Protein AF-0000000072549987 (afdb_homodimer)

Secondary structure (DSSP, 8-state):
-HHHHHHHHHHHHHHHHHHHHHIIIIIS----TTHHHHHHHHHHHHHHHHHTT--HHHHHHHHHHHHHHHHHHHHHHHHTS---HHHHHHHHHHHHHHHHHHHHSSSEEE--S---HHHHHHTTT--HHHHHHHHHHHHHHHHHHHHHHHHTSHHHHHHHHHHH-HHHHHHTT--HHHHHHHHHHHHHHHHHHHHHHHHHHHTEEEGGGGTTHHHHHHHHHHHHHHHS-S--HHHHHHHHHHHHHHHHHHHHHHHTSTT--GGGHHHHHHHHHHHHHHHHHHHHHTT----------/-HHHHHHHHHHHHHHHHHHHHHIIIIIS----TTHHHHHHHHHHHHHHHHHTT--HHHHHHHHHHHHHHHHHHHHHHHHTS---HHHHHHHHHHHHHHHHHHHHSSSEEE--S---HHHHHHTTT--HHHHHHHHHHHHHHHHHHHHHHHHTSHHHHHHHHHHH-HHHHHHTT--HHHHHHHHHHHHHHHHHHHHHHHHHHHTEEEGGGGTTHHHHHHHHHHHHHHHS-S--HHHHHHHHHHHHHHHHHHHHHHHTSTT--GGGHHHHHHHHHHHHHHHHHHHHHTT----------

Solvent-accessible surface area (backbone atoms only — not comparable to full-atom values): 27644 Å² total; per-residue (Å²): 108,67,64,57,47,40,33,44,21,51,7,35,39,46,14,36,27,16,52,14,46,40,46,30,45,66,38,47,62,37,64,63,46,34,49,34,24,20,19,24,36,1,12,23,44,18,49,44,28,37,74,74,66,40,53,43,68,59,15,35,52,49,5,20,51,51,8,23,49,53,13,39,51,35,20,43,40,26,54,75,53,62,35,56,52,57,59,25,10,49,32,44,22,24,25,35,50,21,50,32,40,63,61,47,70,43,66,63,43,68,48,78,88,55,75,26,63,42,47,58,36,30,70,73,70,34,52,68,54,53,25,39,33,51,53,20,48,52,51,41,52,48,49,51,51,52,48,43,56,43,46,70,34,75,66,24,44,48,33,46,39,36,31,72,34,54,69,61,26,46,74,72,71,45,60,58,54,59,35,47,23,51,44,31,16,53,20,19,15,34,22,0,32,26,22,17,54,48,21,46,68,70,32,40,29,42,68,69,66,12,70,47,45,57,49,54,15,50,38,8,38,51,47,16,48,72,72,52,65,89,57,56,70,64,54,41,53,52,33,26,34,49,14,19,27,50,48,36,48,51,52,49,59,57,53,67,41,88,88,59,54,82,57,44,48,43,29,50,48,20,50,48,32,53,52,58,61,34,45,62,54,47,38,60,71,65,57,60,69,66,75,75,76,72,71,74,117,108,70,64,58,49,42,34,45,23,50,8,36,37,46,14,37,27,14,52,14,46,41,46,30,44,68,38,47,61,37,66,64,46,35,49,34,24,20,18,23,37,1,11,24,44,18,49,45,29,37,74,72,67,40,53,46,67,59,15,35,52,50,5,21,52,50,8,23,48,53,13,39,51,36,20,43,39,26,54,74,54,63,34,55,50,59,59,25,12,48,32,45,22,25,25,36,50,20,50,33,39,62,60,47,70,43,66,64,43,66,48,78,86,54,76,26,62,40,48,58,36,30,69,74,70,36,54,66,54,53,26,40,34,50,52,18,49,51,50,40,51,48,48,50,51,51,48,44,56,44,45,70,34,73,67,24,44,48,32,45,39,37,31,72,34,54,68,61,27,46,74,71,70,44,59,57,56,58,35,49,23,50,43,30,17,53,20,20,14,34,22,0,32,25,22,16,52,48,22,48,69,69,32,39,29,42,65,68,65,13,70,47,46,57,49,55,16,51,38,10,38,52,47,15,47,70,72,52,66,89,57,58,70,64,55,41,52,53,32,25,34,50,13,20,27,50,47,36,49,51,49,50,59,58,53,65,41,88,88,60,55,81,58,43,48,44,28,52,48,19,52,48,32,55,51,58,61,34,45,63,54,47,38,59,69,64,58,57,68,68,76,73,76,70,72,74,116

InterPro domains:
  IPR001851 ABC transporter, permease [PF02653] (4-276)

Structure (mmCIF, N/CA/C/O backbone):
data_AF-0000000072549987-model_v1
#
loop_
_entity.id
_entity.type
_entity.pdbx_description
1 polymer 'Transport system permease protein'
#
loop_
_atom_site.group_PDB
_atom_site.id
_atom_site.type_symbol
_atom_site.label_atom_id
_atom_site.label_alt_id
_atom_site.label_comp_id
_atom_site.label_asym_id
_atom_site.label_entity_id
_atom_site.label_seq_id
_atom_site.pdbx_PDB_ins_code
_atom_site.Cartn_x
_atom_site.Cartn_y
_atom_site.Cartn_z
_atom_site.occupancy
_atom_site.B_iso_or_equiv
_atom_site.auth_seq_id
_atom_site.auth_comp_id
_atom_site.auth_asym_id
_atom_site.auth_atom_id
_atom_site.pdbx_PDB_model_num
ATOM 1 N N . MET A 1 1 ? -24.625 -18.359 -18.781 1 54.72 1 MET A N 1
ATOM 2 C CA . MET A 1 1 ? -25.234 -18.484 -17.469 1 54.72 1 MET A CA 1
ATOM 3 C C . MET A 1 1 ? -24.219 -18.922 -16.422 1 54.72 1 MET A C 1
ATOM 5 O O . MET A 1 1 ? -24.172 -18.375 -15.32 1 54.72 1 MET A O 1
ATOM 9 N N . ASP A 1 2 ? -23.312 -19.719 -16.953 1 69.69 2 ASP A N 1
ATOM 10 C CA . ASP A 1 2 ? -22.297 -20.297 -16.078 1 69.69 2 ASP A CA 1
ATOM 11 C C . ASP A 1 2 ? -21.25 -19.25 -15.68 1 69.69 2 ASP A C 1
ATOM 13 O O . ASP A 1 2 ? -20.828 -19.203 -14.523 1 69.69 2 ASP A O 1
ATOM 17 N N . ILE A 1 3 ? -21.172 -18.297 -16.609 1 72.12 3 ILE A N 1
ATOM 18 C CA . ILE A 1 3 ? -20.141 -17.297 -16.359 1 72.12 3 ILE A CA 1
ATOM 19 C C . ILE A 1 3 ? -20.656 -16.266 -15.352 1 72.12 3 ILE A C 1
ATOM 21 O O . ILE A 1 3 ? -19.922 -15.828 -14.469 1 72.12 3 ILE A O 1
ATOM 25 N N . ILE A 1 4 ? -21.938 -16 -15.445 1 77.12 4 ILE A N 1
ATOM 26 C CA . ILE A 1 4 ? -22.562 -15.047 -14.547 1 77.12 4 ILE A CA 1
ATOM 27 C C . ILE A 1 4 ? -22.641 -15.633 -13.141 1 77.12 4 ILE A C 1
ATOM 29 O O . ILE A 1 4 ? -22.359 -14.945 -12.156 1 77.12 4 ILE A O 1
ATOM 33 N N . LEU A 1 5 ? -22.953 -16.906 -13.102 1 79.44 5 LEU A N 1
ATOM 34 C CA . LEU A 1 5 ? -23.047 -17.547 -11.797 1 79.44 5 LEU A CA 1
ATOM 35 C C . LEU A 1 5 ? -21.672 -17.625 -11.133 1 79.44 5 LEU A C 1
ATOM 37 O O . LEU A 1 5 ? -21.562 -17.453 -9.922 1 79.44 5 LEU A O 1
ATOM 41 N N . SER A 1 6 ? -20.812 -17.859 -11.984 1 79.44 6 SER A N 1
ATOM 42 C CA . SER A 1 6 ? -19.438 -17.906 -11.469 1 79.44 6 SER A CA 1
ATOM 43 C C . SER A 1 6 ? -19 -16.547 -10.953 1 79.44 6 SER A C 1
ATOM 45 O O . SER A 1 6 ? -18.328 -16.453 -9.914 1 79.44 6 SER A O 1
ATOM 47 N N . SER A 1 7 ? -19.391 -15.57 -11.648 1 81.81 7 SER A N 1
ATOM 48 C CA . SER A 1 7 ? -19.031 -14.219 -11.242 1 81.81 7 SER A CA 1
ATOM 49 C C . SER A 1 7 ? -19.734 -13.805 -9.961 1 81.81 7 SER A C 1
ATOM 51 O O . SER A 1 7 ? -19.141 -13.156 -9.102 1 81.81 7 SER A O 1
ATOM 53 N N . ILE A 1 8 ? -20.891 -14.234 -9.844 1 85.88 8 ILE A N 1
ATOM 54 C CA . ILE A 1 8 ? -21.656 -13.93 -8.648 1 85.88 8 ILE A CA 1
ATOM 55 C C . ILE A 1 8 ? -21.062 -14.656 -7.445 1 85.88 8 ILE A C 1
ATOM 57 O O . ILE A 1 8 ? -20.969 -14.094 -6.355 1 85.88 8 ILE A O 1
ATOM 61 N N . SER A 1 9 ? -20.688 -15.852 -7.707 1 85.75 9 SER A N 1
ATOM 62 C CA . SER A 1 9 ? -20.078 -16.625 -6.633 1 85.75 9 SER A CA 1
ATOM 63 C C . SER A 1 9 ? -18.781 -15.992 -6.152 1 85.75 9 SER A C 1
ATOM 65 O O . SER A 1 9 ? -18.531 -15.891 -4.949 1 85.75 9 SER A O 1
ATOM 67 N N . GLN A 1 10 ? -18.031 -15.477 -7.078 1 84.75 10 GLN A N 1
ATOM 68 C CA . GLN A 1 10 ? -16.781 -14.812 -6.723 1 84.75 10 GLN A CA 1
ATOM 69 C C . GLN A 1 10 ? -17.047 -13.477 -6.039 1 84.75 10 GLN A C 1
ATOM 71 O O . GLN A 1 10 ? -16.328 -13.086 -5.121 1 84.75 10 GLN A O 1
ATOM 76 N N . GLY A 1 11 ? -18.062 -12.82 -6.539 1 87.44 11 GLY A N 1
ATOM 77 C CA . GLY A 1 11 ? -18.438 -11.562 -5.918 1 87.44 11 GLY A CA 1
ATOM 78 C C . GLY A 1 11 ? -18.844 -11.719 -4.465 1 87.44 11 GLY A C 1
ATOM 79 O O . GLY A 1 11 ? -18.516 -10.867 -3.631 1 87.44 11 GLY A O 1
ATOM 80 N N . LEU A 1 12 ? -19.438 -12.836 -4.184 1 89.31 12 LEU A N 1
ATOM 81 C CA . LEU A 1 12 ? -19.859 -13.102 -2.814 1 89.31 12 LEU A CA 1
ATOM 82 C C . LEU A 1 12 ? -18.656 -13.336 -1.91 1 89.31 12 LEU A C 1
ATOM 84 O O . LEU A 1 12 ? -18.641 -12.898 -0.758 1 89.31 12 LEU A O 1
ATOM 88 N N . LEU A 1 13 ? -17.719 -13.992 -2.459 1 89.44 13 LEU A N 1
ATOM 89 C CA . LEU A 1 13 ? -16.516 -14.25 -1.669 1 89.44 13 LEU A CA 1
ATOM 90 C C . LEU A 1 13 ? -15.75 -12.961 -1.404 1 89.44 13 LEU A C 1
ATOM 92 O O . LEU A 1 13 ? -15.281 -12.727 -0.288 1 89.44 13 LEU A O 1
ATOM 96 N N . TRP A 1 14 ? -15.734 -12.133 -2.367 1 91.06 14 TRP A N 1
ATOM 97 C CA . TRP A 1 14 ? -15.031 -10.867 -2.236 1 91.06 14 TRP A CA 1
ATOM 98 C C . TRP A 1 14 ? -15.789 -9.914 -1.314 1 91.06 14 TRP A C 1
ATOM 100 O O . TRP A 1 14 ? -15.219 -8.938 -0.815 1 91.06 14 TRP A O 1
ATOM 110 N N . SER A 1 15 ? -17.031 -10.203 -1.167 1 93.12 15 SER A N 1
ATOM 111 C CA . SER A 1 15 ? -17.844 -9.336 -0.315 1 93.12 15 SER A CA 1
ATOM 112 C C . SER A 1 15 ? -17.344 -9.359 1.127 1 93.12 15 SER A C 1
ATOM 114 O O . SER A 1 15 ? -17.438 -8.359 1.836 1 93.12 15 SER A O 1
ATOM 116 N N . VAL A 1 16 ? -16.781 -10.477 1.52 1 92.81 16 VAL A N 1
ATOM 117 C CA . VAL A 1 16 ? -16.25 -10.586 2.871 1 92.81 16 VAL A CA 1
ATOM 118 C C . VAL A 1 16 ? -15.094 -9.602 3.049 1 92.81 16 VAL A C 1
ATOM 120 O O . VAL A 1 16 ? -14.977 -8.961 4.094 1 92.81 16 VAL A O 1
ATOM 123 N N . MET A 1 17 ? -14.352 -9.484 2.021 1 93.19 17 MET A N 1
ATOM 124 C CA . MET A 1 17 ? -13.258 -8.516 2.041 1 93.19 17 MET A CA 1
ATOM 125 C C . MET A 1 17 ? -13.789 -7.09 2.082 1 93.19 17 MET A C 1
ATOM 127 O O . MET A 1 17 ? -13.281 -6.25 2.83 1 93.19 17 MET A O 1
ATOM 131 N N . ALA A 1 18 ? -14.781 -6.906 1.262 1 93.69 18 ALA A N 1
ATOM 132 C CA . ALA A 1 18 ? -15.367 -5.57 1.191 1 93.69 18 ALA A CA 1
ATOM 133 C C . ALA A 1 18 ? -15.93 -5.145 2.545 1 93.69 18 ALA A C 1
ATOM 135 O O . ALA A 1 18 ? -15.789 -3.988 2.947 1 93.69 18 ALA A O 1
ATOM 136 N N . ILE A 1 19 ? -16.5 -6.074 3.23 1 93.75 19 ILE A N 1
ATOM 137 C CA . ILE A 1 19 ? -17.047 -5.789 4.551 1 93.75 19 ILE A CA 1
ATOM 138 C C . ILE A 1 19 ? -15.922 -5.457 5.527 1 93.75 19 ILE A C 1
ATOM 140 O O . ILE A 1 19 ? -16.062 -4.566 6.363 1 93.75 19 ILE A O 1
ATOM 144 N N . GLY A 1 20 ? -14.844 -6.219 5.422 1 93.25 20 GLY A N 1
ATOM 145 C CA . GLY A 1 20 ? -13.688 -5.914 6.25 1 93.25 20 GLY A CA 1
ATOM 146 C C . GLY A 1 20 ? -13.141 -4.52 6.027 1 93.25 20 GLY A C 1
ATOM 147 O O . GLY A 1 20 ? -12.883 -3.787 6.984 1 93.25 20 GLY A O 1
ATOM 148 N N . VAL A 1 21 ? -13.023 -4.16 4.809 1 92 21 VAL A N 1
ATOM 149 C CA . VAL A 1 21 ? -12.508 -2.844 4.457 1 92 21 VAL A CA 1
ATOM 150 C C . VAL A 1 21 ? -13.5 -1.765 4.879 1 92 21 VAL A C 1
ATOM 152 O O . VAL A 1 21 ? -13.102 -0.663 5.266 1 92 21 VAL A O 1
ATOM 155 N N . TYR A 1 22 ? -14.773 -2.084 4.855 1 92.25 22 TYR A N 1
ATOM 156 C CA . TYR A 1 22 ? -15.812 -1.152 5.277 1 92.25 22 TYR A CA 1
ATOM 157 C C . TYR A 1 22 ? -15.641 -0.772 6.742 1 92.25 22 TYR A C 1
ATOM 159 O O . TYR A 1 22 ? -15.812 0.39 7.113 1 92.25 22 TYR A O 1
ATOM 167 N N . LEU A 1 23 ? -15.25 -1.664 7.512 1 92.12 23 LEU A N 1
ATOM 168 C CA . LEU A 1 23 ? -15.109 -1.434 8.945 1 92.12 23 LEU A CA 1
ATOM 169 C C . LEU A 1 23 ? -14 -0.43 9.227 1 92.12 23 LEU A C 1
ATOM 171 O O . LEU A 1 23 ? -14.188 0.508 10.008 1 92.12 23 LEU A O 1
ATOM 175 N N . THR A 1 24 ? -12.914 -0.596 8.609 1 90.25 24 THR A N 1
ATOM 176 C CA . THR A 1 24 ? -11.781 0.269 8.914 1 90.25 24 THR A CA 1
ATOM 177 C C . THR A 1 24 ? -11.898 1.594 8.164 1 90.25 24 THR A C 1
ATOM 179 O O . THR A 1 24 ? -11.703 2.662 8.742 1 90.25 24 THR A O 1
ATOM 182 N N . PHE A 1 25 ? -12.328 1.533 6.98 1 86.94 25 PHE A N 1
ATOM 183 C CA . PHE A 1 25 ? -12.32 2.74 6.16 1 86.94 25 PHE A CA 1
ATOM 184 C C . PHE A 1 25 ? -13.539 3.609 6.465 1 86.94 25 PHE A C 1
ATOM 186 O O . PHE A 1 25 ? -13.43 4.836 6.535 1 86.94 25 PHE A O 1
ATOM 193 N N . ARG A 1 26 ? -14.633 3.018 6.652 1 87.75 26 ARG A N 1
ATOM 194 C CA . ARG A 1 26 ? -15.859 3.801 6.785 1 87.75 26 ARG A CA 1
ATOM 195 C C . ARG A 1 26 ? -16.219 4 8.25 1 87.75 26 ARG A C 1
ATOM 197 O O . ARG A 1 26 ? -16.625 5.094 8.656 1 87.75 26 ARG A O 1
ATOM 204 N N . ILE A 1 27 ? -16.078 3.016 8.992 1 89.06 27 ILE A N 1
ATOM 205 C CA . ILE A 1 27 ? -16.484 3.113 10.391 1 89.06 27 ILE A CA 1
ATOM 206 C C . ILE A 1 27 ? -15.383 3.783 11.211 1 89.06 27 ILE A C 1
ATOM 208 O O . ILE A 1 27 ? -15.648 4.715 11.969 1 89.06 27 ILE A O 1
ATOM 212 N N . LEU A 1 28 ? -14.172 3.391 11.078 1 90.62 28 LEU A N 1
ATOM 213 C CA . LEU A 1 28 ? -13.078 3.93 11.875 1 90.62 28 LEU A CA 1
ATOM 214 C C . LEU A 1 28 ? -12.375 5.066 11.141 1 90.62 28 LEU A C 1
ATOM 216 O O . LEU A 1 28 ? -11.625 5.836 11.75 1 90.62 28 LEU A O 1
ATOM 220 N N . ASP A 1 29 ? -12.617 5.191 9.844 1 87.19 29 ASP A N 1
ATOM 221 C CA . ASP A 1 29 ? -12.023 6.246 9.031 1 87.19 29 ASP A CA 1
ATOM 222 C C . ASP A 1 29 ? -10.5 6.145 9.023 1 87.19 29 ASP A C 1
ATOM 224 O O . ASP A 1 29 ? -9.805 7.137 9.25 1 87.19 29 ASP A O 1
ATOM 228 N N . ILE A 1 30 ? -10 4.945 8.961 1 85.81 30 ILE A N 1
ATOM 229 C CA . ILE A 1 30 ? -8.57 4.684 8.914 1 85.81 30 ILE A CA 1
ATOM 230 C C . ILE A 1 30 ? -8.227 3.912 7.645 1 85.81 30 ILE A C 1
ATOM 232 O O . ILE A 1 30 ? -8.922 2.959 7.281 1 85.81 30 ILE A O 1
ATOM 236 N N . ALA A 1 31 ? -7.27 4.477 6.992 1 81.06 31 ALA A N 1
ATOM 237 C CA . ALA A 1 31 ? -6.785 3.75 5.824 1 81.06 31 ALA A CA 1
ATOM 238 C C . ALA A 1 31 ? -5.809 2.65 6.223 1 81.06 31 ALA A C 1
ATOM 240 O O . ALA A 1 31 ? -4.613 2.904 6.398 1 81.06 31 ALA A O 1
ATOM 241 N N . ASP A 1 32 ? -6.348 1.501 6.375 1 85.81 32 ASP A N 1
ATOM 242 C CA . ASP A 1 32 ? -5.527 0.37 6.805 1 85.81 32 ASP A CA 1
ATOM 243 C C . ASP A 1 32 ? -4.973 -0.394 5.602 1 85.81 32 ASP A C 1
ATOM 245 O O . ASP A 1 32 ? -5.719 -1.084 4.902 1 85.81 32 ASP A O 1
ATOM 249 N N . MET A 1 33 ? -3.697 -0.262 5.438 1 85.88 33 MET A N 1
ATOM 250 C CA . MET A 1 33 ? -3.062 -0.951 4.32 1 85.88 33 MET A CA 1
ATOM 251 C C . MET A 1 33 ? -2.723 -2.391 4.688 1 85.88 33 MET A C 1
ATOM 253 O O . MET A 1 33 ? -2.311 -3.176 3.832 1 85.88 33 MET A O 1
ATOM 257 N N . THR A 1 34 ? -2.936 -2.756 5.945 1 90.38 34 THR A N 1
ATOM 258 C CA . THR A 1 34 ? -2.662 -4.113 6.395 1 90.38 34 THR A CA 1
ATOM 259 C C . THR A 1 34 ? -3.533 -5.117 5.648 1 90.38 34 THR A C 1
ATOM 261 O O . THR A 1 34 ? -3.201 -6.305 5.574 1 90.38 34 THR A O 1
ATOM 264 N N . ALA A 1 35 ? -4.531 -4.547 5.094 1 87.44 35 ALA A N 1
ATOM 265 C CA . ALA A 1 35 ? -5.492 -5.395 4.391 1 87.44 35 ALA A CA 1
ATOM 266 C C . ALA A 1 35 ? -4.824 -6.145 3.242 1 87.44 35 ALA A C 1
ATOM 268 O O . ALA A 1 35 ? -5.141 -7.309 2.988 1 87.44 35 ALA A O 1
ATOM 269 N N . GLU A 1 36 ? -3.881 -5.559 2.617 1 87.81 36 GLU A N 1
ATOM 270 C CA . GLU A 1 36 ? -3.219 -6.18 1.473 1 87.81 36 GLU A CA 1
ATOM 271 C C . GLU A 1 36 ? -2.293 -7.309 1.914 1 87.81 36 GLU A C 1
ATOM 273 O O . GLU A 1 36 ? -1.983 -8.211 1.13 1 87.81 36 GLU A O 1
ATOM 278 N N . GLY A 1 37 ? -1.853 -7.25 3.135 1 89.06 37 GLY A N 1
ATOM 279 C CA . GLY A 1 37 ? -0.998 -8.297 3.67 1 89.06 37 GLY A CA 1
ATOM 280 C C . GLY A 1 37 ? -1.771 -9.406 4.359 1 89.06 37 GLY A C 1
ATOM 281 O O . GLY A 1 37 ? -1.335 -10.562 4.371 1 89.06 37 GLY A O 1
ATOM 282 N N . SER A 1 38 ? -2.875 -9.023 4.93 1 92.94 38 SER A N 1
ATOM 283 C CA . SER A 1 38 ? -3.664 -9.992 5.676 1 92.94 38 SER A CA 1
ATOM 284 C C . SER A 1 38 ? -4.391 -10.953 4.734 1 92.94 38 SER A C 1
ATOM 286 O O . SER A 1 38 ? -4.648 -12.109 5.094 1 92.94 38 SER A O 1
ATOM 288 N N . TYR A 1 39 ? -4.699 -10.461 3.559 1 93 39 TYR A N 1
ATOM 289 C CA . TYR A 1 39 ? -5.355 -11.32 2.578 1 93 39 TYR A CA 1
ATOM 290 C C . TYR A 1 39 ? -4.465 -12.5 2.205 1 93 39 TYR A C 1
ATOM 292 O O . TYR A 1 39 ? -4.863 -13.656 2.35 1 93 39 TYR A O 1
ATOM 300 N N . PRO A 1 40 ? -3.238 -12.234 1.763 1 90.81 40 PRO A N 1
ATOM 301 C CA . PRO A 1 40 ? -2.359 -13.367 1.465 1 90.81 40 PRO A CA 1
ATOM 302 C C . PRO A 1 40 ? -2.027 -14.203 2.703 1 90.81 40 PRO A C 1
ATOM 304 O O . PRO A 1 40 ? -1.76 -15.398 2.592 1 90.81 40 PRO A O 1
ATOM 307 N N . LEU A 1 41 ? -2.043 -13.562 3.873 1 92.56 41 LEU A N 1
ATOM 308 C CA . LEU A 1 41 ? -1.824 -14.32 5.102 1 92.56 41 LEU A CA 1
ATOM 309 C C . LEU A 1 41 ? -2.904 -15.383 5.285 1 92.56 41 LEU A C 1
ATOM 311 O O . LEU A 1 41 ? -2.602 -16.547 5.582 1 92.56 41 LEU A O 1
ATOM 315 N N . GLY A 1 42 ? -4.125 -14.945 5.137 1 93.12 42 GLY A N 1
ATOM 316 C CA . GLY A 1 42 ? -5.219 -15.898 5.211 1 93.12 42 GLY A CA 1
ATOM 317 C C . GLY A 1 42 ? -5.117 -17 4.172 1 93.12 42 GLY A C 1
ATOM 318 O O . GLY A 1 42 ? -5.375 -18.172 4.473 1 93.12 42 GLY A O 1
ATOM 319 N N . ALA A 1 43 ? -4.742 -16.641 2.994 1 90.38 43 ALA A N 1
ATOM 320 C CA . ALA A 1 43 ? -4.578 -17.625 1.923 1 90.38 43 ALA A CA 1
ATOM 321 C C . ALA A 1 43 ? -3.436 -18.578 2.23 1 90.38 43 ALA A C 1
ATOM 323 O O . ALA A 1 43 ? -3.564 -19.797 2.025 1 90.38 43 ALA A O 1
ATOM 324 N N . ALA A 1 44 ? -2.373 -18.094 2.725 1 90 44 ALA A N 1
ATOM 325 C CA . ALA A 1 44 ? -1.195 -18.906 3.018 1 90 44 ALA A CA 1
ATOM 326 C C . ALA A 1 44 ? -1.467 -19.875 4.168 1 90 44 ALA A C 1
ATOM 328 O O . ALA A 1 44 ? -1.127 -21.047 4.09 1 90 44 ALA A O 1
ATOM 329 N N . VAL A 1 45 ? -2.086 -19.344 5.199 1 91.81 45 VAL A N 1
ATOM 330 C CA . VAL A 1 45 ? -2.379 -20.188 6.359 1 91.81 45 VAL A CA 1
ATOM 331 C C . VAL A 1 45 ? -3.373 -21.281 5.973 1 91.81 45 VAL A C 1
ATOM 333 O O . VAL A 1 45 ? -3.219 -22.438 6.367 1 91.81 45 VAL A O 1
ATOM 336 N N . CYS A 1 46 ? -4.312 -20.875 5.195 1 90.25 46 CYS A N 1
ATOM 337 C CA . CYS A 1 46 ? -5.312 -21.844 4.758 1 90.25 46 CYS A CA 1
ATOM 338 C C . CYS A 1 46 ? -4.699 -22.875 3.82 1 90.25 46 CYS A C 1
ATOM 340 O O . CYS A 1 46 ? -4.938 -24.078 3.975 1 90.25 46 CYS A O 1
ATOM 342 N N . ALA A 1 47 ? -3.945 -22.484 2.881 1 87.38 47 ALA A N 1
ATOM 343 C CA . ALA A 1 47 ? -3.322 -23.391 1.921 1 87.38 47 ALA A CA 1
ATOM 344 C C . ALA A 1 47 ? -2.367 -24.359 2.617 1 87.38 47 ALA A C 1
ATOM 346 O O . ALA A 1 47 ? -2.387 -25.562 2.352 1 87.38 47 ALA A O 1
ATOM 347 N N . THR A 1 48 ? -1.567 -23.797 3.49 1 87.19 48 THR A N 1
ATOM 348 C CA . THR A 1 48 ? -0.616 -24.641 4.199 1 87.19 48 THR A CA 1
ATOM 349 C C . THR A 1 48 ? -1.343 -25.609 5.141 1 87.19 48 THR A C 1
ATOM 351 O O . THR A 1 48 ? -0.92 -26.75 5.32 1 87.19 48 THR A O 1
ATOM 354 N N . GLY A 1 49 ? -2.412 -25.141 5.75 1 86.44 49 GLY A N 1
ATOM 355 C CA . GLY A 1 49 ? -3.205 -26.016 6.598 1 86.44 49 GLY A CA 1
ATOM 356 C C . GLY A 1 49 ? -3.836 -27.172 5.844 1 86.44 49 GLY A C 1
ATOM 357 O O . GLY A 1 49 ? -3.797 -28.312 6.305 1 86.44 49 GLY A O 1
ATOM 358 N N . ILE A 1 50 ? -4.285 -26.922 4.684 1 84.94 50 ILE A N 1
ATOM 359 C CA . ILE A 1 50 ? -4.949 -27.953 3.879 1 84.94 50 ILE A CA 1
ATOM 360 C C . ILE A 1 50 ? -3.92 -28.938 3.354 1 84.94 50 ILE A C 1
ATOM 362 O O . ILE A 1 50 ? -4.16 -30.156 3.357 1 84.94 50 ILE A O 1
ATOM 366 N N . VAL A 1 51 ? -2.82 -28.406 2.961 1 84 51 VAL A N 1
ATOM 367 C CA . VAL A 1 51 ? -1.767 -29.266 2.432 1 84 51 VAL A CA 1
ATOM 368 C C . VAL A 1 51 ? -1.247 -30.188 3.535 1 84 51 VAL A C 1
ATOM 370 O O . VAL A 1 51 ? -0.862 -31.328 3.27 1 84 51 VAL A O 1
ATOM 373 N N . ASN A 1 52 ? -1.23 -29.688 4.762 1 85.31 52 ASN A N 1
ATOM 374 C CA . ASN A 1 52 ? -0.763 -30.5 5.887 1 85.31 52 ASN A CA 1
ATOM 375 C C . ASN A 1 52 ? -1.856 -31.422 6.41 1 85.31 52 ASN A C 1
ATOM 377 O O . ASN A 1 52 ? -1.686 -32.062 7.441 1 85.31 52 ASN A O 1
ATOM 381 N N . GLY A 1 53 ? -3.043 -31.422 5.793 1 81.19 53 GLY A N 1
ATOM 382 C CA . GLY A 1 53 ? -4.09 -32.375 6.105 1 81.19 53 GLY A CA 1
ATOM 383 C C . GLY A 1 53 ? -5.141 -31.828 7.047 1 81.19 53 GLY A C 1
ATOM 384 O O . GLY A 1 53 ? -5.965 -32.594 7.57 1 81.19 53 GLY A O 1
ATOM 385 N N . VAL A 1 54 ? -5.047 -30.625 7.309 1 84.5 54 VAL A N 1
ATOM 386 C CA . VAL A 1 54 ? -6.023 -30.031 8.211 1 84.5 54 VAL A CA 1
ATOM 387 C C . VAL A 1 54 ? -7.355 -29.844 7.484 1 84.5 54 VAL A C 1
ATOM 389 O O . VAL A 1 54 ? -7.379 -29.609 6.273 1 84.5 54 VAL A O 1
ATOM 392 N N . ASN A 1 55 ? -8.406 -30.094 8.172 1 86.5 55 ASN A N 1
ATOM 393 C CA . ASN A 1 55 ? -9.734 -29.906 7.605 1 86.5 55 ASN A CA 1
ATOM 394 C C . ASN A 1 55 ? -9.898 -28.484 7.059 1 86.5 55 ASN A C 1
ATOM 396 O O . ASN A 1 55 ? -9.461 -27.516 7.68 1 86.5 55 ASN A O 1
ATOM 400 N N . PRO A 1 56 ? -10.453 -28.391 5.867 1 85.38 56 PRO A N 1
ATOM 401 C CA . PRO A 1 56 ? -10.625 -27.094 5.219 1 85.38 56 PRO A CA 1
ATOM 402 C C . PRO A 1 56 ? -11.352 -26.078 6.102 1 85.38 56 PRO A C 1
ATOM 404 O O . PRO A 1 56 ? -11.023 -24.891 6.086 1 85.38 56 PRO A O 1
ATOM 407 N N . LEU A 1 57 ? -12.242 -26.531 6.898 1 86.25 57 LEU A N 1
ATOM 408 C CA . LEU A 1 57 ? -12.977 -25.641 7.77 1 86.25 57 LEU A CA 1
ATOM 409 C C . LEU A 1 57 ? -12.086 -25.109 8.891 1 86.25 57 LEU A C 1
ATOM 411 O O . LEU A 1 57 ? -12.125 -23.922 9.211 1 86.25 57 LEU A O 1
ATOM 415 N N . LEU A 1 58 ? -11.328 -25.953 9.43 1 89.25 58 LEU A N 1
ATOM 416 C CA . LEU A 1 58 ? -10.406 -25.531 10.492 1 89.25 58 LEU A CA 1
ATOM 417 C C . LEU A 1 58 ? -9.328 -24.609 9.945 1 89.25 58 LEU A C 1
ATOM 419 O O . LEU A 1 58 ? -8.914 -23.672 10.617 1 89.25 58 LEU A O 1
ATOM 423 N N . ALA A 1 59 ? -8.945 -24.938 8.703 1 90.12 59 ALA A N 1
ATOM 424 C CA . ALA A 1 59 ? -7.934 -24.094 8.07 1 90.12 59 ALA A CA 1
ATOM 425 C C . ALA A 1 59 ? -8.461 -22.688 7.836 1 90.12 59 ALA A C 1
ATOM 427 O O . ALA A 1 59 ? -7.719 -21.703 7.969 1 90.12 59 ALA A O 1
ATOM 428 N N . THR A 1 60 ? -9.719 -22.656 7.527 1 90.94 60 THR A N 1
ATOM 429 C CA . THR A 1 60 ? -10.352 -21.359 7.301 1 90.94 60 THR A CA 1
ATOM 430 C C . THR A 1 60 ? -10.43 -20.562 8.602 1 90.94 60 THR A C 1
ATOM 432 O O . THR A 1 60 ? -10.156 -19.359 8.609 1 90.94 60 THR A O 1
ATOM 435 N N . PHE A 1 61 ? -10.68 -21.219 9.68 1 92.69 61 PHE A N 1
ATOM 436 C CA . PHE A 1 61 ? -10.758 -20.547 10.969 1 92.69 61 PHE A CA 1
ATOM 437 C C . PHE A 1 61 ? -9.367 -20.141 11.453 1 92.69 61 PHE A C 1
ATOM 439 O O . PHE A 1 61 ? -9.211 -19.094 12.086 1 92.69 61 PHE A O 1
ATOM 446 N N . MET A 1 62 ? -8.445 -20.938 11.148 1 93.69 62 MET A N 1
ATOM 447 C CA . MET A 1 62 ? -7.074 -20.594 11.508 1 93.69 62 MET A CA 1
ATOM 448 C C . MET A 1 62 ? -6.605 -19.359 10.742 1 93.69 62 MET A C 1
ATOM 450 O O . MET A 1 62 ? -5.875 -18.531 11.289 1 93.69 62 MET A O 1
ATOM 454 N N . ALA A 1 63 ? -7.035 -19.297 9.469 1 94.06 63 ALA A N 1
ATOM 455 C CA . ALA A 1 63 ? -6.695 -18.125 8.656 1 94.06 63 ALA A CA 1
ATOM 456 C C . ALA A 1 63 ? -7.312 -16.859 9.242 1 94.06 63 ALA A C 1
ATOM 458 O O . ALA A 1 63 ? -6.66 -15.812 9.289 1 94.06 63 ALA A O 1
ATOM 459 N N . MET A 1 64 ? -8.477 -17.016 9.719 1 95.12 64 MET A N 1
ATOM 460 C CA . MET A 1 64 ? -9.164 -15.875 10.328 1 95.12 64 MET A CA 1
ATOM 461 C C . MET A 1 64 ? -8.438 -15.414 11.578 1 95.12 64 MET A C 1
ATOM 463 O O . MET A 1 64 ? -8.234 -14.211 11.781 1 95.12 64 MET A O 1
ATOM 467 N N . VAL A 1 65 ? -8.016 -16.312 12.398 1 95.88 65 VAL A N 1
ATOM 468 C CA . VAL A 1 65 ? -7.32 -16 13.641 1 95.88 65 VAL A CA 1
ATOM 469 C C . VAL A 1 65 ? -5.965 -15.375 13.328 1 95.88 65 VAL A C 1
ATOM 471 O O . VAL A 1 65 ? -5.539 -14.438 14.008 1 95.88 65 VAL A O 1
ATOM 474 N N . ALA A 1 66 ? -5.352 -15.922 12.312 1 95.44 66 ALA A N 1
ATOM 475 C CA . ALA A 1 66 ? -4.07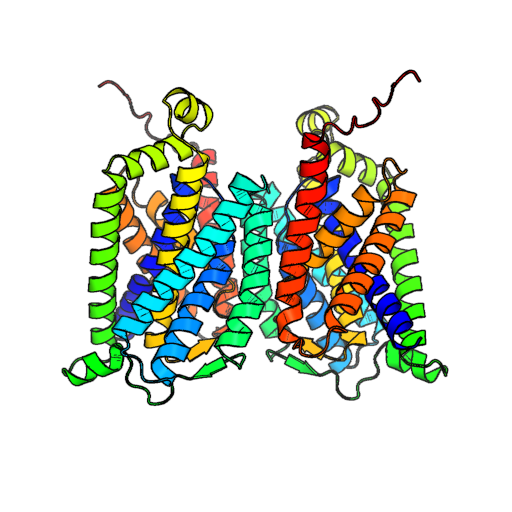4 -15.344 11.898 1 95.44 66 ALA A CA 1
ATOM 476 C C . ALA A 1 66 ? -4.25 -13.898 11.43 1 95.44 66 ALA A C 1
ATOM 478 O O . ALA A 1 66 ? -3.422 -13.039 11.734 1 95.44 66 ALA A O 1
ATOM 479 N N . GLY A 1 67 ? -5.309 -13.711 10.664 1 95.44 67 GLY A N 1
ATOM 480 C CA . GLY A 1 67 ? -5.602 -12.352 10.242 1 95.44 67 GLY A CA 1
ATOM 481 C C . GLY A 1 67 ? -5.902 -11.422 11.398 1 95.44 67 GLY A C 1
ATOM 482 O O . GLY A 1 67 ? -5.484 -10.258 11.398 1 95.44 67 GLY A O 1
ATOM 483 N N . MET A 1 68 ? -6.586 -11.953 12.383 1 96.44 68 MET A N 1
ATOM 484 C CA . MET A 1 68 ? -6.859 -11.172 13.578 1 96.44 68 MET A CA 1
ATOM 485 C C . MET A 1 68 ? -5.562 -10.836 14.32 1 96.44 68 MET A C 1
ATOM 487 O O . MET A 1 68 ? -5.434 -9.75 14.891 1 96.44 68 MET A O 1
ATOM 491 N N . GLY A 1 69 ? -4.707 -11.75 14.297 1 96.19 69 GLY A N 1
ATOM 492 C CA . GLY A 1 69 ? -3.4 -11.492 14.883 1 96.19 69 GLY A CA 1
ATOM 493 C C . GLY A 1 69 ? -2.646 -10.375 14.18 1 96.19 69 GLY A C 1
ATOM 494 O O . GLY A 1 69 ? -2.055 -9.516 14.836 1 96.19 69 GLY A O 1
ATOM 495 N N . ALA A 1 70 ? -2.689 -10.43 12.883 1 95.19 70 ALA A N 1
ATOM 496 C CA . ALA A 1 70 ? -2.061 -9.359 12.109 1 95.19 70 ALA A CA 1
ATOM 497 C C . ALA A 1 70 ? -2.717 -8.008 12.406 1 95.19 70 ALA A C 1
ATOM 499 O O . ALA A 1 70 ? -2.033 -6.988 12.508 1 95.19 70 ALA A O 1
ATOM 500 N N . GLY A 1 71 ? -4.031 -8.062 12.516 1 95.25 71 GLY A N 1
ATOM 501 C CA . GLY A 1 71 ? -4.734 -6.844 12.875 1 95.25 71 GLY A CA 1
ATOM 502 C C . GLY A 1 71 ? -4.375 -6.336 14.266 1 95.25 71 GLY A C 1
ATOM 503 O O . GLY A 1 71 ? -4.301 -5.125 14.484 1 95.25 71 GLY A O 1
ATOM 504 N N . LEU A 1 72 ? -4.133 -7.238 15.125 1 96.19 72 LEU A N 1
ATOM 505 C CA . LEU A 1 72 ? -3.734 -6.871 16.484 1 96.19 72 LEU A CA 1
ATOM 506 C C . LEU A 1 72 ? -2.387 -6.16 16.484 1 96.19 72 LEU A C 1
ATOM 508 O O . LEU A 1 72 ? -2.209 -5.152 17.172 1 96.19 72 LEU A O 1
ATOM 512 N N . ILE A 1 73 ? -1.533 -6.668 15.734 1 94.75 73 ILE A N 1
ATOM 513 C CA . ILE A 1 73 ? -0.209 -6.062 15.648 1 94.75 73 ILE A CA 1
ATOM 514 C C . ILE A 1 73 ? -0.321 -4.656 15.062 1 94.75 73 ILE A C 1
ATOM 516 O O . ILE A 1 73 ? 0.263 -3.709 15.594 1 94.75 73 ILE A O 1
ATOM 520 N N . SER A 1 74 ? -1.054 -4.566 14.008 1 94.75 74 SER A N 1
ATOM 521 C CA . SER A 1 74 ? -1.241 -3.26 13.391 1 94.75 74 SER A CA 1
ATOM 522 C C . SER A 1 74 ? -1.931 -2.291 14.344 1 94.75 74 SER A C 1
ATOM 524 O O . SER A 1 74 ? -1.542 -1.124 14.438 1 94.75 74 SER A O 1
ATOM 526 N N . GLY A 1 75 ? -2.949 -2.82 15.008 1 94.19 75 GLY A N 1
ATOM 527 C CA . GLY A 1 75 ? -3.627 -1.977 15.977 1 94.19 75 GLY A CA 1
ATOM 528 C C . GLY A 1 75 ? -2.719 -1.517 17.109 1 94.19 75 GLY A C 1
ATOM 529 O O . GLY A 1 75 ? -2.791 -0.363 17.531 1 94.19 75 GLY A O 1
ATOM 530 N N . LEU A 1 76 ? -1.86 -2.344 17.547 1 94.25 76 LEU A N 1
ATOM 531 C CA . LEU A 1 76 ? -0.938 -2.01 18.625 1 94.25 76 LEU A CA 1
ATOM 532 C C . LEU A 1 76 ? 0.104 -1 18.156 1 94.25 76 LEU A C 1
ATOM 534 O O . LEU A 1 76 ? 0.466 -0.084 18.906 1 94.25 76 LEU A O 1
ATOM 538 N N . LEU A 1 77 ? 0.536 -1.208 17 1 92.81 77 LEU A N 1
ATOM 539 C CA . LEU A 1 77 ? 1.51 -0.272 16.453 1 92.81 77 LEU A CA 1
ATOM 540 C C . LEU A 1 77 ? 0.9 1.117 16.297 1 92.81 77 LEU A C 1
ATOM 542 O O . LEU A 1 77 ? 1.55 2.123 16.594 1 92.81 77 LEU A O 1
ATOM 546 N N . HIS A 1 78 ? -0.274 1.103 15.844 1 91.25 78 HIS A N 1
ATOM 547 C CA . HIS A 1 78 ? -0.966 2.363 15.594 1 91.25 78 HIS A CA 1
ATOM 548 C C . HIS A 1 78 ? -1.304 3.068 16.906 1 91.25 78 HIS A C 1
ATOM 550 O O . HIS A 1 78 ? -1.107 4.281 17.031 1 91.25 78 HIS A O 1
ATOM 556 N N . THR A 1 79 ? -1.775 2.377 17.906 1 90.81 79 THR A N 1
ATOM 557 C CA . THR A 1 79 ? -2.312 3 19.109 1 90.81 79 THR A CA 1
ATOM 558 C C . THR A 1 79 ? -1.23 3.145 20.188 1 90.81 79 THR A C 1
ATOM 560 O O . THR A 1 79 ? -1.107 4.199 20.812 1 90.81 79 THR A O 1
ATOM 563 N N . LYS A 1 80 ? -0.457 2.127 20.359 1 87.94 80 LYS A N 1
ATOM 564 C CA . LYS A 1 80 ? 0.53 2.166 21.438 1 87.94 80 LYS A CA 1
ATOM 565 C C . LYS A 1 80 ? 1.789 2.908 21 1 87.94 80 LYS A C 1
ATOM 567 O O . LYS A 1 80 ? 2.375 3.662 21.781 1 87.94 80 LYS A O 1
ATOM 572 N N . LEU A 1 81 ? 2.178 2.717 19.797 1 86.62 81 LEU A N 1
ATOM 573 C CA . LEU A 1 81 ? 3.391 3.371 19.312 1 86.62 81 LEU A CA 1
ATOM 574 C C . LEU A 1 81 ? 3.066 4.703 18.656 1 86.62 81 LEU A C 1
ATOM 576 O O . LEU A 1 81 ? 3.971 5.461 18.297 1 86.62 81 LEU A O 1
ATOM 580 N N . LYS A 1 82 ? 1.768 4.969 18.438 1 86.19 82 LYS A N 1
ATOM 581 C CA . LYS A 1 82 ? 1.282 6.238 17.906 1 86.19 82 LYS A CA 1
ATOM 582 C C . LYS A 1 82 ? 1.852 6.496 16.5 1 86.19 82 LYS A C 1
ATOM 584 O O . LYS A 1 82 ? 2.307 7.602 16.219 1 86.19 82 LYS A O 1
ATOM 589 N N . ILE A 1 83 ?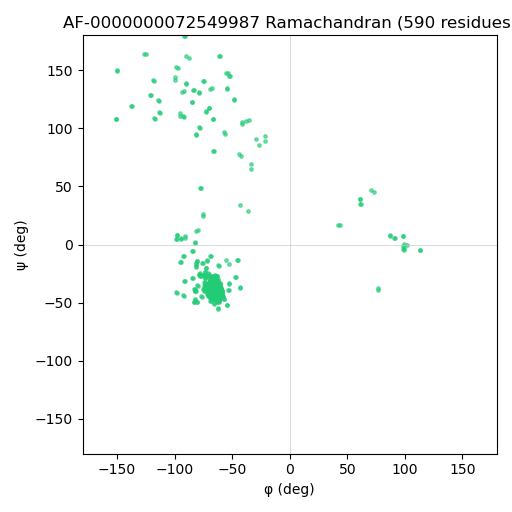 1.992 5.422 15.805 1 85.12 83 ILE A N 1
ATOM 590 C CA . ILE A 1 83 ? 2.412 5.52 14.406 1 85.12 83 ILE A CA 1
ATOM 591 C C . ILE A 1 83 ? 1.2 5.793 13.523 1 85.12 83 ILE A C 1
ATOM 593 O O . ILE A 1 83 ? 0.144 5.18 13.695 1 85.12 83 ILE A O 1
ATOM 597 N N . PRO A 1 84 ? 1.392 6.75 12.656 1 83.56 84 PRO A N 1
ATOM 598 C CA . PRO A 1 84 ? 0.269 7.008 11.758 1 83.56 84 PRO A CA 1
ATOM 599 C C . PRO A 1 84 ? -0.219 5.75 11.047 1 83.56 84 PRO A C 1
ATOM 601 O O . PRO A 1 84 ? 0.577 4.852 10.75 1 83.56 84 PRO A O 1
ATOM 604 N N . ALA A 1 85 ? -1.516 5.691 10.836 1 83.94 85 ALA A N 1
ATOM 605 C CA . ALA A 1 85 ? -2.213 4.516 10.312 1 83.94 85 ALA A CA 1
ATOM 606 C C . ALA A 1 85 ? -1.58 4.031 9.016 1 83.94 85 ALA A C 1
ATOM 608 O O . ALA A 1 85 ? -1.398 2.828 8.812 1 83.94 85 ALA A O 1
ATOM 609 N N . LEU A 1 86 ? -1.2 4.98 8.219 1 78.75 86 LEU A N 1
ATOM 610 C CA . LEU A 1 86 ? -0.651 4.633 6.918 1 78.75 86 LEU A CA 1
ATOM 611 C C . LEU A 1 86 ? 0.674 3.893 7.062 1 78.75 86 LEU A C 1
ATOM 613 O O . LEU A 1 86 ? 0.884 2.855 6.434 1 78.75 86 LEU A O 1
ATOM 617 N N . LEU A 1 87 ? 1.505 4.418 7.914 1 82.12 87 LEU A N 1
ATOM 618 C CA . LEU A 1 87 ? 2.82 3.818 8.117 1 82.12 87 LEU A CA 1
ATOM 619 C C . LEU A 1 87 ? 2.701 2.471 8.82 1 82.12 87 LEU A C 1
ATOM 621 O O . LEU A 1 87 ? 3.461 1.544 8.531 1 82.12 87 LEU A O 1
ATOM 625 N N . THR A 1 88 ? 1.737 2.449 9.719 1 88.56 88 THR A N 1
ATOM 626 C CA . THR A 1 88 ? 1.483 1.191 10.414 1 88.56 88 THR A CA 1
ATOM 627 C C . THR A 1 88 ? 1.097 0.097 9.422 1 88.56 88 THR A C 1
ATOM 629 O O . THR A 1 88 ? 1.605 -1.023 9.492 1 88.56 88 THR A O 1
ATOM 632 N N . GLY A 1 89 ? 0.232 0.409 8.492 1 88.88 89 GLY A N 1
ATOM 633 C CA . GLY A 1 89 ? -0.193 -0.551 7.484 1 88.88 89 GLY A CA 1
ATOM 634 C C . GLY A 1 89 ? 0.942 -1.031 6.602 1 88.88 89 GLY A C 1
ATOM 635 O O . GLY A 1 89 ? 1.011 -2.213 6.258 1 88.88 89 GLY A O 1
ATOM 636 N N . ILE A 1 90 ? 1.818 -0.105 6.305 1 84.81 90 ILE A N 1
ATOM 637 C CA . ILE A 1 90 ? 2.947 -0.427 5.438 1 84.81 90 ILE A CA 1
ATOM 638 C C . ILE A 1 90 ? 3.914 -1.352 6.172 1 84.81 90 ILE A C 1
ATOM 640 O O . ILE A 1 90 ? 4.402 -2.33 5.602 1 84.81 90 ILE A O 1
ATOM 644 N N . VAL A 1 91 ? 4.156 -1.041 7.398 1 88.25 91 VAL A N 1
ATOM 645 C CA . VAL A 1 91 ? 5.07 -1.84 8.211 1 88.25 91 VAL A CA 1
ATOM 646 C C . VAL A 1 91 ? 4.535 -3.266 8.336 1 88.25 91 VAL A C 1
ATOM 648 O O . VAL A 1 91 ? 5.273 -4.23 8.125 1 88.25 91 VAL A O 1
ATOM 651 N N . THR A 1 92 ? 3.277 -3.34 8.656 1 91.12 92 THR A N 1
ATOM 652 C CA . THR A 1 92 ? 2.682 -4.656 8.852 1 91.12 92 THR A CA 1
ATOM 653 C C . THR A 1 92 ? 2.607 -5.418 7.531 1 91.12 92 THR A C 1
ATOM 655 O O . THR A 1 92 ? 2.863 -6.621 7.488 1 91.12 92 THR A O 1
ATOM 658 N N . LEU A 1 93 ? 2.234 -4.652 6.5 1 88.5 93 LEU A N 1
ATOM 659 C CA . LEU A 1 93 ? 2.162 -5.281 5.184 1 88.5 93 LEU A CA 1
ATOM 660 C C . LEU A 1 93 ? 3.516 -5.859 4.785 1 88.5 93 LEU A C 1
ATOM 662 O O . LEU A 1 93 ? 3.59 -6.98 4.273 1 88.5 93 LEU A O 1
ATOM 666 N N . THR A 1 94 ? 4.523 -5.148 5.004 1 86.31 94 THR A N 1
ATOM 667 C CA . THR A 1 94 ? 5.863 -5.586 4.637 1 86.31 94 THR A CA 1
ATOM 668 C C . THR A 1 94 ? 6.301 -6.777 5.484 1 86.31 94 THR A C 1
ATOM 670 O O . THR A 1 94 ? 6.879 -7.734 4.969 1 86.31 94 THR A O 1
ATOM 673 N N . GLY A 1 95 ? 6.051 -6.672 6.738 1 88.19 95 GLY A N 1
ATOM 674 C CA . GLY A 1 95 ? 6.371 -7.785 7.613 1 88.19 95 GLY A CA 1
ATOM 675 C C . GLY A 1 95 ? 5.617 -9.055 7.262 1 88.19 95 GLY A C 1
ATOM 676 O O . GLY A 1 95 ? 6.176 -10.148 7.312 1 88.19 95 GLY A O 1
ATOM 677 N N . LEU A 1 96 ? 4.398 -8.898 6.93 1 89.31 96 LEU A N 1
ATOM 678 C CA . LEU A 1 96 ? 3.566 -10.047 6.605 1 89.31 96 LEU A CA 1
ATOM 679 C C . LEU A 1 96 ? 4.023 -10.703 5.309 1 89.31 96 LEU A C 1
ATOM 681 O O . LEU A 1 96 ? 3.812 -11.898 5.105 1 89.31 96 LEU A O 1
ATOM 685 N N . TYR A 1 97 ? 4.609 -9.891 4.457 1 86 97 TYR A N 1
ATOM 686 C CA . TYR A 1 97 ? 5.125 -10.477 3.225 1 86 97 TYR A CA 1
ATOM 687 C C . TYR A 1 97 ? 6.141 -11.578 3.527 1 86 97 TYR A C 1
ATOM 689 O O . TYR A 1 97 ? 6.078 -12.664 2.953 1 86 97 TYR A O 1
ATOM 697 N N . SER A 1 98 ? 7.047 -11.336 4.43 1 86.06 98 SER A N 1
ATOM 698 C CA . SER A 1 98 ? 8.062 -12.305 4.809 1 86.06 98 SER A CA 1
ATOM 699 C C . SER A 1 98 ? 7.449 -13.492 5.535 1 86.06 98 SER A C 1
ATOM 701 O O . SER A 1 98 ? 7.84 -14.641 5.305 1 86.06 98 SER A O 1
ATOM 703 N N . ILE A 1 99 ? 6.477 -13.18 6.344 1 87.81 99 ILE A N 1
ATOM 704 C CA . ILE A 1 99 ? 5.82 -14.242 7.102 1 87.81 99 ILE A CA 1
ATOM 705 C C . ILE A 1 99 ? 5.055 -15.156 6.148 1 87.81 99 ILE A C 1
ATOM 707 O O . ILE A 1 99 ? 5.105 -16.375 6.281 1 87.81 99 ILE A O 1
ATOM 711 N N . ASN A 1 100 ? 4.363 -14.594 5.215 1 87.88 100 ASN A N 1
ATOM 712 C CA . ASN A 1 100 ? 3.619 -15.383 4.234 1 87.88 100 ASN A CA 1
ATOM 713 C C . ASN A 1 100 ? 4.547 -16.25 3.389 1 87.88 100 ASN A C 1
ATOM 715 O O . ASN A 1 100 ? 4.203 -17.375 3.029 1 87.88 100 ASN A O 1
ATOM 719 N N . LEU A 1 101 ? 5.676 -15.68 3.08 1 83.31 101 LEU A N 1
ATOM 720 C CA . LEU A 1 101 ? 6.652 -16.438 2.301 1 83.31 101 LEU A CA 1
ATOM 721 C C . LEU A 1 101 ? 7.176 -17.625 3.094 1 83.31 101 LEU A C 1
ATOM 723 O O . LEU A 1 101 ? 7.379 -18.703 2.535 1 83.31 101 LEU A O 1
ATOM 727 N N . LYS A 1 102 ? 7.355 -17.422 4.324 1 84 102 LYS A N 1
ATOM 728 C CA . LYS A 1 102 ? 7.848 -18.5 5.172 1 84 102 LYS A CA 1
ATOM 729 C C . LYS A 1 102 ? 6.789 -19.578 5.352 1 84 102 LYS A C 1
ATOM 731 O O . LYS A 1 102 ? 7.109 -20.781 5.371 1 84 102 LYS A O 1
ATOM 736 N N . ILE A 1 103 ? 5.57 -19.141 5.488 1 84.56 103 ILE A N 1
ATOM 737 C CA . ILE A 1 103 ? 4.477 -20.078 5.672 1 84.56 103 ILE A CA 1
ATOM 738 C C . ILE A 1 103 ? 4.27 -20.891 4.395 1 84.56 103 ILE A C 1
ATOM 740 O O . ILE A 1 103 ? 4.094 -22.109 4.441 1 84.56 103 ILE A O 1
ATOM 744 N N . LEU A 1 104 ? 4.289 -20.25 3.246 1 83.12 104 LEU A N 1
ATOM 745 C CA . LEU A 1 104 ? 4.043 -20.922 1.975 1 83.12 104 LEU A CA 1
ATOM 746 C C . LEU A 1 104 ? 5.281 -21.672 1.511 1 83.12 104 LEU A C 1
ATOM 748 O O . LEU A 1 104 ? 5.172 -22.719 0.871 1 83.12 104 LEU A O 1
ATOM 752 N N . GLY A 1 105 ? 6.414 -21.25 1.903 1 74.06 105 GLY A N 1
ATOM 753 C CA . GLY A 1 105 ? 7.66 -21.844 1.455 1 74.06 105 GLY A CA 1
ATOM 754 C C . GLY A 1 105 ? 8.047 -21.438 0.046 1 74.06 105 GLY A C 1
ATOM 755 O O . GLY A 1 105 ? 9.234 -21.422 -0.296 1 74.06 105 GLY A O 1
ATOM 756 N N . LYS A 1 106 ? 6.938 -21.328 -0.83 1 74 106 LYS A N 1
ATOM 757 C CA . LYS A 1 106 ? 7.125 -20.875 -2.207 1 74 106 LYS A CA 1
ATOM 758 C C . LYS A 1 106 ? 6.219 -19.703 -2.531 1 74 106 LYS A C 1
ATOM 760 O O . LYS A 1 106 ? 5.332 -19.359 -1.747 1 74 106 LYS A O 1
ATOM 765 N N . ALA A 1 107 ? 6.574 -19.031 -3.641 1 68.25 107 ALA A N 1
ATOM 766 C CA . ALA A 1 107 ? 5.789 -17.875 -4.047 1 68.25 107 ALA A CA 1
ATOM 767 C C . ALA A 1 107 ? 4.375 -18.281 -4.445 1 68.25 107 ALA A C 1
ATOM 769 O O . ALA A 1 107 ? 3.424 -17.516 -4.258 1 68.25 107 ALA A O 1
ATOM 770 N N . ASN A 1 108 ? 4.285 -19.531 -4.973 1 71.19 108 ASN A N 1
ATOM 771 C CA . ASN A 1 108 ? 2.986 -20.047 -5.395 1 71.19 108 ASN A CA 1
ATOM 772 C C . ASN A 1 108 ? 2.799 -21.5 -4.973 1 71.19 108 ASN A C 1
ATOM 774 O O . ASN A 1 108 ? 3.686 -22.344 -5.184 1 71.19 108 ASN A O 1
ATOM 778 N N . VAL A 1 109 ? 1.708 -21.688 -4.117 1 72.81 109 VAL A N 1
ATOM 779 C CA . VAL A 1 109 ? 1.401 -23.062 -3.713 1 72.81 109 VAL A CA 1
ATOM 780 C C . VAL A 1 109 ? 0.058 -23.484 -4.301 1 72.81 109 VAL A C 1
ATOM 782 O O . VAL A 1 109 ? -0.961 -22.828 -4.078 1 72.81 109 VAL A O 1
ATOM 785 N N . ALA A 1 110 ? 0.195 -24.453 -5.195 1 69.81 110 ALA A N 1
ATOM 786 C CA . ALA A 1 110 ? -1.022 -24.953 -5.824 1 69.81 110 ALA A CA 1
ATOM 787 C C . ALA A 1 110 ? -1.678 -26.031 -4.957 1 69.81 110 ALA A C 1
ATOM 789 O O . ALA A 1 110 ? -0.989 -26.828 -4.312 1 69.81 110 ALA A O 1
ATOM 790 N N . LEU A 1 111 ? -2.836 -25.766 -4.645 1 66.75 111 LEU A N 1
ATOM 791 C CA . LEU A 1 111 ? -3.607 -26.781 -3.934 1 66.75 111 LEU A CA 1
ATOM 792 C C . LEU A 1 111 ? -4.105 -27.859 -4.895 1 66.75 111 LEU A C 1
ATOM 794 O O . LEU A 1 111 ? -5.293 -27.906 -5.219 1 66.75 111 LEU A O 1
ATOM 798 N N . LEU A 1 112 ? -3.092 -28.375 -5.773 1 57.84 112 LEU A N 1
ATOM 799 C CA . LEU A 1 112 ? -3.447 -29.422 -6.719 1 57.84 112 LEU A CA 1
ATOM 800 C C . LEU A 1 112 ? -3.803 -30.719 -5.984 1 57.84 112 LEU A C 1
ATOM 802 O O . LEU A 1 112 ? -3.113 -31.109 -5.039 1 57.84 112 LEU A O 1
ATOM 806 N N . LYS A 1 113 ? -5.102 -31.141 -5.93 1 59.09 113 LYS A N 1
ATOM 807 C CA . LYS A 1 113 ? -5.613 -32.469 -5.57 1 59.09 113 LYS A CA 1
ATOM 808 C C . LYS A 1 113 ? -6.078 -32.5 -4.117 1 59.09 113 LYS A C 1
ATOM 810 O O . LYS A 1 113 ? -6.324 -33.562 -3.561 1 59.09 113 LYS A O 1
ATOM 815 N N . GLN A 1 114 ? -5.895 -31.359 -3.51 1 62.91 114 GLN A N 1
ATOM 816 C CA . GLN A 1 114 ? -6.258 -31.5 -2.102 1 62.91 114 GLN A CA 1
ATOM 817 C C . GLN A 1 114 ? -7.734 -31.172 -1.883 1 62.91 114 GLN A C 1
ATOM 819 O O . GLN A 1 114 ? -8.359 -30.5 -2.703 1 62.91 114 GLN A O 1
ATOM 824 N N . GLU A 1 115 ? -8.383 -31.922 -1.073 1 58.44 115 GLU A N 1
ATOM 825 C CA . GLU A 1 115 ? -9.797 -31.766 -0.72 1 58.44 115 GLU A CA 1
ATOM 826 C C . GLU A 1 115 ? -10.07 -30.375 -0.155 1 58.44 115 GLU A C 1
ATOM 828 O O . GLU A 1 115 ? -9.484 -29.984 0.856 1 58.44 115 GLU A O 1
ATOM 833 N N . THR A 1 116 ? -10.531 -29.5 -1.032 1 64.88 116 THR A N 1
ATOM 834 C CA . THR A 1 116 ? -10.922 -28.172 -0.568 1 64.88 116 THR A CA 1
ATOM 835 C C . THR A 1 116 ? -12.398 -28.156 -0.163 1 64.88 116 THR A C 1
ATOM 837 O O . THR A 1 116 ? -13.086 -29.172 -0.285 1 64.88 116 THR A O 1
ATOM 840 N N . LEU A 1 117 ? -12.836 -27.156 0.614 1 62.59 117 LEU A N 1
ATOM 841 C CA . LEU A 1 117 ? -14.25 -27.016 0.952 1 62.59 117 LEU A CA 1
ATOM 842 C C . LEU A 1 117 ? -15.125 -27.156 -0.29 1 62.59 117 LEU A C 1
ATOM 844 O O . LEU A 1 117 ? -16.219 -27.719 -0.226 1 62.59 117 LEU A O 1
ATOM 848 N N . VAL A 1 118 ? -14.516 -26.797 -1.381 1 59.75 118 VAL A N 1
ATOM 849 C CA . VAL A 1 118 ? -15.242 -26.844 -2.645 1 59.75 118 VAL A CA 1
ATOM 850 C C . VAL A 1 118 ? -15.398 -28.281 -3.107 1 59.75 118 VAL A C 1
ATOM 852 O O . VAL A 1 118 ? -16.469 -28.688 -3.553 1 59.75 118 VAL A O 1
ATOM 855 N N . THR A 1 119 ? -14.312 -28.969 -2.852 1 61.94 119 THR A N 1
ATOM 856 C CA . THR A 1 119 ? -14.359 -30.375 -3.275 1 61.94 119 THR A CA 1
ATOM 857 C C . THR A 1 119 ? -15.266 -31.188 -2.355 1 61.94 119 THR A C 1
ATOM 859 O O . THR A 1 119 ? -15.945 -32.094 -2.807 1 61.94 119 THR A O 1
ATOM 862 N N . GLN A 1 120 ? -15.211 -30.766 -1.151 1 62.03 120 GLN A N 1
ATOM 863 C CA . GLN A 1 120 ? -16.078 -31.469 -0.216 1 62.03 120 GLN A CA 1
ATOM 864 C C . GLN A 1 120 ? -17.547 -31.297 -0.587 1 62.03 120 GLN A C 1
ATOM 866 O O . GLN A 1 120 ? -18.344 -32.25 -0.461 1 62.03 120 GLN A O 1
ATOM 871 N N . LEU A 1 121 ? -17.797 -30.141 -1.088 1 59.72 121 LEU A N 1
ATOM 872 C CA . LEU A 1 121 ? -19.188 -29.891 -1.463 1 59.72 121 LEU A CA 1
ATOM 873 C C . LEU A 1 121 ? -19.469 -30.438 -2.857 1 59.72 121 LEU A C 1
ATOM 875 O O . LEU A 1 121 ? -20.609 -30.812 -3.162 1 59.72 121 LEU A O 1
ATOM 879 N N . GLN A 1 122 ? -18.438 -30.453 -3.623 1 61.59 122 GLN A N 1
ATOM 880 C CA . GLN A 1 122 ? -18.625 -31.078 -4.922 1 61.59 122 GLN A CA 1
ATOM 881 C C . GLN A 1 122 ? -18.969 -32.562 -4.766 1 61.59 122 GLN A C 1
ATOM 883 O O . GLN A 1 122 ? -19.688 -33.125 -5.598 1 61.59 122 GLN A O 1
ATOM 888 N N . ASP A 1 123 ? -18.422 -33.062 -3.734 1 59.47 123 ASP A N 1
ATOM 889 C CA . ASP A 1 123 ? -18.734 -34.469 -3.486 1 59.47 123 ASP A CA 1
ATOM 890 C C . ASP A 1 123 ? -20.219 -34.656 -3.168 1 59.47 123 ASP A C 1
ATOM 892 O O . ASP A 1 123 ? -20.766 -35.719 -3.373 1 59.47 123 ASP A O 1
ATOM 896 N N . PHE A 1 124 ? -20.812 -33.594 -2.645 1 58.62 124 PHE A N 1
ATOM 897 C CA . PHE A 1 124 ? -22.234 -33.75 -2.369 1 58.62 124 PHE A CA 1
ATOM 898 C C . PHE A 1 124 ? -23.062 -33.531 -3.641 1 58.62 124 PHE A C 1
ATOM 900 O O . PHE A 1 124 ? -24.281 -33.406 -3.582 1 58.62 124 PHE A O 1
ATOM 907 N N . GLY A 1 125 ? -22.422 -33.469 -4.844 1 58.88 125 GLY A N 1
ATOM 908 C CA . GLY A 1 125 ? -23.125 -33.5 -6.121 1 58.88 125 GLY A CA 1
ATOM 909 C C . GLY A 1 125 ? -23.25 -32.094 -6.738 1 58.88 125 GLY A C 1
ATOM 910 O O . GLY A 1 125 ? -23.938 -31.938 -7.75 1 58.88 125 GLY A O 1
ATOM 911 N N . LEU A 1 126 ? -22.766 -31.141 -6.094 1 63.28 126 LEU A N 1
ATOM 912 C CA . LEU A 1 126 ? -22.953 -29.797 -6.613 1 63.28 126 LEU A CA 1
ATOM 913 C C . LEU A 1 126 ? -21.797 -29.391 -7.516 1 63.28 126 LEU A C 1
ATOM 915 O O . LEU A 1 126 ? -20.672 -29.875 -7.348 1 63.28 126 LEU A O 1
ATOM 919 N N . THR A 1 127 ? -22.156 -28.891 -8.617 1 68.81 127 THR A N 1
ATOM 920 C CA . THR A 1 127 ? -21.141 -28.375 -9.523 1 68.81 127 THR A CA 1
ATOM 921 C C . THR A 1 127 ? -20.266 -27.328 -8.828 1 68.81 127 THR A C 1
ATOM 923 O O . THR A 1 127 ? -20.672 -26.75 -7.812 1 68.81 127 THR A O 1
ATOM 926 N N . LYS A 1 128 ? -19.047 -27.219 -9.148 1 70.75 128 LYS A N 1
ATOM 927 C CA . LYS A 1 128 ? -18.062 -26.328 -8.57 1 70.75 128 LYS A CA 1
ATOM 928 C C . LYS A 1 128 ? -18.641 -24.922 -8.367 1 70.75 128 LYS A C 1
ATOM 930 O O . LYS A 1 128 ? -18.469 -24.328 -7.301 1 70.75 128 LYS A O 1
ATOM 935 N N . THR A 1 129 ? -19.406 -24.578 -9.273 1 74.81 129 THR A N 1
ATOM 936 C CA . THR A 1 129 ? -19.953 -23.219 -9.227 1 74.81 129 THR A CA 1
ATOM 937 C C . THR A 1 129 ? -21.016 -23.109 -8.125 1 74.81 129 THR A C 1
ATOM 939 O O . THR A 1 129 ? -21.047 -22.109 -7.395 1 74.81 129 THR A O 1
ATOM 942 N N . ASN A 1 130 ? -21.75 -24.141 -8.023 1 76.81 130 ASN A N 1
ATOM 943 C CA . ASN A 1 130 ? -22.797 -24.109 -7.012 1 76.81 130 ASN A CA 1
ATOM 944 C C . ASN A 1 130 ? -22.234 -24.234 -5.602 1 76.81 130 ASN A C 1
ATOM 946 O O . ASN A 1 130 ? -22.75 -23.656 -4.656 1 76.81 130 ASN A O 1
ATOM 950 N N . ALA A 1 131 ? -21.203 -24.984 -5.57 1 77.69 131 ALA A N 1
ATOM 951 C CA . ALA A 1 131 ? -20.562 -25.156 -4.27 1 77.69 131 ALA A CA 1
ATOM 952 C C . ALA A 1 131 ? -20 -23.828 -3.762 1 77.69 131 ALA A C 1
ATOM 954 O O . ALA A 1 131 ? -20.156 -23.5 -2.588 1 77.69 131 ALA A O 1
ATOM 955 N N . VAL A 1 132 ? -19.5 -23.125 -4.68 1 80.38 132 VAL A N 1
ATOM 956 C CA . VAL A 1 132 ? -18.875 -21.859 -4.312 1 80.38 132 VAL A CA 1
ATOM 957 C C . VAL A 1 132 ? -19.969 -20.844 -3.932 1 80.38 132 VAL A C 1
ATOM 959 O O . VAL A 1 132 ? -19.797 -20.062 -3.002 1 80.38 132 VAL A O 1
ATOM 962 N N . LEU A 1 133 ? -21.047 -20.969 -4.59 1 83 133 LEU A N 1
ATOM 963 C CA . LEU A 1 133 ? -22.156 -20.062 -4.312 1 83 133 LEU A CA 1
ATOM 964 C C . LEU A 1 133 ? -22.719 -20.312 -2.918 1 83 133 LEU A C 1
ATOM 966 O O . LEU A 1 133 ? -22.984 -19.359 -2.178 1 83 133 LEU A O 1
ATOM 970 N N . VAL A 1 134 ? -22.797 -21.531 -2.604 1 83.94 134 VAL A N 1
ATOM 971 C CA . VAL A 1 134 ? -23.375 -21.891 -1.308 1 83.94 134 VAL A CA 1
ATOM 972 C C . VAL A 1 134 ? -22.406 -21.5 -0.192 1 83.94 134 VAL A C 1
ATOM 974 O O . VAL A 1 134 ? -22.812 -20.922 0.823 1 83.94 134 VAL A O 1
ATOM 977 N N . ILE A 1 135 ? -21.172 -21.797 -0.412 1 84.06 135 ILE A N 1
ATOM 978 C CA . ILE A 1 135 ? -20.156 -21.469 0.579 1 84.06 135 ILE A CA 1
ATOM 979 C C . ILE A 1 135 ? -20.094 -19.953 0.759 1 84.06 135 ILE A C 1
ATOM 981 O O . ILE A 1 135 ? -20.062 -19.453 1.888 1 84.06 135 ILE A O 1
ATOM 985 N N . GLY A 1 136 ? -20.125 -19.281 -0.383 1 85.62 136 GLY A N 1
ATOM 986 C CA . GLY A 1 136 ? -20.094 -17.828 -0.332 1 85.62 136 GLY A CA 1
ATOM 987 C C . GLY A 1 136 ? -21.281 -17.234 0.386 1 85.62 136 GLY A C 1
ATOM 988 O O . GLY A 1 136 ? -21.125 -16.344 1.229 1 85.62 136 GLY A O 1
ATOM 989 N N . LEU A 1 137 ? -22.406 -17.797 0.138 1 88.25 137 LEU A N 1
ATOM 990 C CA . LEU A 1 137 ? -23.625 -17.281 0.731 1 88.25 137 LEU A CA 1
ATOM 991 C C . LEU A 1 137 ? -23.656 -17.547 2.232 1 88.25 137 LEU A C 1
ATOM 993 O O . LEU A 1 137 ? -24.047 -16.672 3.014 1 88.25 137 LEU A O 1
ATOM 997 N N . VAL A 1 138 ? -23.266 -18.703 2.578 1 88.81 138 VAL A N 1
ATOM 998 C CA . VAL A 1 138 ? -23.297 -19.078 3.988 1 88.81 138 VAL A CA 1
ATOM 999 C C . VAL A 1 138 ? -22.312 -18.219 4.781 1 88.81 138 VAL A C 1
ATOM 1001 O O . VAL A 1 138 ? -22.656 -17.688 5.84 1 88.81 138 VAL A O 1
ATOM 1004 N N . PHE A 1 139 ? -21.172 -18.062 4.254 1 89.56 139 PHE A N 1
ATOM 1005 C CA . PHE A 1 139 ? -20.156 -17.297 4.965 1 89.56 139 PHE A CA 1
ATOM 1006 C C . PHE A 1 139 ? -20.516 -15.812 5 1 89.56 139 PHE A C 1
ATOM 1008 O O . PHE A 1 139 ? -20.328 -15.148 6.023 1 89.56 139 PHE A O 1
ATOM 1015 N N . VAL A 1 140 ? -21 -15.281 3.914 1 91.38 140 VAL A N 1
ATOM 1016 C CA . VAL A 1 140 ? -21.375 -13.875 3.857 1 91.38 140 VAL A CA 1
ATOM 1017 C C . VAL A 1 140 ? -22.516 -13.602 4.84 1 91.38 140 VAL A C 1
ATOM 1019 O O . VAL A 1 140 ? -22.469 -12.609 5.582 1 91.38 140 VAL A O 1
ATOM 1022 N N . LEU A 1 141 ? -23.516 -14.492 4.859 1 92.12 141 LEU A N 1
ATOM 1023 C CA . LEU A 1 141 ? -24.641 -14.32 5.77 1 92.12 141 LEU A CA 1
ATOM 1024 C C . LEU A 1 141 ? -24.188 -14.438 7.223 1 92.12 141 LEU A C 1
ATOM 1026 O O . LEU A 1 141 ? -24.688 -13.719 8.086 1 92.12 141 LEU A O 1
ATOM 1030 N N . ALA A 1 142 ? -23.297 -15.336 7.414 1 92 142 ALA A N 1
ATOM 1031 C CA . ALA A 1 142 ? -22.766 -15.5 8.766 1 92 142 ALA A CA 1
ATOM 1032 C C . ALA A 1 142 ? -21.984 -14.266 9.211 1 92 142 ALA A C 1
ATOM 1034 O O . ALA A 1 142 ? -22.141 -13.797 10.336 1 92 142 ALA A O 1
ATOM 1035 N N . VAL A 1 143 ? -21.188 -13.758 8.312 1 92.38 143 VAL A N 1
ATOM 1036 C CA . VAL A 1 143 ? -20.344 -12.609 8.633 1 92.38 143 VAL A CA 1
ATOM 1037 C C . VAL A 1 143 ? -21.219 -11.367 8.828 1 92.38 143 VAL A C 1
ATOM 1039 O O . VAL A 1 143 ? -21.047 -10.625 9.805 1 92.38 143 VAL A O 1
ATOM 1042 N N . VAL A 1 144 ? -22.156 -11.172 7.91 1 91.88 144 VAL A N 1
ATOM 1043 C CA . VAL A 1 144 ? -23.047 -10.023 8.016 1 91.88 144 VAL A CA 1
ATOM 1044 C C . VAL A 1 144 ? -23.891 -10.141 9.289 1 91.88 144 VAL A C 1
ATOM 1046 O O . VAL A 1 144 ? -24.078 -9.156 10.008 1 91.88 144 VAL A O 1
ATOM 1049 N N . GLY A 1 145 ? -24.375 -11.336 9.508 1 91.94 145 GLY A N 1
ATOM 1050 C CA . GLY A 1 145 ? -25.156 -11.555 10.711 1 91.94 145 GLY A CA 1
ATOM 1051 C C . GLY A 1 145 ? -24.375 -11.328 11.992 1 91.94 145 GLY A C 1
ATOM 1052 O O . GLY A 1 145 ? -24.812 -10.609 12.883 1 91.94 145 GLY A O 1
ATOM 1053 N N . LEU A 1 146 ? -23.188 -11.859 12.047 1 91.56 146 LEU A N 1
ATOM 1054 C CA . LEU A 1 146 ? -22.359 -11.742 13.234 1 91.56 146 LEU A CA 1
ATOM 1055 C C . LEU A 1 146 ? -21.875 -10.305 13.422 1 91.56 146 LEU A C 1
ATOM 1057 O O . LEU A 1 146 ? -21.828 -9.805 14.547 1 91.56 146 LEU A O 1
ATOM 1061 N N . LEU A 1 147 ? -21.547 -9.664 12.367 1 91.44 147 LEU A N 1
ATOM 1062 C CA . LEU A 1 147 ? -21.047 -8.297 12.453 1 91.44 147 LEU A CA 1
ATOM 1063 C C . LEU A 1 147 ? -22.172 -7.332 12.828 1 91.44 147 LEU A C 1
ATOM 1065 O O . LEU A 1 147 ? -21.953 -6.375 13.57 1 91.44 147 LEU A O 1
ATOM 1069 N N . THR A 1 148 ? -23.391 -7.586 12.266 1 90.56 148 THR A N 1
ATOM 1070 C CA . THR A 1 148 ? -24.531 -6.746 12.617 1 90.56 148 THR A CA 1
ATOM 1071 C C . THR A 1 148 ? -24.859 -6.879 14.102 1 90.56 148 THR A C 1
ATOM 1073 O O . THR A 1 148 ? -25.156 -5.883 14.766 1 90.56 148 THR A O 1
ATOM 1076 N N . LEU A 1 149 ? -24.766 -8.047 14.562 1 91.62 149 LEU A N 1
ATOM 1077 C CA . LEU A 1 149 ? -25.016 -8.273 15.984 1 91.62 149 LEU A CA 1
ATOM 1078 C C . LEU A 1 149 ? -23.922 -7.633 16.844 1 91.62 149 LEU A C 1
ATOM 1080 O O . LEU A 1 149 ? -24.219 -7.047 17.875 1 91.62 149 LEU A O 1
ATOM 1084 N N . LEU A 1 150 ? -22.703 -7.727 16.328 1 90.69 150 LEU A N 1
ATOM 1085 C CA . LEU A 1 150 ? -21.578 -7.18 17.078 1 90.69 150 LEU A CA 1
ATOM 1086 C C . LEU A 1 150 ? -21.609 -5.656 17.078 1 90.69 150 LEU A C 1
ATOM 1088 O O . LEU A 1 150 ? -21.359 -5.031 18.109 1 90.69 150 LEU A O 1
ATOM 1092 N N . LEU A 1 151 ? -21.984 -5.039 16 1 90.56 151 LEU A N 1
ATOM 1093 C CA . LEU A 1 151 ? -21.969 -3.584 15.875 1 90.56 151 LEU A CA 1
ATOM 1094 C C . LEU A 1 151 ? -23.141 -2.963 16.625 1 90.56 151 LEU A C 1
ATOM 1096 O O . LEU A 1 151 ? -23.156 -1.757 16.891 1 90.56 151 LEU A O 1
ATOM 1100 N N . ASN A 1 152 ? -24.125 -3.834 16.953 1 90.69 152 ASN A N 1
ATOM 1101 C CA . ASN A 1 152 ? -25.25 -3.35 17.75 1 90.69 152 ASN A CA 1
ATOM 1102 C C . ASN A 1 152 ? -25.047 -3.6 19.234 1 90.69 152 ASN A C 1
ATOM 1104 O O . ASN A 1 152 ? -25.906 -3.262 20.047 1 90.69 152 ASN A O 1
ATOM 1108 N N . THR A 1 153 ? -23.938 -4.07 19.578 1 92.81 153 THR A N 1
ATOM 1109 C CA . THR A 1 153 ? -23.578 -4.254 20.969 1 92.81 153 THR A CA 1
ATOM 1110 C C . THR A 1 153 ? -22.844 -3.025 21.516 1 92.81 153 THR A C 1
ATOM 1112 O O . THR A 1 153 ? -22.656 -2.045 20.797 1 92.81 153 THR A O 1
ATOM 1115 N N . GLN A 1 154 ? -22.5 -3.076 22.734 1 92.75 154 GLN A N 1
ATOM 1116 C CA . GLN A 1 154 ? -21.812 -1.961 23.391 1 92.75 154 GLN A CA 1
ATOM 1117 C C . GLN A 1 154 ? -20.453 -1.711 22.734 1 92.75 154 GLN A C 1
ATOM 1119 O O . GLN A 1 154 ? -20.078 -0.562 22.5 1 92.75 154 GLN A O 1
ATOM 1124 N N . ILE A 1 155 ? -19.812 -2.77 22.391 1 91.69 155 ILE A N 1
ATOM 1125 C CA . ILE A 1 155 ? -18.5 -2.664 21.781 1 91.69 155 ILE A CA 1
ATOM 1126 C C . ILE A 1 155 ? -18.625 -2.078 20.375 1 91.69 155 ILE A C 1
ATOM 1128 O O . ILE A 1 155 ? -17.828 -1.225 19.984 1 91.69 155 ILE A O 1
ATOM 1132 N N . GLY A 1 156 ? -19.609 -2.545 19.719 1 91.75 156 GLY A N 1
ATOM 1133 C CA . GLY A 1 156 ? -19.844 -2.043 18.375 1 91.75 156 GLY A CA 1
ATOM 1134 C C . GLY A 1 156 ? -20.188 -0.565 18.328 1 91.75 156 GLY A C 1
ATOM 1135 O O . GLY A 1 156 ? -19.688 0.171 17.484 1 91.75 156 GLY A O 1
ATOM 1136 N N . LEU A 1 157 ? -20.953 -0.16 19.297 1 91.31 157 LEU A N 1
ATOM 1137 C CA . LEU A 1 157 ? -21.312 1.249 19.375 1 91.31 157 LEU A CA 1
ATOM 1138 C C . LEU A 1 157 ? -20.109 2.102 19.75 1 91.31 157 LEU A C 1
ATOM 1140 O O . LEU A 1 157 ? -19.969 3.23 19.266 1 91.31 157 LEU A O 1
ATOM 1144 N N . ALA A 1 158 ? -19.328 1.503 20.5 1 94.25 158 ALA A N 1
ATOM 1145 C CA . ALA A 1 158 ? -18.109 2.207 20.906 1 94.25 158 ALA A CA 1
ATOM 1146 C C . ALA A 1 158 ? -17.156 2.383 19.719 1 94.25 158 ALA A C 1
ATOM 1148 O O . ALA A 1 158 ? -16.516 3.428 19.578 1 94.25 158 ALA A O 1
ATOM 1149 N N . ILE A 1 159 ? -17.125 1.395 18.938 1 93.81 159 ILE A N 1
ATOM 1150 C CA . ILE A 1 159 ? -16.281 1.453 17.75 1 93.81 159 ILE A CA 1
ATOM 1151 C C . ILE A 1 159 ? -16.797 2.51 16.781 1 93.81 159 ILE A C 1
ATOM 1153 O O . ILE A 1 159 ? -16.031 3.324 16.266 1 93.81 159 ILE A O 1
ATOM 1157 N N . ARG A 1 160 ? -18.062 2.521 16.609 1 91.81 160 ARG A N 1
ATOM 1158 C CA . ARG A 1 160 ? -18.688 3.479 15.703 1 91.81 160 ARG A CA 1
ATOM 1159 C C . ARG A 1 160 ? -18.516 4.906 16.203 1 91.81 160 ARG A C 1
ATOM 1161 O O . ARG A 1 160 ? -18.234 5.816 15.422 1 91.81 160 ARG A O 1
ATOM 1168 N N . SER A 1 161 ? -18.641 5.121 17.5 1 92 161 SER A N 1
ATOM 1169 C CA . SER A 1 161 ? -18.453 6.438 18.094 1 92 161 SER A CA 1
ATOM 1170 C C . SER A 1 161 ? -17.016 6.926 17.953 1 92 161 SER A C 1
ATOM 1172 O O . SER A 1 161 ? -16.781 8.117 17.734 1 92 161 SER A O 1
ATOM 1174 N N . THR A 1 162 ? -16.156 5.918 18.125 1 92.38 162 THR A N 1
ATOM 1175 C CA . THR A 1 162 ? -14.742 6.258 18 1 92.38 162 THR A CA 1
ATOM 1176 C C . THR A 1 162 ? -14.43 6.754 16.594 1 92.38 162 THR A C 1
ATOM 1178 O O . THR A 1 162 ? -13.656 7.699 16.422 1 92.38 162 THR A O 1
ATOM 1181 N N . GLY A 1 163 ? -15.031 6.129 15.641 1 90.06 163 GLY A N 1
ATOM 1182 C CA . GLY A 1 163 ? -14.828 6.555 14.258 1 90.06 163 GLY A CA 1
ATOM 1183 C C . GLY A 1 163 ? -15.461 7.902 13.953 1 90.06 163 GLY A C 1
ATOM 1184 O O . GLY A 1 163 ? -14.961 8.648 13.109 1 90.06 163 GLY A O 1
ATOM 1185 N N . ASP A 1 164 ? -16.469 8.227 14.664 1 89.38 164 ASP A N 1
ATOM 1186 C CA . ASP A 1 164 ? -17.203 9.461 14.406 1 89.38 164 ASP A CA 1
ATOM 1187 C C . ASP A 1 164 ? -16.516 10.656 15.078 1 89.38 164 ASP A C 1
ATOM 1189 O O . ASP A 1 164 ? -16.359 11.711 14.469 1 89.38 164 ASP A O 1
ATOM 1193 N N . ASN A 1 165 ? -16.234 10.422 16.375 1 92.69 165 ASN A N 1
ATOM 1194 C CA . ASN A 1 165 ? -15.641 11.508 17.141 1 92.69 165 ASN A CA 1
ATOM 1195 C C . ASN A 1 165 ? -14.742 10.984 18.266 1 92.69 165 ASN A C 1
ATOM 1197 O O . ASN A 1 165 ? -15.234 10.594 19.328 1 92.69 165 ASN A O 1
ATOM 1201 N N . ILE A 1 166 ? -13.438 11.172 18.016 1 91.44 166 ILE A N 1
ATOM 1202 C CA . ILE A 1 166 ? -12.469 10.609 18.953 1 91.44 166 ILE A CA 1
ATOM 1203 C C . ILE A 1 166 ? -12.547 11.344 20.297 1 91.44 166 ILE A C 1
ATOM 1205 O O . ILE A 1 166 ? -12.742 10.719 21.344 1 91.44 166 ILE A O 1
ATOM 1209 N N . PRO A 1 167 ? -12.539 12.695 20.297 1 91.44 167 PRO A N 1
ATOM 1210 C CA . PRO A 1 167 ? -12.586 13.398 21.578 1 91.44 167 PRO A CA 1
ATOM 1211 C C . PRO A 1 167 ? -13.891 13.148 22.344 1 91.44 167 PRO A C 1
ATOM 1213 O O . PRO A 1 167 ? -13.883 13.023 23.562 1 91.44 167 PRO A O 1
ATOM 1216 N N . MET A 1 168 ? -14.906 13.125 21.641 1 92.5 168 MET A N 1
ATOM 1217 C CA . MET A 1 168 ? -16.203 12.883 22.281 1 92.5 168 MET A CA 1
ATOM 1218 C C . MET A 1 168 ? -16.25 11.477 22.875 1 92.5 168 MET A C 1
ATOM 1220 O O . MET A 1 168 ? -16.812 11.281 23.953 1 92.5 168 MET A O 1
ATOM 1224 N N . SER A 1 169 ? -15.648 10.547 22.188 1 93.06 169 SER A N 1
ATOM 1225 C CA . SER A 1 169 ? -15.633 9.18 22.688 1 93.06 169 SER A CA 1
ATOM 1226 C C . SER A 1 169 ? -14.781 9.062 23.953 1 93.06 169 SER A C 1
ATOM 1228 O O . SER A 1 169 ? -15.164 8.391 24.906 1 93.06 169 SER A O 1
ATOM 1230 N N . GLU A 1 170 ? -13.719 9.75 23.922 1 92.94 170 GLU A N 1
ATOM 1231 C CA . GLU A 1 170 ? -12.867 9.75 25.094 1 92.94 170 GLU A CA 1
ATOM 1232 C C . GLU A 1 170 ? -13.562 10.406 26.281 1 92.94 170 GLU A C 1
ATOM 1234 O O . GLU A 1 170 ? -13.422 9.953 27.422 1 92.94 170 GLU A O 1
ATOM 1239 N N . ALA A 1 171 ? -14.281 11.484 26.016 1 93.75 171 ALA A N 1
ATOM 1240 C CA . ALA A 1 171 ? -15.016 12.203 27.062 1 93.75 171 ALA A CA 1
ATOM 1241 C C . ALA A 1 171 ? -16.094 11.312 27.672 1 93.75 171 ALA A C 1
ATOM 1243 O O . ALA A 1 171 ? -16.438 11.484 28.844 1 93.75 171 ALA A O 1
ATOM 1244 N N . ASN A 1 172 ? -16.594 10.352 26.922 1 93.81 172 ASN A N 1
ATOM 1245 C CA . ASN A 1 172 ? -17.625 9.445 27.406 1 93.81 172 ASN A CA 1
ATOM 1246 C C . ASN A 1 172 ? -17.016 8.195 28.047 1 93.81 172 ASN A C 1
ATOM 1248 O O . ASN A 1 172 ? -17.719 7.223 28.312 1 93.81 172 ASN A O 1
ATOM 1252 N N . GLY A 1 173 ? -15.719 8.117 28.188 1 92.44 173 GLY A N 1
ATOM 1253 C CA . GLY A 1 173 ? -15.039 7.051 28.906 1 92.44 173 GLY A CA 1
ATOM 1254 C C . GLY A 1 173 ? -14.641 5.891 28.016 1 92.44 173 GLY A C 1
ATOM 1255 O O . GLY A 1 173 ? -14.25 4.828 28.5 1 92.44 173 GLY A O 1
ATOM 1256 N N . ILE A 1 174 ? -14.82 6.008 26.797 1 92.75 174 ILE A N 1
ATOM 1257 C CA . ILE A 1 174 ? -14.461 4.938 25.859 1 92.75 174 ILE A CA 1
ATOM 1258 C C . ILE A 1 174 ? -12.953 4.961 25.609 1 92.75 174 ILE A C 1
ATOM 1260 O O . ILE A 1 174 ? -12.375 6.027 25.391 1 92.75 174 ILE A O 1
ATOM 1264 N N . ASN A 1 175 ? -12.391 3.793 25.734 1 94.62 175 ASN A N 1
ATOM 1265 C CA . ASN A 1 175 ? -10.977 3.688 25.375 1 94.62 175 ASN A CA 1
ATOM 1266 C C . ASN A 1 175 ? -10.789 3.613 23.859 1 94.62 175 ASN A C 1
ATOM 1268 O O . ASN A 1 175 ? -10.891 2.537 23.281 1 94.62 175 ASN A O 1
ATOM 1272 N N . VAL A 1 176 ? -10.453 4.648 23.328 1 93.31 176 VAL A N 1
ATOM 1273 C CA . VAL A 1 176 ? -10.352 4.785 21.875 1 93.31 176 VAL A CA 1
ATOM 1274 C C . VAL A 1 176 ? -9.273 3.846 21.344 1 93.31 176 VAL A C 1
ATOM 1276 O O . VAL A 1 176 ? -9.445 3.236 20.281 1 93.31 176 VAL A O 1
ATOM 1279 N N . ASP A 1 177 ? -8.25 3.611 22.078 1 93.94 177 ASP A N 1
ATOM 1280 C CA . ASP A 1 177 ? -7.156 2.746 21.641 1 93.94 177 ASP A CA 1
ATOM 1281 C C . ASP A 1 177 ? -7.621 1.298 21.516 1 93.94 177 ASP A C 1
ATOM 1283 O O . ASP A 1 177 ? -7.344 0.642 20.5 1 93.94 177 ASP A O 1
ATOM 1287 N N . ASN A 1 178 ? -8.352 0.903 22.422 1 95.25 178 ASN A N 1
ATOM 1288 C CA . ASN A 1 178 ? -8.844 -0.47 22.391 1 95.25 178 ASN A CA 1
ATOM 1289 C C . ASN A 1 178 ? -9.867 -0.675 21.281 1 95.25 178 ASN A C 1
ATOM 1291 O O . ASN A 1 178 ? -9.914 -1.744 20.672 1 95.25 178 ASN A O 1
ATOM 1295 N N . MET A 1 179 ? -10.609 0.302 21.125 1 94.75 179 MET A N 1
ATOM 1296 C CA . MET A 1 179 ? -11.625 0.194 20.078 1 94.75 179 MET A CA 1
ATOM 1297 C C . MET A 1 179 ? -10.984 0.153 18.703 1 94.75 179 MET A C 1
ATOM 1299 O O . MET A 1 179 ? -11.438 -0.588 17.828 1 94.75 179 MET A O 1
ATOM 1303 N N . LYS A 1 180 ? -9.953 0.926 18.531 1 94.69 180 LYS A N 1
ATOM 1304 C CA . LYS A 1 180 ? -9.234 0.884 17.266 1 94.69 180 LYS A CA 1
ATOM 1305 C C . LYS A 1 180 ? -8.586 -0.481 17.047 1 94.69 180 LYS A C 1
ATOM 1307 O O . LYS A 1 180 ? -8.609 -1.012 15.93 1 94.69 180 LYS A O 1
ATOM 1312 N N . ILE A 1 181 ? -8.102 -0.997 18.141 1 95.62 181 ILE A N 1
ATOM 1313 C CA . ILE A 1 181 ? -7.457 -2.303 18.047 1 95.62 181 ILE A CA 1
ATOM 1314 C C . ILE A 1 181 ? -8.484 -3.361 17.672 1 95.62 181 ILE A C 1
ATOM 1316 O O . ILE A 1 181 ? -8.234 -4.199 16.797 1 95.62 181 ILE A O 1
ATOM 1320 N N . TYR A 1 182 ? -9.633 -3.262 18.297 1 95.06 182 TYR A N 1
ATOM 1321 C CA . TYR A 1 182 ? -10.703 -4.195 17.969 1 95.06 182 TYR A CA 1
ATOM 1322 C C . TYR A 1 182 ? -11.133 -4.047 16.5 1 95.06 182 TYR A C 1
ATOM 1324 O O . TYR A 1 182 ? -11.406 -5.039 15.828 1 95.06 182 TYR A O 1
ATOM 1332 N N . GLY A 1 183 ? -11.164 -2.83 16.109 1 93.44 183 GLY A N 1
ATOM 1333 C CA . GLY A 1 183 ? -11.516 -2.578 14.719 1 93.44 183 GLY A CA 1
ATOM 1334 C C . GLY A 1 183 ? -10.516 -3.168 13.742 1 93.44 183 GLY A C 1
ATOM 1335 O O . GLY A 1 183 ? -10.906 -3.811 12.758 1 93.44 183 GLY A O 1
ATOM 1336 N N . TYR A 1 184 ? -9.258 -3.016 14.086 1 95.44 184 TYR A N 1
ATOM 1337 C CA . TYR A 1 184 ? -8.203 -3.58 13.25 1 95.44 184 TYR A CA 1
ATOM 1338 C C . TYR A 1 184 ? -8.289 -5.102 13.227 1 95.44 184 TYR A C 1
ATOM 1340 O O . TYR A 1 184 ? -8.133 -5.719 12.172 1 95.44 184 TYR A O 1
ATOM 1348 N N . MET A 1 185 ? -8.523 -5.637 14.328 1 96.06 185 MET A N 1
ATOM 1349 C CA . MET A 1 185 ? -8.562 -7.09 14.445 1 96.06 185 MET A CA 1
ATOM 1350 C C . MET A 1 185 ? -9.727 -7.672 13.648 1 96.06 185 MET A C 1
ATOM 1352 O O . MET A 1 185 ? -9.547 -8.633 12.891 1 96.06 185 MET A O 1
ATOM 1356 N N . LEU A 1 186 ? -10.836 -7.086 13.812 1 95.06 186 LEU A N 1
ATOM 1357 C CA . LEU A 1 186 ? -12.023 -7.574 13.133 1 95.06 186 LEU A CA 1
ATOM 1358 C C . LEU A 1 186 ? -11.891 -7.406 11.617 1 95.06 186 LEU A C 1
ATOM 1360 O O . LEU A 1 186 ? -12.227 -8.312 10.859 1 95.06 186 LEU A O 1
ATOM 1364 N N . SER A 1 187 ? -11.43 -6.297 11.203 1 95.38 187 SER A N 1
ATOM 1365 C CA . SER A 1 187 ? -11.281 -6.008 9.781 1 95.38 187 SER A CA 1
ATOM 1366 C C . SER A 1 187 ? -10.289 -6.961 9.125 1 95.38 187 SER A C 1
ATOM 1368 O O . SER A 1 187 ? -10.609 -7.617 8.133 1 95.38 187 SER A O 1
ATOM 1370 N N . ASN A 1 188 ? -9.125 -7.117 9.734 1 96.44 188 ASN A N 1
ATOM 1371 C CA . ASN A 1 188 ? -8.094 -7.969 9.148 1 96.44 188 ASN A CA 1
ATOM 1372 C C . ASN A 1 188 ? -8.445 -9.445 9.281 1 96.44 188 ASN A C 1
ATOM 1374 O O . ASN A 1 188 ? -8.016 -10.266 8.469 1 96.44 188 ASN A O 1
ATOM 1378 N N . GLY A 1 189 ? -9.227 -9.758 10.312 1 96 189 GLY A N 1
ATOM 1379 C CA . GLY A 1 189 ? -9.727 -11.117 10.414 1 96 189 GLY A CA 1
ATOM 1380 C C . GLY A 1 189 ? -10.656 -11.492 9.281 1 96 189 GLY A C 1
ATOM 1381 O O . GLY A 1 189 ? -10.547 -12.586 8.711 1 96 189 GLY A O 1
ATOM 1382 N N . LEU A 1 190 ? -11.516 -10.617 8.977 1 95.44 190 LEU A N 1
ATOM 1383 C CA . LEU A 1 190 ? -12.461 -10.859 7.895 1 95.44 190 LEU A CA 1
ATOM 1384 C C . LEU A 1 190 ? -11.75 -10.891 6.547 1 95.44 190 LEU A C 1
ATOM 1386 O O . LEU A 1 190 ? -12.078 -11.703 5.684 1 95.44 190 LEU A O 1
ATOM 1390 N N . ILE A 1 191 ? -10.797 -10.078 6.371 1 95.12 191 ILE A N 1
ATOM 1391 C CA . ILE A 1 191 ? -10.047 -10.023 5.121 1 95.12 191 ILE A CA 1
ATOM 1392 C C . ILE A 1 191 ? -9.258 -11.32 4.938 1 95.12 191 ILE A C 1
ATOM 1394 O O . ILE A 1 191 ? -9.203 -11.867 3.832 1 95.12 191 ILE A O 1
ATOM 1398 N N . ALA A 1 192 ? -8.68 -11.734 6.035 1 95.56 192 ALA A N 1
ATOM 1399 C CA . ALA A 1 192 ? -7.953 -13 5.977 1 95.56 192 ALA A CA 1
ATOM 1400 C C . ALA A 1 192 ? -8.898 -14.156 5.676 1 95.56 192 ALA A C 1
ATOM 1402 O O . ALA A 1 192 ? -8.531 -15.102 4.977 1 95.56 192 ALA A O 1
ATOM 1403 N N . LEU A 1 193 ? -10.078 -14.086 6.238 1 94.75 193 LEU A N 1
ATOM 1404 C CA . LEU A 1 193 ? -11.094 -15.086 5.949 1 94.75 193 LEU A CA 1
ATOM 1405 C C . LEU A 1 193 ? -11.43 -15.117 4.461 1 94.75 193 LEU A C 1
ATOM 1407 O O . LEU A 1 193 ? -11.562 -16.188 3.869 1 94.75 193 LEU A O 1
ATOM 1411 N N . CYS A 1 194 ? -11.539 -13.961 3.893 1 93 194 CYS A N 1
ATOM 1412 C CA . CYS A 1 194 ? -11.781 -13.859 2.457 1 93 194 CYS A CA 1
ATOM 1413 C C . CYS A 1 194 ? -10.648 -14.492 1.662 1 93 194 CYS A C 1
ATOM 1415 O O . CYS A 1 194 ? -10.898 -15.234 0.709 1 93 194 CYS A O 1
ATOM 1417 N N . GLY A 1 195 ? -9.477 -14.242 2.1 1 90.81 195 GLY A N 1
ATOM 1418 C CA . GLY A 1 195 ? -8.336 -14.844 1.427 1 90.81 195 GLY A CA 1
ATOM 1419 C C . GLY A 1 195 ? -8.344 -16.359 1.488 1 90.81 195 GLY A C 1
ATOM 1420 O O . GLY A 1 195 ? -8 -17.031 0.509 1 90.81 195 GLY A O 1
ATOM 1421 N N . ALA A 1 196 ? -8.719 -16.828 2.615 1 91.69 196 ALA A N 1
ATOM 1422 C CA . ALA A 1 196 ? -8.781 -18.281 2.799 1 91.69 196 ALA A CA 1
ATOM 1423 C C . ALA A 1 196 ? -9.844 -18.891 1.898 1 91.69 196 ALA A C 1
ATOM 1425 O O . ALA A 1 196 ? -9.617 -19.938 1.291 1 91.69 196 ALA A O 1
ATOM 1426 N N . LEU A 1 197 ? -10.953 -18.297 1.781 1 89.56 197 LEU A N 1
ATOM 1427 C CA . LEU A 1 197 ? -12.047 -18.828 0.977 1 89.56 197 LEU A CA 1
ATOM 1428 C C . LEU A 1 197 ? -11.703 -18.781 -0.508 1 89.56 197 LEU A C 1
ATOM 1430 O O . LEU A 1 197 ? -11.984 -19.734 -1.244 1 89.56 197 LEU A O 1
ATOM 1434 N N . LEU A 1 198 ? -11.07 -17.766 -0.92 1 88.5 198 LEU A N 1
ATOM 1435 C CA . LEU A 1 198 ? -10.727 -17.609 -2.33 1 88.5 198 LEU A CA 1
ATOM 1436 C C . LEU A 1 198 ? -9.602 -18.562 -2.725 1 88.5 198 LEU A C 1
ATOM 1438 O O . LEU A 1 198 ? -9.57 -19.047 -3.859 1 88.5 198 LEU A O 1
ATOM 1442 N N . THR A 1 199 ? -8.758 -18.75 -1.816 1 86.06 199 THR A N 1
ATOM 1443 C CA . THR A 1 199 ? -7.688 -19.703 -2.088 1 86.06 199 THR A CA 1
ATOM 1444 C C . THR A 1 199 ? -8.25 -21.094 -2.297 1 86.06 199 THR A C 1
ATOM 1446 O O . THR A 1 199 ? -7.781 -21.844 -3.16 1 86.06 199 THR A O 1
ATOM 1449 N N . GLN A 1 200 ? -9.18 -21.438 -1.518 1 82.88 200 GLN A N 1
ATOM 1450 C CA . GLN A 1 200 ? -9.82 -22.734 -1.65 1 82.88 200 GLN A CA 1
ATOM 1451 C C . GLN A 1 200 ? -10.602 -22.828 -2.957 1 82.88 200 GLN A C 1
ATOM 1453 O O . GLN A 1 200 ? -10.703 -23.906 -3.549 1 82.88 200 GLN A O 1
ATOM 1458 N N . ASN A 1 201 ? -11.125 -21.719 -3.354 1 82.69 201 ASN A N 1
ATOM 1459 C CA . ASN A 1 201 ? -11.875 -21.688 -4.605 1 82.69 201 ASN A CA 1
ATOM 1460 C C . ASN A 1 201 ? -10.945 -21.703 -5.816 1 82.69 201 ASN A C 1
ATOM 1462 O O . ASN A 1 201 ? -11.219 -22.406 -6.801 1 82.69 201 ASN A O 1
ATOM 1466 N N . ASN A 1 202 ? -9.922 -20.922 -5.781 1 80.31 202 ASN A N 1
ATOM 1467 C CA . ASN A 1 202 ? -9 -20.828 -6.902 1 80.31 202 ASN A CA 1
ATOM 1468 C C . ASN A 1 202 ? -8.055 -22.031 -6.957 1 80.31 202 ASN A C 1
ATOM 1470 O O . ASN A 1 202 ? -7.539 -22.359 -8.023 1 80.31 202 ASN A O 1
ATOM 1474 N N . GLY A 1 203 ? -7.762 -22.656 -5.895 1 78.19 203 GLY A N 1
ATOM 1475 C CA . GLY A 1 203 ? -6.918 -23.828 -5.848 1 78.19 203 GLY A CA 1
ATOM 1476 C C . GLY A 1 203 ? -5.441 -23.516 -5.727 1 78.19 203 GLY A C 1
ATOM 1477 O O . GLY A 1 203 ? -4.59 -24.359 -6.008 1 78.19 203 GLY A O 1
ATOM 1478 N N . TYR A 1 204 ? -5.172 -22.203 -5.52 1 77.06 204 TYR A N 1
ATOM 1479 C CA . TYR A 1 204 ? -3.771 -21.844 -5.344 1 77.06 204 TYR A CA 1
ATOM 1480 C C . TYR A 1 204 ? -3.643 -20.609 -4.441 1 77.06 204 TYR A C 1
ATOM 1482 O O . TYR A 1 204 ? -4.598 -19.859 -4.273 1 77.06 204 TYR A O 1
ATOM 1490 N N . ALA A 1 205 ? -2.527 -20.609 -3.762 1 77.88 205 ALA A N 1
ATOM 1491 C CA . ALA A 1 205 ? -2.178 -19.453 -2.949 1 77.88 205 ALA A CA 1
ATOM 1492 C C . ALA A 1 205 ? -0.933 -18.766 -3.492 1 77.88 205 ALA A C 1
ATOM 1494 O O . ALA A 1 205 ? 0.048 -19.422 -3.848 1 77.88 205 ALA A O 1
ATOM 1495 N N . ASP A 1 206 ? -1.147 -17.516 -3.744 1 77.5 206 ASP A N 1
ATOM 1496 C CA . ASP A 1 206 ? -0.039 -16.719 -4.25 1 77.5 206 ASP A CA 1
ATOM 1497 C C . ASP A 1 206 ? 0.292 -15.578 -3.295 1 77.5 206 ASP A C 1
ATOM 1499 O O . ASP A 1 206 ? -0.609 -14.938 -2.742 1 77.5 206 ASP A O 1
ATOM 1503 N N . LEU A 1 207 ? 1.606 -15.375 -3.201 1 77 207 LEU A N 1
ATOM 1504 C CA . LEU A 1 207 ? 2.088 -14.32 -2.311 1 77 207 LEU A CA 1
ATOM 1505 C C . LEU A 1 207 ? 1.67 -12.945 -2.818 1 77 207 LEU A C 1
ATOM 1507 O O . LEU A 1 207 ? 1.402 -12.039 -2.025 1 77 207 LEU A O 1
ATOM 1511 N N . ASN A 1 208 ? 1.488 -12.844 -4.137 1 73.06 208 ASN A N 1
ATOM 1512 C CA . ASN A 1 208 ? 1.221 -11.539 -4.73 1 73.06 208 ASN A CA 1
ATOM 1513 C C . ASN A 1 208 ? -0.273 -11.328 -4.961 1 73.06 208 ASN A C 1
ATOM 1515 O O . ASN A 1 208 ? -0.677 -10.32 -5.551 1 73.06 208 ASN A O 1
ATOM 1519 N N . SER A 1 209 ? -1.028 -12.242 -4.453 1 74 209 SER A N 1
ATOM 1520 C CA . SER A 1 209 ? -2.463 -12.133 -4.695 1 74 209 SER A CA 1
ATOM 1521 C C . SER A 1 209 ? -3.072 -10.992 -3.893 1 74 209 SER A C 1
ATOM 1523 O O . SER A 1 209 ? -4.18 -10.539 -4.191 1 74 209 SER A O 1
ATOM 1525 N N . GLY A 1 210 ? -2.34 -10.516 -2.969 1 75.62 210 GLY A N 1
ATOM 1526 C CA . GLY A 1 210 ? -2.863 -9.461 -2.117 1 75.62 210 GLY A CA 1
ATOM 1527 C C . GLY A 1 210 ? -2.777 -8.086 -2.75 1 75.62 210 GLY A C 1
ATOM 1528 O O . GLY A 1 210 ? -3.449 -7.148 -2.309 1 75.62 210 GLY A O 1
ATOM 1529 N N . THR A 1 211 ? -1.972 -7.984 -3.777 1 76.69 211 THR A N 1
ATOM 1530 C CA . THR A 1 211 ? -1.792 -6.668 -4.383 1 76.69 211 THR A CA 1
ATOM 1531 C C . THR A 1 211 ? -3.059 -6.23 -5.113 1 76.69 211 THR A C 1
ATOM 1533 O O . THR A 1 211 ? -3.525 -6.918 -6.023 1 76.69 211 THR A O 1
ATOM 1536 N N . GLY A 1 212 ? -3.643 -5.152 -4.672 1 77.06 212 GLY A N 1
ATOM 1537 C CA . GLY A 1 212 ? -4.816 -4.609 -5.336 1 77.06 212 GLY A CA 1
ATOM 1538 C C . GLY A 1 212 ? -6.117 -5 -4.664 1 77.06 212 GLY A C 1
ATOM 1539 O O . GLY A 1 212 ? -7.195 -4.578 -5.094 1 77.06 212 GLY A O 1
ATOM 1540 N N . THR A 1 213 ? -6.031 -5.824 -3.643 1 84.5 213 THR A N 1
ATOM 1541 C CA . THR A 1 213 ? -7.25 -6.289 -2.992 1 84.5 213 THR A CA 1
ATOM 1542 C C . THR A 1 213 ? -7.969 -5.133 -2.303 1 84.5 213 THR A C 1
ATOM 1544 O O . THR A 1 213 ? -9.203 -5.102 -2.25 1 84.5 213 THR A O 1
ATOM 1547 N N . ILE A 1 214 ? -7.199 -4.215 -1.881 1 85.75 214 ILE A N 1
ATOM 1548 C CA . ILE A 1 214 ? -7.812 -3.068 -1.222 1 85.75 214 ILE A CA 1
ATOM 1549 C C . ILE A 1 214 ? -8.641 -2.275 -2.232 1 85.75 214 ILE A C 1
ATOM 1551 O O . ILE A 1 214 ? -9.672 -1.7 -1.883 1 85.75 214 ILE A O 1
ATOM 1555 N N . VAL A 1 215 ? -8.18 -2.293 -3.479 1 85.31 215 VAL A N 1
ATOM 1556 C CA . VAL A 1 215 ? -8.883 -1.567 -4.531 1 85.31 215 VAL A CA 1
ATOM 1557 C C . VAL A 1 215 ? -10.25 -2.199 -4.77 1 85.31 215 VAL A C 1
ATOM 1559 O O . VAL A 1 215 ? -11.25 -1.491 -4.926 1 85.31 215 VAL A O 1
ATOM 1562 N N . ILE A 1 216 ? -10.266 -3.525 -4.703 1 84.5 216 ILE A N 1
ATOM 1563 C CA . ILE A 1 216 ? -11.516 -4.254 -4.898 1 84.5 216 ILE A CA 1
ATOM 1564 C C . ILE A 1 216 ? -12.461 -3.975 -3.736 1 84.5 216 ILE A C 1
ATOM 1566 O O . ILE A 1 216 ? -13.641 -3.686 -3.947 1 84.5 216 ILE A O 1
ATOM 1570 N N . GLY A 1 217 ? -11.898 -4.02 -2.598 1 88.69 217 GLY A N 1
ATOM 1571 C CA . GLY A 1 217 ? -12.719 -3.775 -1.42 1 88.69 217 GLY A CA 1
ATOM 1572 C C . GLY A 1 217 ? -13.289 -2.369 -1.369 1 88.69 217 GLY A C 1
ATOM 1573 O O . GLY A 1 217 ? -14.492 -2.188 -1.168 1 88.69 217 GLY A O 1
ATOM 1574 N N . LEU A 1 218 ? -12.484 -1.4 -1.615 1 87.44 218 LEU A N 1
ATOM 1575 C CA . LEU A 1 218 ? -12.914 -0.008 -1.544 1 87.44 218 LEU A CA 1
ATOM 1576 C C . LEU A 1 218 ? -13.906 0.312 -2.66 1 87.44 218 LEU A C 1
ATOM 1578 O O . LEU A 1 218 ? -14.891 1.014 -2.438 1 87.44 218 LEU A O 1
ATOM 1582 N N . ALA A 1 219 ? -13.555 -0.193 -3.836 1 88.75 219 ALA A N 1
ATOM 1583 C CA . ALA A 1 219 ? -14.461 0.042 -4.957 1 88.75 219 ALA A CA 1
ATOM 1584 C C . ALA A 1 219 ? -15.852 -0.518 -4.664 1 88.75 219 ALA A C 1
ATOM 1586 O O . ALA A 1 219 ? -16.859 0.136 -4.941 1 88.75 219 ALA A O 1
ATOM 1587 N N . SER A 1 220 ? -15.875 -1.701 -4.102 1 91 220 SER A N 1
ATOM 1588 C CA . SER A 1 220 ? -17.141 -2.332 -3.773 1 91 220 SER A CA 1
ATOM 1589 C C . SER A 1 220 ? -17.922 -1.515 -2.748 1 91 220 SER A C 1
ATOM 1591 O O . SER A 1 220 ? -19.141 -1.344 -2.871 1 91 220 SER A O 1
ATOM 1593 N N . VAL A 1 221 ? -17.234 -0.987 -1.795 1 89.25 221 VAL A N 1
ATOM 1594 C CA . VAL A 1 221 ? -17.859 -0.198 -0.742 1 89.25 221 VAL A CA 1
ATOM 1595 C C . VAL A 1 221 ? -18.406 1.101 -1.328 1 89.25 221 VAL A C 1
ATOM 1597 O O . VAL A 1 221 ? -19.547 1.498 -1.021 1 89.25 221 VAL A O 1
ATOM 1600 N N . ILE A 1 222 ? -17.672 1.792 -2.17 1 87.25 222 ILE A N 1
ATOM 1601 C CA . ILE A 1 222 ? -18.078 3.076 -2.73 1 87.25 222 ILE A CA 1
ATOM 1602 C C . ILE A 1 222 ? -19.266 2.873 -3.682 1 87.25 222 ILE A C 1
ATOM 1604 O O . ILE A 1 222 ? -20.203 3.672 -3.697 1 87.25 222 ILE A O 1
ATOM 1608 N N . ILE A 1 223 ? -19.156 1.797 -4.391 1 87.69 223 ILE A N 1
ATOM 1609 C CA . ILE A 1 223 ? -20.25 1.48 -5.293 1 87.69 223 ILE A CA 1
ATOM 1610 C C . ILE A 1 223 ? -21.531 1.275 -4.492 1 87.69 223 ILE A C 1
ATOM 1612 O O . ILE A 1 223 ? -22.609 1.765 -4.875 1 87.69 223 ILE A O 1
ATOM 1616 N N . ALA A 1 224 ? -21.406 0.53 -3.469 1 87.06 224 ALA A N 1
ATOM 1617 C CA . ALA A 1 224 ? -22.562 0.276 -2.609 1 87.06 224 ALA A CA 1
ATOM 1618 C C . ALA A 1 224 ? -23.109 1.576 -2.033 1 87.06 224 ALA A C 1
ATOM 1620 O O . ALA A 1 224 ? -24.328 1.745 -1.916 1 87.06 224 ALA A O 1
ATOM 1621 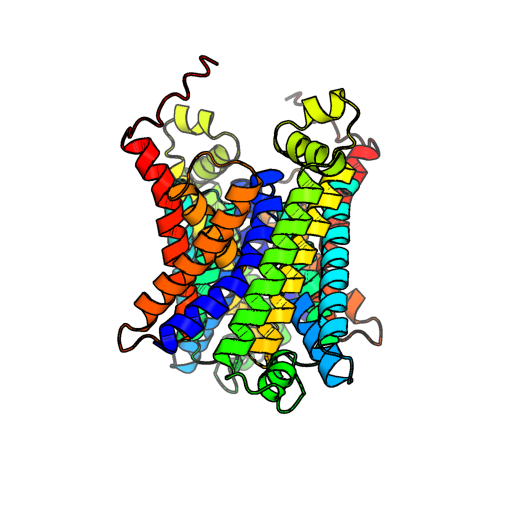N N . GLU A 1 225 ? -22.297 2.479 -1.694 1 82.94 225 GLU A N 1
ATOM 1622 C CA . GLU A 1 225 ? -22.688 3.742 -1.086 1 82.94 225 GLU A CA 1
ATOM 1623 C C . GLU A 1 225 ? -23.391 4.645 -2.1 1 82.94 225 GLU A C 1
ATOM 1625 O O . GLU A 1 225 ? -24.266 5.434 -1.74 1 82.94 225 GLU A O 1
ATOM 1630 N N . VAL A 1 226 ? -22.891 4.566 -3.279 1 80.62 226 VAL A N 1
ATOM 1631 C CA . VAL A 1 226 ? -23.453 5.418 -4.324 1 80.62 226 VAL A CA 1
ATOM 1632 C C . VAL A 1 226 ? -24.828 4.887 -4.746 1 80.62 226 VAL A C 1
ATOM 1634 O O . VAL A 1 226 ? -25.734 5.664 -5.062 1 80.62 226 VAL A O 1
ATOM 1637 N N . ILE A 1 227 ? -24.953 3.57 -4.672 1 79.56 227 ILE A N 1
ATOM 1638 C CA . ILE A 1 227 ? -26.203 2.965 -5.117 1 79.56 227 ILE A CA 1
ATOM 1639 C C . ILE A 1 227 ? -27.25 3.094 -4.023 1 79.56 227 ILE A C 1
ATOM 1641 O O . ILE A 1 227 ? -28.422 3.414 -4.305 1 79.56 227 ILE A O 1
ATOM 1645 N N . LEU A 1 228 ? -26.844 2.721 -2.854 1 79.31 228 LEU A N 1
ATOM 1646 C CA . LEU A 1 228 ? -27.781 2.744 -1.748 1 79.31 228 LEU A CA 1
ATOM 1647 C C . LEU A 1 228 ? -27.328 3.701 -0.654 1 79.31 228 LEU A C 1
ATOM 1649 O O . LEU A 1 228 ? -26.312 3.453 0.008 1 79.31 228 LEU A O 1
ATOM 1653 N N . ARG A 1 229 ? -28.094 4.699 -0.663 1 74.25 229 ARG A N 1
ATOM 1654 C CA . ARG A 1 229 ? -27.75 5.715 0.329 1 74.25 229 ARG A CA 1
ATOM 1655 C C . ARG A 1 229 ? -28.641 5.609 1.558 1 74.25 229 ARG A C 1
ATOM 1657 O O . ARG A 1 229 ? -29.812 5.238 1.448 1 74.25 229 ARG A O 1
ATOM 1664 N N . ASN A 1 230 ? -28.156 5.844 2.715 1 70.69 230 ASN A N 1
ATOM 1665 C CA . ASN A 1 230 ? -28.891 6.074 3.949 1 70.69 230 ASN A CA 1
ATOM 1666 C C . ASN A 1 230 ? -29.562 4.793 4.449 1 70.69 230 ASN A C 1
ATOM 1668 O O . ASN A 1 230 ? -30.781 4.75 4.633 1 70.69 230 ASN A O 1
ATOM 1672 N N . LEU A 1 231 ? -28.828 3.789 4.445 1 75.44 231 LEU A N 1
ATOM 1673 C CA . LEU A 1 231 ? -29.391 2.539 4.945 1 75.44 231 LEU A CA 1
ATOM 1674 C C . LEU A 1 231 ? -28.969 2.293 6.391 1 75.44 231 LEU A C 1
ATOM 1676 O O . LEU A 1 231 ? -27.984 2.859 6.855 1 75.44 231 LEU A O 1
ATOM 1680 N N . ARG A 1 232 ? -29.828 1.581 7.031 1 80.19 232 ARG A N 1
ATOM 1681 C CA . ARG A 1 232 ? -29.469 1.106 8.367 1 80.19 232 ARG A CA 1
ATOM 1682 C C . ARG A 1 232 ? -28.25 0.192 8.312 1 80.19 232 ARG A C 1
ATOM 1684 O O . ARG A 1 232 ? -27.844 -0.252 7.234 1 80.19 232 ARG A O 1
ATOM 1691 N N . LEU A 1 233 ? -27.609 -0.021 9.398 1 79.75 233 LEU A N 1
ATOM 1692 C CA . LEU A 1 233 ? -26.328 -0.72 9.5 1 79.75 233 LEU A CA 1
ATOM 1693 C C . LEU A 1 233 ? -26.406 -2.096 8.844 1 79.75 233 LEU A C 1
ATOM 1695 O O . LEU A 1 233 ? -25.547 -2.451 8.039 1 79.75 233 LEU A O 1
ATOM 1699 N N . GLY A 1 234 ? -27.422 -2.895 9.234 1 78.75 234 GLY A N 1
ATOM 1700 C CA . GLY A 1 234 ? -27.562 -4.219 8.648 1 78.75 234 GLY A CA 1
ATOM 1701 C C . GLY A 1 234 ? -27.766 -4.195 7.148 1 78.75 234 GLY A C 1
ATOM 1702 O O . GLY A 1 234 ? -27.156 -4.984 6.426 1 78.75 234 GLY A O 1
ATOM 1703 N N . TRP A 1 235 ? -28.438 -3.283 6.691 1 84.88 235 TRP A N 1
ATOM 1704 C CA . TRP A 1 235 ? -28.719 -3.143 5.266 1 84.88 235 TRP A CA 1
ATOM 1705 C C . TRP A 1 235 ? -27.516 -2.549 4.535 1 84.88 235 TRP A C 1
ATOM 1707 O O . TRP A 1 235 ? -27.297 -2.826 3.355 1 84.88 235 TRP A O 1
ATOM 1717 N N . ARG A 1 236 ? -26.797 -1.864 5.305 1 86.69 236 ARG A N 1
ATOM 1718 C CA . ARG A 1 236 ? -25.578 -1.287 4.723 1 86.69 236 ARG A CA 1
ATOM 1719 C C . ARG A 1 236 ? -24.562 -2.369 4.406 1 86.69 236 ARG A C 1
ATOM 1721 O O . ARG A 1 236 ? -23.906 -2.334 3.357 1 86.69 236 ARG A O 1
ATOM 1728 N N . LEU A 1 237 ? -24.5 -3.293 5.301 1 89.38 237 LEU A N 1
ATOM 1729 C CA . LEU A 1 237 ? -23.562 -4.387 5.078 1 89.38 237 LEU A CA 1
ATOM 1730 C C . LEU A 1 237 ? -23.984 -5.242 3.891 1 89.38 237 LEU A C 1
ATOM 1732 O O . LEU A 1 237 ? -23.156 -5.688 3.104 1 89.38 237 LEU A O 1
ATOM 1736 N N . LEU A 1 238 ? -25.25 -5.371 3.809 1 88.69 238 LEU A N 1
ATOM 1737 C CA . LEU A 1 238 ? -25.766 -6.141 2.682 1 88.69 238 LEU A CA 1
ATOM 1738 C C . LEU A 1 238 ? -25.562 -5.387 1.372 1 88.69 238 LEU A C 1
ATOM 1740 O O . LEU A 1 238 ? -25.359 -6 0.323 1 88.69 238 LEU A O 1
ATOM 1744 N N . SER A 1 239 ? -25.641 -4.121 1.482 1 90.38 239 SER A N 1
ATOM 1745 C CA . SER A 1 239 ? -25.391 -3.307 0.299 1 90.38 239 SER A CA 1
ATOM 1746 C C . SER A 1 239 ? -23.953 -3.432 -0.166 1 90.38 239 SER A C 1
ATOM 1748 O O . SER A 1 239 ? -23.672 -3.367 -1.365 1 90.38 239 SER A O 1
ATOM 1750 N N . VAL A 1 240 ? -23.062 -3.574 0.781 1 91.38 240 VAL A N 1
ATOM 1751 C CA . VAL A 1 240 ? -21.656 -3.746 0.439 1 91.38 240 VAL A CA 1
ATOM 1752 C C . VAL A 1 240 ? -21.469 -5.062 -0.311 1 91.38 240 VAL A C 1
ATOM 1754 O O . VAL A 1 240 ? -20.656 -5.145 -1.241 1 91.38 240 VAL A O 1
ATOM 1757 N N . VAL A 1 241 ? -22.25 -6.062 0.102 1 92.25 241 VAL A N 1
ATOM 1758 C CA . VAL A 1 241 ? -22.219 -7.348 -0.59 1 92.25 241 VAL A CA 1
ATOM 1759 C C . VAL A 1 241 ? -22.672 -7.168 -2.035 1 92.25 241 VAL A C 1
ATOM 1761 O O . VAL A 1 241 ? -22.047 -7.688 -2.961 1 92.25 241 VAL A O 1
ATOM 1764 N N . LEU A 1 242 ? -23.656 -6.406 -2.18 1 91 242 LEU A N 1
ATOM 1765 C CA . LEU A 1 242 ? -24.156 -6.129 -3.521 1 91 242 LEU A CA 1
ATOM 1766 C C . LEU A 1 242 ? -23.125 -5.34 -4.332 1 91 242 LEU A C 1
ATOM 1768 O O . LEU A 1 242 ? -22.984 -5.551 -5.539 1 91 242 LEU A O 1
ATOM 1772 N N . GLY A 1 243 ? -22.516 -4.434 -3.678 1 91 243 GLY A N 1
ATOM 1773 C CA . GLY A 1 243 ? -21.469 -3.68 -4.348 1 91 243 GLY A CA 1
ATOM 1774 C C . GLY A 1 243 ? -20.344 -4.559 -4.859 1 91 243 GLY A C 1
ATOM 1775 O O . GLY A 1 243 ? -19.828 -4.336 -5.957 1 91 243 GLY A O 1
ATOM 1776 N N . ALA A 1 244 ? -20 -5.52 -4.043 1 92.5 244 ALA A N 1
ATOM 1777 C CA . ALA A 1 244 ? -18.938 -6.434 -4.438 1 92.5 244 ALA A CA 1
ATOM 1778 C C . ALA A 1 244 ? -19.344 -7.258 -5.652 1 92.5 244 ALA A C 1
ATOM 1780 O O . ALA A 1 244 ? -18.531 -7.5 -6.547 1 92.5 244 ALA A O 1
ATOM 1781 N N . VAL A 1 245 ? -20.578 -7.684 -5.664 1 91.31 245 VAL A N 1
ATOM 1782 C CA . VAL A 1 245 ? -21.078 -8.469 -6.781 1 91.31 245 VAL A CA 1
ATOM 1783 C C . VAL A 1 245 ? -21.141 -7.605 -8.039 1 91.31 245 VAL A C 1
ATOM 1785 O O . VAL A 1 245 ? -20.734 -8.047 -9.125 1 91.31 245 VAL A O 1
ATOM 1788 N N . VAL A 1 246 ? -21.562 -6.398 -7.879 1 90.5 246 VAL A N 1
ATOM 1789 C CA . VAL A 1 246 ? -21.641 -5.477 -9.008 1 90.5 246 VAL A CA 1
ATOM 1790 C C . VAL A 1 246 ? -20.234 -5.207 -9.555 1 90.5 246 VAL A C 1
ATOM 1792 O O . VAL A 1 246 ? -20.031 -5.156 -10.766 1 90.5 246 VAL A O 1
ATOM 1795 N N . TYR A 1 247 ? -19.391 -5.035 -8.672 1 89 247 TYR A N 1
ATOM 1796 C CA . TYR A 1 247 ? -18 -4.816 -9.086 1 89 247 TYR A CA 1
ATOM 1797 C C . TYR A 1 247 ? -17.5 -5.977 -9.938 1 89 247 TYR A C 1
ATOM 1799 O O . TYR A 1 247 ? -16.891 -5.762 -10.984 1 89 247 TYR A O 1
ATOM 1807 N N . ARG A 1 248 ? -17.75 -7.168 -9.484 1 87.38 248 ARG A N 1
ATOM 1808 C CA . ARG A 1 248 ? -17.281 -8.352 -10.203 1 87.38 248 ARG A CA 1
ATOM 1809 C C . ARG A 1 248 ? -17.953 -8.453 -11.57 1 87.38 248 ARG A C 1
ATOM 1811 O O . ARG A 1 248 ? -17.312 -8.836 -12.555 1 87.38 248 ARG A O 1
ATOM 1818 N N . LEU A 1 249 ? -19.188 -8.102 -11.609 1 87.56 249 LEU A N 1
ATOM 1819 C CA . LEU A 1 249 ? -19.922 -8.141 -12.867 1 87.56 249 LEU A CA 1
ATOM 1820 C C . LEU A 1 249 ? -19.375 -7.109 -13.852 1 87.56 249 LEU A C 1
ATOM 1822 O O . LEU A 1 249 ? -19.281 -7.371 -15.055 1 87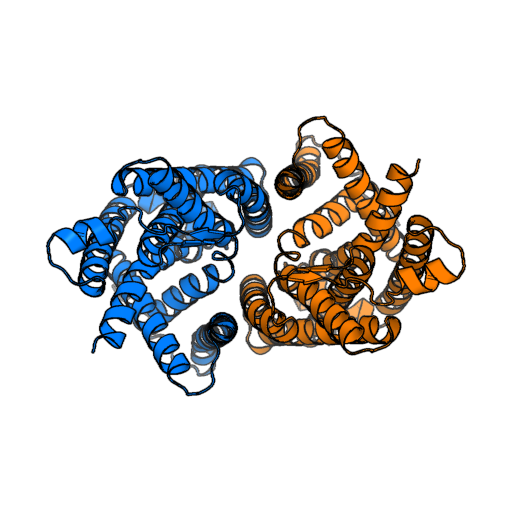.56 249 LEU A O 1
ATOM 1826 N N . ILE A 1 250 ? -18.969 -5.973 -13.352 1 86.56 250 ILE A N 1
ATOM 1827 C CA . ILE A 1 250 ? -18.406 -4.926 -14.195 1 86.56 250 ILE A CA 1
ATOM 1828 C C . ILE A 1 250 ? -17.062 -5.391 -14.758 1 86.56 250 ILE A C 1
ATOM 1830 O O . ILE A 1 250 ? -16.781 -5.191 -15.938 1 86.56 250 ILE A O 1
ATOM 1834 N N . ILE A 1 251 ? -16.328 -5.992 -13.922 1 82.94 251 ILE A N 1
ATOM 1835 C CA . ILE A 1 251 ? -15.016 -6.465 -14.352 1 82.94 251 ILE A CA 1
ATOM 1836 C C . ILE A 1 251 ? -15.188 -7.578 -15.383 1 82.94 251 ILE A C 1
ATOM 1838 O O . ILE A 1 251 ? -14.422 -7.66 -16.344 1 82.94 251 ILE A O 1
ATOM 1842 N N . LEU A 1 252 ? -16.172 -8.453 -15.133 1 81.62 252 LEU A N 1
ATOM 1843 C CA . LEU A 1 252 ? -16.453 -9.516 -16.094 1 81.62 252 LEU A CA 1
ATOM 1844 C C . LEU A 1 252 ? -16.875 -8.938 -17.438 1 81.62 252 LEU A C 1
ATOM 1846 O O . LEU A 1 252 ? -16.469 -9.438 -18.484 1 81.62 252 LEU A O 1
ATOM 1850 N N . ALA A 1 253 ? -17.641 -7.945 -17.359 1 82.62 253 ALA A N 1
ATOM 1851 C CA . ALA A 1 253 ? -18.094 -7.289 -18.578 1 82.62 253 ALA A CA 1
ATOM 1852 C C . ALA A 1 253 ? -16.922 -6.668 -19.344 1 82.62 253 ALA A C 1
ATOM 1854 O O . ALA A 1 253 ? -16.891 -6.684 -20.578 1 82.62 253 ALA A O 1
ATOM 1855 N N . ILE A 1 254 ? -16.016 -6.191 -18.609 1 78.25 254 ILE A N 1
ATOM 1856 C CA . ILE A 1 254 ? -14.836 -5.566 -19.203 1 78.25 254 ILE A CA 1
ATOM 1857 C C . ILE A 1 254 ? -13.922 -6.637 -19.797 1 78.25 254 ILE A C 1
ATOM 1859 O O . ILE A 1 254 ? -13.336 -6.445 -20.859 1 78.25 254 ILE A O 1
ATOM 1863 N N . LEU A 1 255 ? -13.797 -7.82 -19.141 1 75.81 255 LEU A N 1
ATOM 1864 C CA . LEU A 1 255 ? -12.93 -8.906 -19.594 1 75.81 255 LEU A CA 1
ATOM 1865 C C . LEU A 1 255 ? -13.523 -9.602 -20.812 1 75.81 255 LEU A C 1
ATOM 1867 O O . LEU A 1 255 ? -12.805 -10.289 -21.547 1 75.81 255 LEU A O 1
ATOM 1871 N N . GLU A 1 256 ? -14.781 -9.531 -20.922 1 74.25 256 GLU A N 1
ATOM 1872 C CA . GLU A 1 256 ? -15.43 -10.156 -22.062 1 74.25 256 GLU A CA 1
ATOM 1873 C C . GLU A 1 256 ? -15.094 -9.414 -23.359 1 74.25 256 GLU A C 1
ATOM 18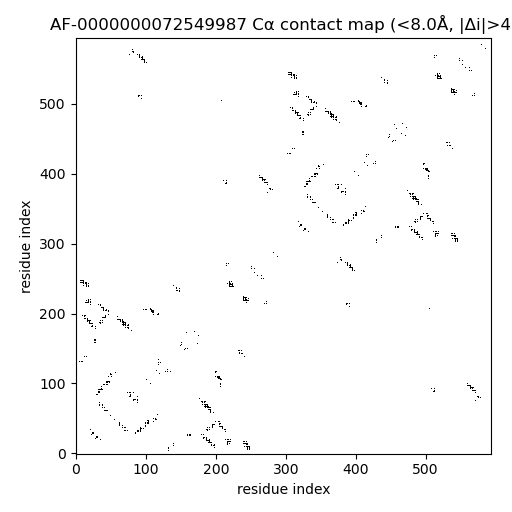75 O O . GLU A 1 256 ? -15.273 -9.953 -24.453 1 74.25 256 GLU A O 1
ATOM 1880 N N . ILE A 1 257 ? -14.484 -8.273 -23.172 1 67.38 257 ILE A N 1
ATOM 1881 C CA . ILE A 1 257 ? -14.023 -7.594 -24.375 1 67.38 257 ILE A CA 1
ATOM 1882 C C . ILE A 1 257 ? -12.82 -8.328 -24.953 1 67.38 257 ILE A C 1
ATOM 1884 O O . ILE A 1 257 ? -11.844 -8.594 -24.25 1 67.38 257 ILE A O 1
ATOM 1888 N N . PRO A 1 258 ? -12.898 -8.969 -26.219 1 61.62 258 PRO A N 1
ATOM 1889 C CA . PRO A 1 258 ? -11.852 -9.758 -26.875 1 61.62 258 PRO A CA 1
ATOM 1890 C C . PRO A 1 258 ? -10.5 -9.062 -26.875 1 61.62 258 PRO A C 1
ATOM 1892 O O . PRO A 1 258 ? -10.422 -7.852 -27.109 1 61.62 258 PRO A O 1
ATOM 1895 N N . GLY A 1 259 ? -9.352 -9.711 -26.328 1 57.56 259 GLY A N 1
ATOM 1896 C CA . GLY A 1 259 ? -7.984 -9.227 -26.359 1 57.56 259 GLY A CA 1
ATOM 1897 C C . GLY A 1 259 ? -7.43 -8.875 -25 1 57.56 259 GLY A C 1
ATOM 1898 O O . GLY A 1 259 ? -6.27 -8.477 -24.875 1 57.56 259 GLY A O 1
ATOM 1899 N N . MET A 1 260 ? -8.32 -8.977 -24.016 1 61.94 260 MET A N 1
ATOM 1900 C CA . MET A 1 260 ? -7.832 -8.438 -22.75 1 61.94 260 MET A CA 1
ATOM 1901 C C . MET A 1 260 ? -7.246 -9.539 -21.875 1 61.94 260 MET A C 1
ATOM 1903 O O . MET A 1 260 ? -7.871 -10.586 -21.688 1 61.94 260 MET A O 1
ATOM 1907 N N . ASP A 1 261 ? -5.949 -9.5 -21.719 1 63.78 261 ASP A N 1
ATOM 1908 C CA . ASP A 1 261 ? -5.164 -10.43 -20.922 1 63.78 261 ASP A CA 1
ATOM 1909 C C . ASP A 1 261 ? -5.477 -10.273 -19.422 1 63.78 261 ASP A C 1
ATOM 1911 O O . ASP A 1 261 ? -5.859 -9.195 -18.984 1 63.78 261 ASP A O 1
ATOM 1915 N N . ALA A 1 262 ? -5.668 -11.352 -18.719 1 62.19 262 ALA A N 1
ATOM 1916 C CA . ALA A 1 262 ? -5.895 -11.445 -17.281 1 62.19 262 ALA A CA 1
ATOM 1917 C C . ALA A 1 262 ? -4.914 -10.562 -16.516 1 62.19 262 ALA A C 1
ATOM 1919 O O . ALA A 1 262 ? -5.219 -10.102 -15.398 1 62.19 262 ALA A O 1
ATOM 1920 N N . ASP A 1 263 ? -3.934 -10.172 -17.312 1 66 263 ASP A N 1
ATOM 1921 C CA . ASP A 1 263 ? -2.908 -9.383 -16.641 1 66 263 ASP A CA 1
ATOM 1922 C C . ASP A 1 263 ? -3.346 -7.93 -16.484 1 66 263 ASP A C 1
ATOM 1924 O O . ASP A 1 263 ? -2.846 -7.215 -15.609 1 66 263 ASP A O 1
ATOM 1928 N N . LEU A 1 264 ? -4.363 -7.641 -17.219 1 75.81 264 LEU A N 1
ATOM 1929 C CA . LEU A 1 264 ? -4.777 -6.242 -17.234 1 75.81 264 LEU A CA 1
ATOM 1930 C C . LEU A 1 264 ? -5.949 -6.012 -16.281 1 75.81 264 LEU A C 1
ATOM 1932 O O . LEU A 1 264 ? -6.461 -4.898 -16.188 1 75.81 264 LEU A O 1
ATOM 1936 N N . VAL A 1 265 ? -6.23 -7.078 -15.625 1 75.12 265 VAL A N 1
ATOM 1937 C CA . VAL A 1 265 ? -7.387 -6.988 -14.742 1 75.12 265 VAL A CA 1
ATOM 1938 C C . VAL A 1 265 ? -7.113 -5.961 -13.641 1 75.12 265 VAL A C 1
ATOM 1940 O O . VAL A 1 265 ? -7.984 -5.152 -13.312 1 75.12 265 VAL A O 1
ATOM 1943 N N . LYS A 1 266 ? -5.891 -5.957 -13.164 1 79.31 266 LYS A N 1
ATOM 1944 C CA . LYS A 1 266 ? -5.566 -5.035 -12.086 1 79.31 266 LYS A CA 1
ATOM 1945 C C . LYS A 1 266 ? -5.562 -3.59 -12.578 1 79.31 266 LYS A C 1
ATOM 1947 O O . LYS A 1 266 ? -5.934 -2.674 -11.844 1 79.31 266 LYS A O 1
ATOM 1952 N N . LEU A 1 267 ? -5.203 -3.451 -13.859 1 84.12 267 LEU A N 1
ATOM 1953 C CA . LEU A 1 267 ? -5.23 -2.109 -14.43 1 84.12 267 LEU A CA 1
ATOM 1954 C C . LEU A 1 267 ? -6.66 -1.601 -14.562 1 84.12 267 LEU A C 1
ATOM 1956 O O . LEU A 1 267 ? -6.949 -0.454 -14.211 1 84.12 267 LEU A O 1
ATOM 1960 N N . PHE A 1 268 ? -7.484 -2.439 -15.008 1 85.44 268 PHE A N 1
ATOM 1961 C CA . PHE A 1 268 ? -8.883 -2.047 -15.172 1 85.44 268 PHE A CA 1
ATOM 1962 C C . PHE A 1 268 ? -9.539 -1.812 -13.82 1 85.44 268 PHE A C 1
ATOM 1964 O O . PHE A 1 268 ? -10.383 -0.922 -13.68 1 85.44 268 PHE A O 1
ATOM 1971 N N . SER A 1 269 ? -9.133 -2.643 -12.852 1 83.94 269 SER A N 1
ATOM 1972 C CA . SER A 1 269 ? -9.656 -2.441 -11.508 1 83.94 269 SER A CA 1
ATOM 1973 C C . SER A 1 269 ? -9.234 -1.086 -10.945 1 83.94 269 SER A C 1
ATOM 1975 O O . SER A 1 269 ? -10.016 -0.418 -10.266 1 83.94 269 SER A O 1
ATOM 1977 N N . ALA A 1 270 ? -8.047 -0.759 -11.289 1 86.31 270 ALA A N 1
ATOM 1978 C CA . ALA A 1 270 ? -7.547 0.538 -10.836 1 86.31 270 ALA A CA 1
ATOM 1979 C C . ALA A 1 270 ? -8.305 1.68 -11.508 1 86.31 270 ALA A C 1
ATOM 1981 O O . ALA A 1 270 ? -8.688 2.65 -10.852 1 86.31 270 ALA A O 1
ATOM 1982 N N . ILE A 1 271 ? -8.5 1.538 -12.742 1 87.81 271 ILE A N 1
ATOM 1983 C CA . ILE A 1 271 ? -9.234 2.553 -13.484 1 87.81 271 ILE A CA 1
ATOM 1984 C C . ILE A 1 271 ? -10.664 2.639 -12.969 1 87.81 271 ILE A C 1
ATOM 1986 O O . ILE A 1 271 ? -11.203 3.734 -12.797 1 87.81 271 ILE A O 1
ATOM 1990 N N . LEU A 1 272 ? -11.211 1.49 -12.758 1 86.25 272 LEU A N 1
ATOM 1991 C CA . LEU A 1 272 ? -12.578 1.447 -12.234 1 86.25 272 LEU A CA 1
ATOM 1992 C C . LEU A 1 272 ? -12.664 2.137 -10.883 1 86.25 272 LEU A C 1
ATOM 1994 O O . LEU A 1 272 ? -13.602 2.893 -10.625 1 86.25 272 LEU A O 1
ATOM 1998 N N . LEU A 1 273 ? -11.688 1.82 -10.039 1 85.75 273 LEU A N 1
ATOM 1999 C CA . LEU A 1 273 ? -11.695 2.453 -8.727 1 85.75 273 LEU A CA 1
ATOM 2000 C C . LEU A 1 273 ? -11.57 3.969 -8.852 1 85.75 273 LEU A C 1
ATOM 2002 O O . LEU A 1 273 ? -12.297 4.711 -8.188 1 85.75 273 LEU A O 1
ATOM 2006 N N . ALA A 1 274 ? -10.711 4.402 -9.68 1 87 274 ALA A N 1
ATOM 2007 C CA . ALA A 1 274 ? -10.531 5.836 -9.898 1 87 274 ALA A CA 1
ATOM 2008 C C . ALA A 1 274 ? -11.82 6.484 -10.398 1 87 274 ALA A C 1
ATOM 2010 O O . ALA A 1 274 ? -12.188 7.57 -9.953 1 87 274 ALA A O 1
ATOM 2011 N N . THR A 1 275 ? -12.492 5.816 -11.281 1 87.81 275 THR A N 1
ATOM 2012 C CA . THR A 1 275 ? -13.727 6.348 -11.844 1 87.81 275 THR A CA 1
ATOM 2013 C C . THR A 1 275 ? -14.828 6.387 -10.789 1 87.81 275 THR A C 1
ATOM 2015 O O . THR A 1 275 ? -15.57 7.367 -10.695 1 87.81 275 THR A O 1
ATOM 2018 N N . VAL A 1 276 ? -14.898 5.312 -10.047 1 84.81 276 VAL A N 1
ATOM 2019 C CA . VAL A 1 276 ? -15.945 5.223 -9.031 1 84.81 276 VAL A CA 1
ATOM 2020 C C . VAL A 1 276 ? -15.695 6.262 -7.938 1 84.81 276 VAL A C 1
ATOM 2022 O O . VAL A 1 276 ? -16.641 6.844 -7.398 1 84.81 276 VAL A O 1
ATOM 2025 N N . LEU A 1 277 ? -14.453 6.551 -7.633 1 82.25 277 LEU A N 1
ATOM 2026 C CA . LEU A 1 277 ? -14.102 7.543 -6.621 1 82.25 277 LEU A CA 1
ATOM 2027 C C . LEU A 1 277 ? -14.43 8.953 -7.105 1 82.25 277 LEU A C 1
ATOM 2029 O O . LEU A 1 277 ? -14.594 9.867 -6.297 1 82.25 277 LEU A O 1
ATOM 2033 N N . TYR A 1 278 ? -14.438 9.039 -8.391 1 85.25 278 TYR A N 1
ATOM 2034 C CA . TYR A 1 278 ? -14.695 10.352 -8.969 1 85.25 278 TYR A CA 1
ATOM 2035 C C . TYR A 1 278 ? -16.188 10.656 -8.992 1 85.25 278 TYR A C 1
ATOM 2037 O O . TYR A 1 278 ? -16.594 11.82 -9.008 1 85.25 278 TYR A O 1
ATOM 2045 N N . VAL A 1 279 ? -17 9.688 -8.883 1 82.06 279 VAL A N 1
ATOM 2046 C CA . VAL A 1 279 ? -18.453 9.836 -9.031 1 82.06 279 VAL A CA 1
ATOM 2047 C C . VAL A 1 279 ? -19 10.703 -7.902 1 82.06 279 VAL A C 1
ATOM 2049 O O . VAL A 1 279 ? -19.719 11.672 -8.148 1 82.06 279 VAL A O 1
ATOM 2052 N N . PRO A 1 280 ? -18.656 10.352 -6.703 1 76.5 280 PRO A N 1
ATOM 2053 C CA . PRO A 1 280 ? -19.188 11.203 -5.629 1 76.5 280 PRO A CA 1
ATOM 2054 C C . PRO A 1 280 ? -18.719 12.656 -5.746 1 76.5 280 PRO A C 1
ATOM 2056 O O . PRO A 1 280 ? -19.469 13.578 -5.406 1 76.5 280 PRO A O 1
ATOM 2059 N N . GLU A 1 281 ? -17.516 12.859 -6.172 1 76.81 281 GLU A N 1
ATOM 2060 C CA . GLU A 1 281 ? -16.984 14.203 -6.332 1 76.81 281 GLU A CA 1
ATOM 2061 C C . GLU A 1 281 ? -17.703 14.953 -7.453 1 76.81 281 GLU A C 1
ATOM 2063 O O . GLU A 1 281 ? -17.938 16.156 -7.352 1 76.81 281 GLU A O 1
ATOM 2068 N N . LEU A 1 282 ? -18 14.227 -8.43 1 78.12 282 LEU A N 1
ATOM 2069 C CA . LEU A 1 282 ? -18.734 14.812 -9.547 1 78.12 282 LEU A CA 1
ATOM 2070 C C . LEU A 1 282 ? -20.156 15.188 -9.125 1 78.12 282 LEU A C 1
ATOM 2072 O O . LEU A 1 282 ? -20.688 16.203 -9.562 1 78.12 282 LEU A O 1
ATOM 2076 N N . GLN A 1 283 ? -20.688 14.336 -8.297 1 77.5 283 GLN A N 1
ATOM 2077 C CA . GLN A 1 283 ? -22.047 14.609 -7.812 1 77.5 283 GLN A CA 1
ATOM 2078 C C . GLN A 1 283 ? -22.078 15.859 -6.938 1 77.5 283 GLN A C 1
ATOM 2080 O O . GLN A 1 283 ? -23.031 16.625 -6.984 1 77.5 283 GLN A O 1
ATOM 2085 N N . LYS A 1 284 ? -21.047 15.977 -6.199 1 74.5 284 LYS A N 1
ATOM 2086 C CA . LYS A 1 284 ? -20.938 17.172 -5.355 1 74.5 284 LYS A CA 1
ATOM 2087 C C . LYS A 1 284 ? -20.828 18.438 -6.203 1 74.5 284 LYS A C 1
ATOM 2089 O O . LYS A 1 284 ? -21.422 19.453 -5.871 1 74.5 284 LYS A O 1
ATOM 2094 N N . LYS A 1 285 ? -20.078 18.297 -7.266 1 73.38 285 LYS A N 1
ATOM 2095 C CA . LYS A 1 285 ? -19.859 19.453 -8.141 1 73.38 285 LYS A CA 1
ATOM 2096 C C . LYS A 1 285 ? -21.125 19.797 -8.922 1 73.38 285 LYS A C 1
ATOM 2098 O O . LYS A 1 285 ? -21.406 20.969 -9.195 1 73.38 285 LYS A O 1
ATOM 2103 N N . LEU A 1 286 ? -21.703 18.719 -9.367 1 70.81 286 LEU A N 1
ATOM 2104 C CA . LEU A 1 286 ? -22.906 18.938 -10.172 1 70.81 286 LEU A CA 1
ATOM 2105 C C . LEU A 1 286 ? -24.094 19.312 -9.289 1 70.81 286 LEU A C 1
ATOM 2107 O O . LEU A 1 286 ? -25.172 19.625 -9.797 1 70.81 286 LEU A O 1
ATOM 2111 N N . ASN A 1 287 ? -23.875 19.859 -8.117 1 61.22 287 ASN A N 1
ATOM 2112 C CA . ASN A 1 287 ? -24.906 20.328 -7.195 1 61.22 287 ASN A CA 1
ATOM 2113 C C . ASN A 1 287 ? -26.047 19.328 -7.102 1 61.22 287 ASN A C 1
ATOM 2115 O O . ASN A 1 287 ? -27.219 19.719 -7.082 1 61.22 287 ASN A O 1
ATOM 2119 N N . ILE A 1 288 ? -25.844 18.266 -7.48 1 51.78 288 ILE A N 1
ATOM 2120 C CA . ILE A 1 288 ? -27 17.406 -7.285 1 51.78 288 ILE A CA 1
ATOM 2121 C C . ILE A 1 288 ? -27.25 17.203 -5.793 1 51.78 288 ILE A C 1
ATOM 2123 O O . ILE A 1 288 ? -26.391 16.641 -5.09 1 51.78 288 ILE A O 1
ATOM 2127 N N . ARG A 1 289 ? -27.938 18.266 -5.129 1 46.38 289 ARG A N 1
ATOM 2128 C CA . ARG A 1 289 ? -28.422 18.484 -3.768 1 46.38 289 ARG A CA 1
ATOM 2129 C C . ARG A 1 289 ? -28.594 17.156 -3.033 1 46.38 289 ARG A C 1
ATOM 2131 O O . ARG A 1 289 ? -29.297 16.266 -3.512 1 46.38 289 ARG A O 1
ATOM 2138 N N . ARG A 1 290 ? -27.625 16.75 -2.328 1 45.78 290 ARG A N 1
ATOM 2139 C CA . ARG A 1 290 ? -27.969 15.773 -1.304 1 45.78 290 ARG A CA 1
ATOM 2140 C C . ARG A 1 290 ? -29.328 16.094 -0.671 1 45.78 290 ARG A C 1
ATOM 2142 O O . ARG A 1 290 ? -29.594 17.25 -0.333 1 45.78 290 ARG A O 1
ATOM 2149 N N . PRO A 1 291 ? -30.312 15.508 -0.871 1 36.66 291 PRO A N 1
ATOM 2150 C CA . PRO A 1 291 ? -31.484 15.93 -0.107 1 36.66 291 PRO A CA 1
ATOM 2151 C C . PRO A 1 291 ? -31.172 16.234 1.354 1 36.66 291 PRO A C 1
ATOM 2153 O O . PRO A 1 291 ? -30.375 15.523 1.977 1 36.66 291 PRO A O 1
ATOM 2156 N N . LYS A 1 292 ? -31.094 17.578 1.771 1 35.25 292 LYS A N 1
ATOM 2157 C CA . LYS A 1 292 ? -31.141 17.984 3.172 1 35.25 292 LYS A CA 1
ATOM 2158 C C . LYS A 1 292 ? -31.953 17 4.008 1 35.25 292 LYS A C 1
ATOM 2160 O O . LYS A 1 292 ? -33.125 16.734 3.713 1 35.25 292 LYS A O 1
ATOM 2165 N N . LEU A 1 293 ? -31.312 16 4.566 1 32.84 293 LEU A N 1
ATOM 2166 C CA . LEU A 1 293 ? -32.062 15.398 5.66 1 32.84 293 LEU A CA 1
ATOM 2167 C C . LEU A 1 293 ? -32.719 16.469 6.535 1 32.84 293 LEU A C 1
ATOM 2169 O O . LEU A 1 293 ? -32.031 17.281 7.141 1 32.84 293 LEU A O 1
ATOM 2173 N N . ASN A 1 294 ? -33.781 17.109 6.172 1 28.19 294 ASN A N 1
ATOM 2174 C CA . ASN A 1 294 ? -34.719 17.672 7.137 1 28.19 294 ASN A CA 1
ATOM 2175 C C . ASN A 1 294 ? -34.812 16.812 8.391 1 28.19 294 ASN A C 1
ATOM 2177 O O . ASN A 1 294 ? -35.281 15.664 8.328 1 28.19 294 ASN A O 1
ATOM 2181 N N . GLY A 1 295 ? -33.781 16.766 9.188 1 26.88 295 GLY A N 1
ATOM 2182 C CA . GLY A 1 295 ? -34.062 16.406 10.57 1 26.88 295 GLY A CA 1
ATOM 2183 C C . GLY A 1 295 ? -35.281 17.094 11.125 1 26.88 295 GLY A C 1
ATOM 2184 O O . GLY A 1 295 ? -35.188 18.109 11.812 1 26.88 295 GLY A O 1
ATOM 2185 N N . ASN A 1 296 ? -36.312 17.359 10.367 1 26.62 296 ASN A N 1
ATOM 2186 C CA . ASN A 1 296 ? -37.531 17.641 11.148 1 26.62 296 ASN A CA 1
ATOM 2187 C C . ASN A 1 296 ? -37.812 16.516 12.156 1 26.62 296 ASN A C 1
ATOM 2189 O O . ASN A 1 296 ? -38.781 16.594 12.906 1 26.62 296 ASN A O 1
ATOM 2193 N N . ALA A 1 297 ? -37.375 15.305 12.234 1 22.75 297 ALA A N 1
ATOM 2194 C CA . ALA A 1 297 ? -37.938 14.773 13.477 1 22.75 297 ALA A CA 1
ATOM 2195 C C . ALA A 1 297 ? -37.031 15.109 14.664 1 22.75 297 ALA A C 1
ATOM 2197 O O . ALA A 1 297 ? -35.812 15.242 14.516 1 22.75 297 ALA A O 1
ATOM 2198 N N . MET B 1 1 ? 35.562 -7.086 4.203 1 54.44 1 MET B N 1
ATOM 2199 C CA . MET B 1 1 ? 35.688 -5.781 3.555 1 54.44 1 MET B CA 1
ATOM 2200 C C . MET B 1 1 ? 34.812 -5.699 2.312 1 54.44 1 MET B C 1
ATOM 2202 O O . MET B 1 1 ? 34.125 -4.699 2.096 1 54.44 1 MET B O 1
ATOM 2206 N N . ASP B 1 2 ? 34.688 -6.867 1.698 1 68.69 2 ASP B N 1
ATOM 2207 C CA . ASP B 1 2 ? 33.938 -6.93 0.446 1 68.69 2 ASP B CA 1
ATOM 2208 C C . ASP B 1 2 ? 32.438 -6.84 0.699 1 68.69 2 ASP B C 1
ATOM 2210 O O . ASP B 1 2 ? 31.719 -6.168 -0.041 1 68.69 2 ASP B O 1
ATOM 2214 N N . ILE B 1 3 ? 32.156 -7.293 1.914 1 71.75 3 ILE B N 1
ATOM 2215 C CA . ILE B 1 3 ? 30.719 -7.312 2.225 1 71.75 3 ILE B CA 1
ATOM 2216 C C . ILE B 1 3 ? 30.266 -5.91 2.609 1 71.75 3 ILE B C 1
ATOM 2218 O O . ILE B 1 3 ? 29.156 -5.484 2.232 1 71.75 3 ILE B O 1
ATOM 2222 N N . ILE B 1 4 ? 31.141 -5.211 3.27 1 76.81 4 ILE B N 1
ATOM 2223 C CA . ILE B 1 4 ? 30.828 -3.854 3.699 1 76.81 4 ILE B CA 1
ATOM 2224 C C . ILE B 1 4 ? 30.766 -2.93 2.484 1 76.81 4 ILE B C 1
ATOM 2226 O O . ILE B 1 4 ? 29.875 -2.088 2.379 1 76.81 4 ILE B O 1
ATOM 2230 N N . LEU B 1 5 ? 31.703 -3.152 1.591 1 78.75 5 LEU B N 1
ATOM 2231 C CA . LEU B 1 5 ? 31.719 -2.32 0.392 1 78.75 5 LEU B CA 1
ATOM 2232 C C . LEU B 1 5 ? 30.484 -2.584 -0.468 1 78.75 5 LEU B C 1
ATOM 2234 O O . LEU B 1 5 ? 29.922 -1.656 -1.053 1 78.75 5 LEU B O 1
ATOM 2238 N N . SER B 1 6 ? 30.203 -3.785 -0.429 1 78.88 6 SER B N 1
ATOM 2239 C CA . SER B 1 6 ? 29 -4.145 -1.187 1 78.88 6 SER B CA 1
ATOM 2240 C C . SER B 1 6 ? 27.75 -3.531 -0.57 1 78.88 6 SER B C 1
ATOM 2242 O O . SER B 1 6 ? 26.859 -3.061 -1.288 1 78.88 6 SER B O 1
ATOM 2244 N N . SER B 1 7 ? 27.75 -3.514 0.689 1 81.38 7 SER B N 1
ATOM 2245 C CA . SER B 1 7 ? 26.609 -2.945 1.39 1 81.38 7 SER B CA 1
ATOM 2246 C C . SER B 1 7 ? 26.547 -1.433 1.21 1 81.38 7 SER B C 1
ATOM 2248 O O . SER B 1 7 ? 25.453 -0.867 1.045 1 81.38 7 SER B O 1
ATOM 2250 N N . ILE B 1 8 ? 27.641 -0.862 1.178 1 85.56 8 ILE B N 1
ATOM 2251 C CA . ILE B 1 8 ? 27.703 0.583 0.985 1 85.56 8 ILE B CA 1
ATOM 2252 C C . ILE B 1 8 ? 27.25 0.934 -0.433 1 85.56 8 ILE B C 1
ATOM 2254 O O . ILE B 1 8 ? 26.531 1.913 -0.641 1 85.56 8 ILE B O 1
ATOM 2258 N N . SER B 1 9 ? 27.688 0.109 -1.327 1 85.25 9 SER B N 1
ATOM 2259 C CA . SER B 1 9 ? 27.297 0.345 -2.715 1 85.25 9 SER B CA 1
ATOM 2260 C C . SER B 1 9 ? 25.797 0.23 -2.898 1 85.25 9 SER B C 1
ATOM 2262 O O . SER B 1 9 ? 25.188 1.057 -3.576 1 85.25 9 SER B O 1
ATOM 2264 N N . GLN B 1 10 ? 25.219 -0.71 -2.225 1 84.25 10 GLN B N 1
ATOM 2265 C CA . GLN B 1 10 ? 23.781 -0.883 -2.301 1 84.25 10 GLN B CA 1
ATOM 2266 C C . GLN B 1 10 ? 23.047 0.241 -1.567 1 84.25 10 GLN B C 1
ATOM 2268 O O . GLN B 1 10 ? 21.984 0.689 -2.006 1 84.25 10 GLN B O 1
ATOM 2273 N N . GLY B 1 11 ? 23.641 0.628 -0.473 1 87 11 GLY B N 1
ATOM 2274 C CA . GLY B 1 11 ? 23.062 1.739 0.266 1 87 11 GLY B CA 1
ATOM 2275 C C . GLY B 1 11 ? 23.016 3.027 -0.535 1 87 11 GLY B C 1
ATOM 2276 O O . GLY B 1 11 ? 22.047 3.779 -0.448 1 87 11 GLY B O 1
ATOM 2277 N N . LEU B 1 12 ? 24 3.18 -1.368 1 88.81 12 LEU B N 1
ATOM 2278 C CA . LEU B 1 12 ? 24.047 4.371 -2.207 1 88.81 12 LEU B CA 1
ATOM 2279 C C . LEU B 1 12 ? 22.953 4.336 -3.268 1 88.81 12 LEU B C 1
ATOM 2281 O O . LEU B 1 12 ? 22.344 5.367 -3.578 1 88.81 12 LEU B O 1
ATOM 2285 N N . LEU B 1 13 ? 22.734 3.174 -3.748 1 89.06 13 LEU B N 1
ATOM 2286 C CA . LEU B 1 13 ? 21.703 3.045 -4.762 1 89.06 13 LEU B CA 1
ATOM 2287 C C . LEU B 1 13 ? 20.312 3.268 -4.156 1 89.06 13 LEU B C 1
ATOM 2289 O O . LEU B 1 13 ? 19.484 3.953 -4.746 1 89.06 13 LEU B O 1
ATOM 2293 N N . TRP B 1 14 ? 20.156 2.803 -2.994 1 90.81 14 TRP B N 1
ATOM 2294 C CA . TRP B 1 14 ? 18.875 2.951 -2.311 1 90.81 14 TRP B CA 1
ATOM 2295 C C . TRP B 1 14 ? 18.672 4.391 -1.86 1 90.81 14 TRP B C 1
ATOM 2297 O O . TRP B 1 14 ? 17.531 4.797 -1.574 1 90.81 14 TRP B O 1
ATOM 2307 N N . SER B 1 15 ? 19.766 5.078 -1.772 1 92.75 15 SER B N 1
ATOM 2308 C CA . SER B 1 15 ? 19.656 6.465 -1.333 1 92.75 15 SER B CA 1
ATOM 2309 C C . SER B 1 15 ? 18.828 7.297 -2.316 1 92.75 15 SER B C 1
ATOM 2311 O O . SER B 1 15 ? 18.141 8.234 -1.918 1 92.75 15 SER B O 1
ATOM 2313 N N . VAL B 1 16 ? 18.875 6.914 -3.574 1 92.5 16 VAL B N 1
ATOM 2314 C CA . VAL B 1 16 ? 18.094 7.625 -4.582 1 92.5 16 VAL B CA 1
ATOM 2315 C C . VAL B 1 16 ? 16.609 7.469 -4.289 1 92.5 16 VAL B C 1
ATOM 2317 O O . VAL B 1 16 ? 15.836 8.422 -4.426 1 92.5 16 VAL B O 1
ATOM 2320 N N . MET B 1 17 ? 16.297 6.312 -3.848 1 93.12 17 MET B N 1
ATOM 2321 C CA . MET B 1 17 ? 14.906 6.062 -3.461 1 93.12 17 MET B CA 1
ATOM 2322 C C . MET B 1 17 ? 14.531 6.871 -2.223 1 93.12 17 MET B C 1
ATOM 2324 O O . MET B 1 17 ? 13.445 7.453 -2.16 1 93.12 17 MET B O 1
ATOM 2328 N N . ALA B 1 18 ? 15.453 6.844 -1.313 1 93.56 18 ALA B N 1
ATOM 2329 C CA . ALA B 1 18 ? 15.195 7.562 -0.067 1 93.56 18 ALA B CA 1
ATOM 2330 C C . ALA B 1 18 ? 14.992 9.047 -0.325 1 93.56 18 ALA B C 1
ATOM 2332 O O . ALA B 1 18 ? 14.125 9.68 0.293 1 93.56 18 ALA B O 1
ATOM 2333 N N . ILE B 1 19 ? 15.719 9.578 -1.241 1 93.62 19 ILE B N 1
ATOM 2334 C CA . ILE B 1 19 ? 15.586 10.984 -1.59 1 93.62 19 ILE B CA 1
ATOM 2335 C C . ILE B 1 19 ? 14.227 11.234 -2.234 1 93.62 19 ILE B C 1
ATOM 2337 O O . ILE B 1 19 ? 13.586 12.258 -1.977 1 93.62 19 ILE B O 1
ATOM 2341 N N . GLY B 1 20 ? 13.828 10.297 -3.09 1 93.12 20 GLY B N 1
ATOM 2342 C CA . GLY B 1 20 ? 12.508 10.414 -3.686 1 93.12 20 GLY B CA 1
ATOM 2343 C C . GLY B 1 20 ? 11.391 10.414 -2.658 1 93.12 20 GLY B C 1
ATOM 2344 O O . GLY B 1 20 ? 10.492 11.258 -2.719 1 93.12 20 GLY B O 1
ATOM 2345 N N . VAL B 1 21 ? 11.484 9.547 -1.742 1 91.88 21 VAL B N 1
ATOM 2346 C CA . VAL B 1 21 ? 10.469 9.438 -0.698 1 91.88 21 VAL B CA 1
ATOM 2347 C C . VAL B 1 21 ? 10.523 10.672 0.204 1 91.88 21 VAL B C 1
ATOM 2349 O O . VAL B 1 21 ? 9.492 11.125 0.706 1 91.88 21 VAL B O 1
ATOM 2352 N N . TYR B 1 22 ? 11.695 11.234 0.371 1 92.06 22 TYR B N 1
ATOM 2353 C CA . TYR B 1 22 ? 11.867 12.438 1.175 1 92.06 22 TYR B CA 1
ATOM 2354 C C . TYR B 1 22 ? 11.078 13.602 0.591 1 92.06 22 TYR B C 1
ATOM 2356 O O . TYR B 1 22 ? 10.469 14.375 1.331 1 92.06 22 TYR B O 1
ATOM 2364 N N . LEU B 1 23 ? 11.016 13.68 -0.65 1 91.81 23 LEU B N 1
ATOM 2365 C CA . LEU B 1 23 ? 10.336 14.781 -1.32 1 91.81 23 LEU B CA 1
ATOM 2366 C C . LEU B 1 23 ? 8.836 14.727 -1.055 1 91.81 23 LEU B C 1
ATOM 2368 O O . LEU B 1 23 ? 8.227 15.75 -0.714 1 91.81 23 LEU B O 1
ATOM 2372 N N . THR B 1 24 ? 8.266 13.609 -1.169 1 90.12 24 THR B N 1
ATOM 2373 C CA . THR B 1 24 ? 6.82 13.508 -1.024 1 90.12 24 THR B CA 1
ATOM 2374 C C . THR B 1 24 ? 6.426 13.453 0.449 1 90.12 24 THR B C 1
ATOM 2376 O O . THR B 1 24 ? 5.512 14.156 0.88 1 90.12 24 THR B O 1
ATOM 2379 N N . PHE B 1 25 ? 7.168 12.766 1.199 1 86.88 25 PHE B N 1
ATOM 2380 C CA . PHE B 1 25 ? 6.762 12.547 2.582 1 86.88 25 PHE B CA 1
ATOM 2381 C C . PHE B 1 25 ? 7.137 13.734 3.453 1 86.88 25 PHE B C 1
ATOM 2383 O O . PHE B 1 25 ? 6.359 14.148 4.316 1 86.88 25 PHE B O 1
ATOM 2390 N N . ARG B 1 26 ? 8.258 14.281 3.236 1 87.62 26 ARG B N 1
ATOM 2391 C CA . ARG B 1 26 ? 8.742 15.312 4.145 1 87.62 26 ARG B CA 1
ATOM 2392 C C . ARG B 1 26 ? 8.469 16.703 3.586 1 87.62 26 ARG B C 1
ATOM 2394 O O . ARG B 1 26 ? 8.062 17.609 4.324 1 87.62 26 ARG B O 1
ATOM 2401 N N . ILE B 1 27 ? 8.656 16.859 2.361 1 88.75 27 ILE B N 1
ATOM 2402 C CA . ILE B 1 27 ? 8.492 18.188 1.783 1 88.75 27 ILE B CA 1
ATOM 2403 C C . ILE B 1 27 ? 7.012 18.453 1.495 1 88.75 27 ILE B C 1
ATOM 2405 O O . ILE B 1 27 ? 6.473 19.484 1.865 1 88.75 27 ILE B O 1
ATOM 2409 N N . LEU B 1 28 ? 6.32 17.547 0.896 1 90.31 28 LEU B N 1
ATOM 2410 C CA . LEU B 1 28 ? 4.926 17.75 0.524 1 90.31 28 LEU B CA 1
ATOM 2411 C C . LEU B 1 28 ? 3.992 17.188 1.592 1 90.31 28 LEU B C 1
ATOM 2413 O O . LEU B 1 28 ? 2.801 17.5 1.61 1 90.31 28 LEU B O 1
ATOM 2417 N N . ASP B 1 29 ? 4.52 16.375 2.484 1 86.94 29 ASP B N 1
ATOM 2418 C CA . ASP B 1 29 ? 3.742 15.781 3.57 1 86.94 29 ASP B CA 1
ATOM 2419 C C . ASP B 1 29 ? 2.613 14.906 3.025 1 86.94 29 ASP B C 1
ATOM 2421 O O . ASP B 1 29 ? 1.464 15.031 3.449 1 86.94 29 ASP B O 1
ATOM 2425 N N . ILE B 1 30 ? 2.883 14.188 1.981 1 85.69 30 ILE B N 1
ATOM 2426 C CA . ILE B 1 30 ? 1.921 13.281 1.365 1 85.69 30 ILE B CA 1
ATOM 2427 C C . ILE B 1 30 ? 2.477 11.859 1.373 1 85.69 30 ILE B C 1
ATOM 2429 O O . ILE B 1 30 ? 3.65 11.641 1.062 1 85.69 30 ILE B O 1
ATOM 2433 N N . ALA B 1 31 ? 1.627 11.031 1.874 1 81 31 ALA B N 1
ATOM 2434 C CA . ALA B 1 31 ? 2.016 9.625 1.814 1 81 31 ALA B CA 1
ATOM 2435 C C . ALA B 1 31 ? 1.717 9.031 0.441 1 81 31 ALA B C 1
ATOM 2437 O O . ALA B 1 31 ? 0.587 8.617 0.169 1 81 31 ALA B O 1
ATOM 2438 N N . ASP B 1 32 ? 2.715 9.039 -0.359 1 85.75 32 ASP B N 1
ATOM 2439 C CA . ASP B 1 32 ? 2.551 8.539 -1.721 1 85.75 32 ASP B CA 1
ATOM 2440 C C . ASP B 1 32 ? 2.91 7.059 -1.809 1 85.75 32 ASP B C 1
ATOM 2442 O O . ASP B 1 32 ? 4.082 6.691 -1.706 1 85.75 32 ASP B O 1
ATOM 2446 N N . MET B 1 33 ? 1.893 6.281 -2.021 1 85.94 33 MET B N 1
ATOM 2447 C CA . MET B 1 33 ? 2.125 4.844 -2.121 1 85.94 33 MET B CA 1
ATOM 2448 C C . MET B 1 33 ? 2.527 4.453 -3.539 1 85.94 33 MET B C 1
ATOM 2450 O O . MET B 1 33 ? 2.893 3.303 -3.791 1 85.94 33 MET B O 1
ATOM 2454 N N . THR B 1 34 ? 2.5 5.406 -4.453 1 90.31 34 THR B N 1
ATOM 2455 C CA . THR B 1 34 ? 2.887 5.145 -5.836 1 90.31 34 THR B CA 1
ATOM 2456 C C . THR B 1 34 ? 4.344 4.699 -5.914 1 90.31 34 THR B C 1
ATOM 2458 O O . THR B 1 34 ? 4.754 4.066 -6.887 1 90.31 34 THR B O 1
ATOM 2461 N N . ALA B 1 35 ? 4.984 5.016 -4.852 1 87.19 35 ALA B N 1
ATOM 2462 C CA . ALA B 1 35 ? 6.41 4.711 -4.809 1 87.19 35 ALA B CA 1
ATOM 2463 C C . ALA B 1 35 ? 6.656 3.211 -4.949 1 87.19 35 ALA B C 1
ATOM 2465 O O . ALA B 1 35 ? 7.613 2.791 -5.602 1 87.19 35 ALA B O 1
ATOM 2466 N N . GLU B 1 36 ? 5.793 2.416 -4.441 1 87.69 36 GLU B N 1
ATOM 2467 C CA . GLU B 1 36 ? 5.969 0.967 -4.48 1 87.69 36 GLU B CA 1
ATOM 2468 C C . GLU B 1 36 ? 5.723 0.419 -5.883 1 87.69 36 GLU B C 1
ATOM 2470 O O . GLU B 1 36 ? 6.211 -0.658 -6.23 1 87.69 36 GLU B O 1
ATOM 2475 N N . GLY B 1 37 ? 4.98 1.141 -6.664 1 89 37 GLY B N 1
ATOM 2476 C CA . GLY B 1 37 ? 4.719 0.73 -8.031 1 89 37 GLY B CA 1
ATOM 2477 C C . GLY B 1 37 ? 5.707 1.304 -9.023 1 89 37 GLY B C 1
ATOM 2478 O O . GLY B 1 37 ? 5.992 0.687 -10.055 1 89 37 GLY B O 1
ATOM 2479 N N . SER B 1 38 ? 6.172 2.473 -8.703 1 92.81 38 SER B N 1
ATOM 2480 C CA . SER B 1 38 ? 7.086 3.145 -9.625 1 92.81 38 SER B CA 1
ATOM 2481 C C . SER B 1 38 ? 8.461 2.494 -9.609 1 92.81 38 SER B C 1
ATOM 2483 O O . SER B 1 38 ? 9.18 2.523 -10.609 1 92.81 38 SER B O 1
ATOM 2485 N N . TYR B 1 39 ? 8.805 1.915 -8.477 1 92.88 39 TYR B N 1
ATOM 2486 C CA . TYR B 1 39 ? 10.086 1.228 -8.383 1 92.88 39 TYR B CA 1
ATOM 2487 C C . TYR B 1 39 ? 10.148 0.057 -9.359 1 92.88 39 TYR B C 1
ATOM 2489 O O . TYR B 1 39 ? 11.047 -0.01 -10.195 1 92.88 39 TYR B O 1
ATOM 2497 N N . PRO B 1 40 ? 9.195 -0.85 -9.289 1 90.62 40 PRO B N 1
ATOM 2498 C CA . PRO B 1 40 ? 9.219 -1.942 -10.266 1 90.62 40 PRO B CA 1
ATOM 2499 C C . PRO B 1 40 ? 9.023 -1.458 -11.695 1 90.62 40 PRO B C 1
ATOM 2501 O O . PRO B 1 40 ? 9.508 -2.096 -12.641 1 90.62 40 PRO B O 1
ATOM 2504 N N . LEU B 1 41 ? 8.336 -0.341 -11.867 1 92.31 41 LEU B N 1
ATOM 2505 C CA . LEU B 1 41 ? 8.195 0.224 -13.211 1 92.31 41 LEU B CA 1
ATOM 2506 C C . LEU B 1 41 ? 9.555 0.594 -13.789 1 92.31 41 LEU B C 1
ATOM 2508 O O . LEU B 1 41 ? 9.859 0.266 -14.938 1 92.31 41 LEU B O 1
ATOM 2512 N N . GLY B 1 42 ? 10.305 1.295 -12.977 1 92.81 42 GLY B N 1
ATOM 2513 C CA . GLY B 1 42 ? 11.656 1.623 -13.414 1 92.81 42 GLY B CA 1
ATOM 2514 C C . GLY B 1 42 ? 12.5 0.399 -13.711 1 92.81 42 GLY B C 1
ATOM 2515 O O . GLY B 1 42 ? 13.25 0.374 -14.688 1 92.81 42 GLY B O 1
ATOM 2516 N N . ALA B 1 43 ? 12.375 -0.592 -12.891 1 89.94 43 ALA B N 1
ATOM 2517 C CA . ALA B 1 43 ? 13.117 -1.834 -13.094 1 89.94 43 ALA B CA 1
ATOM 2518 C C . ALA B 1 43 ? 12.656 -2.549 -14.359 1 89.94 43 ALA B C 1
ATOM 2520 O O . ALA B 1 43 ? 13.477 -3.049 -15.133 1 89.94 43 ALA B O 1
ATOM 2521 N N . ALA B 1 44 ? 11.414 -2.572 -14.594 1 89.62 44 ALA B N 1
ATOM 2522 C CA . ALA B 1 44 ? 10.852 -3.264 -15.75 1 89.62 44 ALA B CA 1
ATOM 2523 C C . ALA B 1 44 ? 11.227 -2.561 -17.047 1 89.62 44 ALA B C 1
ATOM 2525 O O . ALA B 1 44 ? 11.633 -3.207 -18.016 1 89.62 44 ALA B O 1
ATOM 2526 N N . VAL B 1 45 ? 11.102 -1.26 -17.031 1 91.44 45 VAL B N 1
ATOM 2527 C CA . VAL B 1 45 ? 11.422 -0.493 -18.234 1 91.44 45 VAL B CA 1
ATOM 2528 C C . VAL B 1 45 ? 12.914 -0.619 -18.547 1 91.44 45 VAL B C 1
ATOM 2530 O O . VAL B 1 45 ? 13.305 -0.793 -19.703 1 91.44 45 VAL B O 1
ATOM 2533 N N . CYS B 1 46 ? 13.664 -0.573 -17.516 1 89.81 46 CYS B N 1
ATOM 2534 C CA . CYS B 1 46 ? 15.109 -0.692 -17.688 1 89.81 46 CYS B CA 1
ATOM 2535 C C . CYS B 1 46 ? 15.484 -2.096 -18.156 1 89.81 46 CYS B C 1
ATOM 2537 O O . CYS B 1 46 ? 16.281 -2.256 -19.078 1 89.81 46 CYS B O 1
ATOM 2539 N N . ALA B 1 47 ? 14.977 -3.09 -17.562 1 87 47 ALA B N 1
ATOM 2540 C CA . ALA B 1 47 ? 15.281 -4.473 -17.906 1 87 47 ALA B CA 1
ATOM 2541 C C . ALA B 1 47 ? 14.852 -4.785 -19.344 1 87 47 ALA B C 1
ATOM 2543 O O . ALA B 1 47 ? 15.602 -5.387 -20.109 1 87 47 ALA B O 1
ATOM 2544 N N . THR B 1 48 ? 13.656 -4.363 -19.656 1 86.81 48 THR B N 1
ATOM 2545 C CA . THR B 1 48 ? 13.164 -4.621 -21 1 86.81 48 THR B CA 1
ATOM 2546 C C . THR B 1 48 ? 13.953 -3.828 -22.031 1 86.81 48 THR B C 1
ATOM 2548 O O . THR B 1 48 ? 14.195 -4.309 -23.141 1 86.81 48 THR B O 1
ATOM 2551 N N . GLY B 1 49 ? 14.344 -2.619 -21.672 1 86.06 49 GLY B N 1
ATOM 2552 C CA . GLY B 1 49 ? 15.172 -1.831 -22.578 1 86.06 49 GLY B CA 1
ATOM 2553 C C . GLY B 1 49 ? 16.531 -2.461 -22.844 1 86.06 49 GLY B C 1
ATOM 2554 O O . GLY B 1 49 ? 16.969 -2.516 -23.984 1 86.06 49 GLY B O 1
ATOM 2555 N N . ILE B 1 50 ? 17.094 -3.033 -21.875 1 84.62 50 ILE B N 1
ATOM 2556 C CA . ILE B 1 50 ? 18.422 -3.635 -22 1 84.62 50 ILE B CA 1
ATOM 2557 C C . ILE B 1 50 ? 18.328 -4.938 -22.781 1 84.62 50 ILE B C 1
ATOM 2559 O O . ILE B 1 50 ? 19.172 -5.215 -23.641 1 84.62 50 ILE B O 1
ATOM 2563 N N . VAL B 1 51 ? 17.297 -5.648 -22.5 1 83.81 51 VAL B N 1
ATOM 2564 C CA . VAL B 1 51 ? 17.109 -6.918 -23.188 1 83.81 51 VAL B CA 1
ATOM 2565 C C . VAL B 1 51 ? 16.859 -6.668 -24.672 1 83.81 51 VAL B C 1
ATOM 2567 O O . VAL B 1 51 ? 17.266 -7.469 -25.516 1 83.81 51 VAL B O 1
ATOM 2570 N N . ASN B 1 52 ? 16.203 -5.562 -24.984 1 84.81 52 ASN B N 1
ATOM 2571 C CA . ASN B 1 52 ? 15.922 -5.227 -26.375 1 84.81 52 ASN B CA 1
ATOM 2572 C C . ASN B 1 52 ? 17.125 -4.547 -27.047 1 84.81 52 ASN B C 1
ATOM 2574 O O . ASN B 1 52 ? 17.016 -4.062 -28.172 1 84.81 52 ASN B O 1
ATOM 2578 N N . GLY B 1 53 ? 18.234 -4.379 -26.328 1 80.69 53 GLY B N 1
ATOM 2579 C CA . GLY B 1 53 ? 19.469 -3.896 -26.906 1 80.69 53 GLY B CA 1
ATOM 2580 C C . GLY B 1 53 ? 19.703 -2.416 -26.688 1 80.69 53 GLY B C 1
ATOM 2581 O O . GLY B 1 53 ? 20.594 -1.82 -27.297 1 80.69 53 GLY B O 1
ATOM 2582 N N . VAL B 1 54 ? 18.891 -1.849 -25.938 1 84.06 54 VAL B N 1
ATOM 2583 C CA . VAL B 1 54 ? 19.062 -0.421 -25.672 1 84.06 54 VAL B CA 1
ATOM 2584 C C . VAL B 1 54 ? 20.219 -0.194 -24.719 1 84.06 54 VAL B C 1
ATOM 2586 O O . VAL B 1 54 ? 20.484 -1.031 -23.844 1 84.06 54 VAL B O 1
ATOM 2589 N N . ASN B 1 55 ? 20.953 0.824 -24.969 1 85.88 55 ASN B N 1
ATOM 2590 C CA . ASN B 1 55 ? 22.062 1.18 -24.078 1 85.88 55 ASN B CA 1
ATOM 2591 C C . ASN B 1 55 ? 21.594 1.329 -22.641 1 85.88 55 ASN B C 1
ATOM 2593 O O . ASN B 1 55 ? 20.531 1.894 -22.375 1 85.88 55 ASN B O 1
ATOM 2597 N N . PRO B 1 56 ? 22.344 0.745 -21.734 1 85 56 PRO B N 1
ATOM 2598 C CA . PRO B 1 56 ? 21.969 0.779 -20.312 1 85 56 PRO B CA 1
ATOM 2599 C C . PRO B 1 56 ? 21.703 2.195 -19.812 1 85 56 PRO B C 1
ATOM 2601 O O . PRO B 1 56 ? 20.812 2.41 -18.984 1 85 56 PRO B O 1
ATOM 2604 N N . LEU B 1 57 ? 22.406 3.133 -20.328 1 85.88 57 LEU B N 1
ATOM 2605 C CA . LEU B 1 57 ? 22.219 4.512 -19.891 1 85.88 57 LEU B CA 1
ATOM 2606 C C . LEU B 1 57 ? 20.875 5.062 -20.391 1 85.88 57 LEU B C 1
ATOM 2608 O O . LEU B 1 57 ? 20.172 5.738 -19.641 1 85.88 57 LEU B O 1
ATOM 2612 N N . LEU B 1 58 ? 20.578 4.773 -21.578 1 88.94 58 LEU B N 1
ATOM 2613 C CA . LEU B 1 58 ? 19.312 5.227 -22.141 1 88.94 58 LEU B CA 1
ATOM 2614 C C . LEU B 1 58 ? 18.141 4.531 -21.469 1 88.94 58 LEU B C 1
ATOM 2616 O O . LEU B 1 58 ? 17.094 5.145 -21.25 1 88.94 58 LEU B O 1
ATOM 2620 N N . ALA B 1 59 ? 18.406 3.271 -21.125 1 89.81 59 ALA B N 1
ATOM 2621 C CA . ALA B 1 59 ? 17.359 2.516 -20.453 1 89.81 59 ALA B CA 1
ATOM 2622 C C . ALA B 1 59 ? 17.062 3.102 -19.062 1 89.81 59 ALA B C 1
ATOM 2624 O O . ALA B 1 59 ? 15.914 3.131 -18.625 1 89.81 59 ALA B O 1
ATOM 2625 N N . THR B 1 60 ? 18.125 3.559 -18.484 1 90.62 60 THR B N 1
ATOM 2626 C CA . THR B 1 60 ? 17.984 4.164 -17.172 1 90.62 60 THR B CA 1
ATOM 2627 C C . THR B 1 60 ? 17.203 5.473 -17.266 1 90.62 60 THR B C 1
ATOM 2629 O O . THR B 1 60 ? 16.328 5.742 -16.438 1 90.62 60 THR B O 1
ATOM 2632 N N . PHE B 1 61 ? 17.422 6.219 -18.297 1 92.44 61 PHE B N 1
ATOM 2633 C CA . PHE B 1 61 ? 16.719 7.48 -18.484 1 92.44 61 PHE B CA 1
ATOM 2634 C C . PHE B 1 61 ? 15.266 7.238 -18.859 1 92.44 61 PHE B C 1
ATOM 2636 O O . PHE B 1 61 ? 14.375 7.992 -18.469 1 92.44 61 PHE B O 1
ATOM 2643 N N . MET B 1 62 ? 15.07 6.219 -19.578 1 93.5 62 MET B N 1
ATOM 2644 C CA . MET B 1 62 ? 13.703 5.867 -19.953 1 93.5 62 MET B CA 1
ATOM 2645 C C . MET B 1 62 ? 12.906 5.445 -18.719 1 93.5 62 MET B C 1
ATOM 2647 O O . MET B 1 62 ? 11.711 5.75 -18.609 1 93.5 62 MET B O 1
ATOM 2651 N N . ALA B 1 63 ? 13.602 4.727 -17.844 1 93.81 63 ALA B N 1
ATOM 2652 C CA . ALA B 1 63 ? 12.953 4.316 -16.594 1 93.81 63 ALA B CA 1
ATOM 2653 C C . ALA B 1 63 ? 12.562 5.531 -15.758 1 93.81 63 ALA B C 1
ATOM 2655 O O . ALA B 1 63 ? 11.477 5.566 -15.18 1 93.81 63 ALA B O 1
ATOM 2656 N N . MET B 1 64 ? 13.414 6.477 -15.773 1 94.94 64 MET B N 1
ATOM 2657 C CA . MET B 1 64 ? 13.141 7.703 -15.023 1 94.94 64 MET B CA 1
ATOM 2658 C C . MET B 1 64 ? 11.93 8.43 -15.602 1 94.94 64 MET B C 1
ATOM 2660 O O . MET B 1 64 ? 11.055 8.883 -14.852 1 94.94 64 MET B O 1
ATOM 2664 N N . VAL B 1 65 ? 11.836 8.523 -16.891 1 95.62 65 VAL B N 1
ATOM 2665 C CA . VAL B 1 65 ? 10.734 9.211 -17.547 1 95.62 65 VAL B CA 1
ATOM 2666 C C . VAL B 1 65 ? 9.43 8.445 -17.312 1 95.62 65 VAL B C 1
ATOM 2668 O O . VAL B 1 65 ? 8.375 9.047 -17.109 1 95.62 65 VAL B O 1
ATOM 2671 N N . ALA B 1 66 ? 9.57 7.148 -17.359 1 95.25 66 ALA B N 1
ATOM 2672 C CA . ALA B 1 66 ? 8.391 6.328 -17.078 1 95.25 66 ALA B CA 1
ATOM 2673 C C . ALA B 1 66 ? 7.887 6.555 -15.664 1 95.25 66 ALA B C 1
ATOM 2675 O O . ALA B 1 66 ? 6.676 6.625 -15.43 1 95.25 66 ALA B O 1
ATOM 2676 N N . GLY B 1 67 ? 8.844 6.602 -14.758 1 95.31 67 GLY B N 1
ATOM 2677 C CA . GLY B 1 67 ? 8.461 6.898 -13.391 1 95.31 67 GLY B CA 1
ATOM 2678 C C . GLY B 1 67 ? 7.828 8.266 -13.227 1 95.31 67 GLY B C 1
ATOM 2679 O O . GLY B 1 67 ? 6.875 8.43 -12.469 1 95.31 67 GLY B O 1
ATOM 2680 N N . MET B 1 68 ? 8.352 9.211 -13.969 1 96.25 68 MET B N 1
ATOM 2681 C CA . MET B 1 68 ? 7.762 10.547 -13.953 1 96.25 68 MET B CA 1
ATOM 2682 C C . MET B 1 68 ? 6.344 10.523 -14.516 1 96.25 68 MET B C 1
ATOM 2684 O O . MET B 1 68 ? 5.473 11.258 -14.039 1 96.25 68 MET B O 1
ATOM 2688 N N . GLY B 1 69 ? 6.18 9.734 -15.477 1 96.06 69 GLY B N 1
ATOM 2689 C CA . GLY B 1 69 ? 4.84 9.562 -16 1 96.06 69 GLY B CA 1
ATOM 2690 C C . GLY B 1 69 ? 3.861 8.992 -15 1 96.06 69 GLY B C 1
ATOM 2691 O O . GLY B 1 69 ? 2.729 9.461 -14.883 1 96.06 69 GLY B O 1
ATOM 2692 N N . ALA B 1 70 ? 4.324 7.996 -14.297 1 95.06 70 ALA B N 1
ATOM 2693 C CA . ALA B 1 70 ? 3.494 7.426 -13.242 1 95.06 70 ALA B CA 1
ATOM 2694 C C . ALA B 1 70 ? 3.182 8.461 -12.164 1 95.06 70 ALA B C 1
ATOM 2696 O O . ALA B 1 70 ? 2.061 8.516 -11.656 1 95.06 70 ALA B O 1
ATOM 2697 N N . GLY B 1 71 ? 4.199 9.242 -11.852 1 95.12 71 GLY B N 1
ATOM 2698 C CA . GLY B 1 71 ? 3.971 10.32 -10.898 1 95.12 71 GLY B CA 1
ATOM 2699 C C . GLY B 1 71 ? 2.984 11.359 -11.398 1 95.12 71 GLY B C 1
ATOM 2700 O O . GLY B 1 71 ? 2.201 11.898 -10.617 1 95.12 71 GLY B O 1
ATOM 2701 N N . LEU B 1 72 ? 3.01 11.578 -12.648 1 96.12 72 LEU B N 1
ATOM 2702 C CA . LEU B 1 72 ? 2.082 12.531 -13.258 1 96.12 72 LEU B CA 1
ATOM 2703 C C . LEU B 1 72 ? 0.644 12.039 -13.125 1 96.12 72 LEU B C 1
ATOM 2705 O O . LEU B 1 72 ? -0.256 12.82 -12.805 1 96.12 72 LEU B O 1
ATOM 2709 N N . ILE B 1 73 ? 0.492 10.828 -13.359 1 94.69 73 ILE B N 1
ATOM 2710 C CA . ILE B 1 73 ? -0.844 10.25 -13.266 1 94.69 73 ILE B CA 1
ATOM 2711 C C . ILE B 1 73 ? -1.342 10.344 -11.82 1 94.69 73 ILE B C 1
ATOM 2713 O O . ILE B 1 73 ? -2.479 10.75 -11.578 1 94.69 73 ILE B O 1
ATOM 2717 N N . SER B 1 74 ? -0.499 9.961 -10.938 1 94.62 74 SER B N 1
ATOM 2718 C CA . SER B 1 74 ? -0.874 10.031 -9.531 1 94.62 74 SER B CA 1
ATOM 2719 C C . SER B 1 74 ? -1.159 11.469 -9.109 1 94.62 74 SER B C 1
ATOM 2721 O O . SER B 1 74 ? -2.125 11.727 -8.383 1 94.62 74 SER B O 1
ATOM 2723 N N . GLY B 1 75 ? -0.274 12.359 -9.562 1 94.06 75 GLY B N 1
ATOM 2724 C CA . GLY B 1 75 ? -0.507 13.758 -9.25 1 94.06 75 GLY B CA 1
ATOM 2725 C C . GLY B 1 75 ? -1.813 14.289 -9.812 1 94.06 75 GLY B C 1
ATOM 2726 O O . GLY B 1 75 ? -2.52 15.047 -9.148 1 94.06 75 GLY B O 1
ATOM 2727 N N . LEU B 1 76 ? -2.18 13.875 -10.961 1 94.19 76 LEU B N 1
ATOM 2728 C CA . LEU B 1 76 ? -3.416 14.32 -11.602 1 94.19 76 LEU B CA 1
ATOM 2729 C C . LEU B 1 76 ? -4.633 13.734 -10.891 1 94.19 76 LEU B C 1
ATOM 2731 O O . LEU B 1 76 ? -5.645 14.422 -10.719 1 94.19 76 LEU B O 1
ATOM 2735 N N . LEU B 1 77 ? -4.5 12.539 -10.539 1 92.75 77 LEU B N 1
ATOM 2736 C CA . LEU B 1 77 ? -5.598 11.906 -9.812 1 92.75 77 LEU B CA 1
ATOM 2737 C C . LEU B 1 77 ? -5.828 12.594 -8.469 1 92.75 77 LEU B C 1
ATOM 2739 O O . LEU B 1 77 ? -6.973 12.812 -8.07 1 92.75 77 LEU B O 1
ATOM 2743 N N . HIS B 1 78 ? -4.77 12.883 -7.859 1 91.31 78 HIS B N 1
ATOM 2744 C CA . HIS B 1 78 ? -4.836 13.5 -6.539 1 91.31 78 HIS B CA 1
ATOM 2745 C C . HIS B 1 78 ? -5.367 14.93 -6.625 1 91.31 78 HIS B C 1
ATOM 2747 O O . HIS B 1 78 ? -6.223 15.328 -5.836 1 91.31 78 HIS B O 1
ATOM 2753 N N . THR B 1 79 ? -4.926 15.727 -7.566 1 90.81 79 THR B N 1
ATOM 2754 C CA . THR B 1 79 ? -5.223 17.156 -7.602 1 90.81 79 THR B CA 1
ATOM 2755 C C . THR B 1 79 ? -6.477 17.422 -8.422 1 90.81 79 THR B C 1
ATOM 2757 O O . THR B 1 79 ? -7.344 18.203 -8.008 1 90.81 79 THR B O 1
ATOM 2760 N N . LYS B 1 80 ? -6.586 16.797 -9.547 1 87.88 80 LYS B N 1
ATOM 2761 C CA . LYS B 1 80 ? -7.711 17.094 -10.43 1 87.88 80 LYS B CA 1
ATOM 2762 C C . LYS B 1 80 ? -8.961 16.328 -10.008 1 87.88 80 LYS B C 1
ATOM 2764 O O . LYS B 1 80 ? -10.07 16.875 -10.047 1 87.88 80 LYS B O 1
ATOM 2769 N N . LEU B 1 81 ? -8.781 15.133 -9.594 1 86.5 81 LEU B N 1
ATOM 2770 C CA . LEU B 1 81 ? -9.93 14.328 -9.203 1 86.5 81 LEU B CA 1
ATOM 2771 C C . LEU B 1 81 ? -10.195 14.453 -7.711 1 86.5 81 LEU B C 1
ATOM 2773 O O . LEU B 1 81 ? -11.203 13.938 -7.207 1 86.5 81 LEU B O 1
ATOM 2777 N N . LYS B 1 82 ? -9.266 15.07 -6.992 1 86.25 82 LYS B N 1
ATOM 2778 C CA . LYS B 1 82 ? -9.406 15.359 -5.566 1 86.25 82 LYS B CA 1
ATOM 2779 C C . LYS B 1 82 ? -9.547 14.07 -4.766 1 86.25 82 LYS B C 1
ATOM 2781 O O . LYS B 1 82 ? -10.414 13.969 -3.887 1 86.25 82 LYS B O 1
ATOM 2786 N N . ILE B 1 83 ? -8.859 13.078 -5.234 1 85.25 83 ILE B N 1
ATOM 2787 C CA . ILE B 1 83 ? -8.797 11.82 -4.508 1 85.25 83 ILE B CA 1
ATOM 2788 C C . ILE B 1 83 ? -7.727 11.891 -3.428 1 85.25 83 ILE B C 1
ATOM 2790 O O . ILE B 1 83 ? -6.629 12.398 -3.668 1 85.25 83 ILE B O 1
ATOM 2794 N N . PRO B 1 84 ? -8.125 11.453 -2.262 1 83.56 84 PRO B N 1
ATOM 2795 C CA . PRO B 1 84 ? -7.109 11.453 -1.208 1 83.56 84 PRO B CA 1
ATOM 2796 C C . PRO B 1 84 ? -5.824 10.742 -1.628 1 83.56 84 PRO B C 1
ATOM 2798 O O . PRO B 1 84 ? -5.867 9.789 -2.404 1 83.56 84 PRO B O 1
ATOM 2801 N N . ALA B 1 85 ? -4.719 11.266 -1.151 1 83.88 85 ALA B N 1
ATOM 2802 C CA . ALA B 1 85 ? -3.377 10.844 -1.546 1 83.88 85 ALA B CA 1
ATOM 2803 C C . ALA B 1 85 ? -3.203 9.336 -1.383 1 83.88 85 ALA B C 1
ATOM 2805 O O . ALA B 1 85 ? -2.631 8.672 -2.25 1 83.88 85 ALA B O 1
ATOM 2806 N N . LEU B 1 86 ? -3.771 8.859 -0.326 1 78.81 86 LEU B N 1
ATOM 2807 C CA . LEU B 1 86 ? -3.605 7.438 -0.032 1 78.81 86 LEU B CA 1
ATOM 2808 C C . LEU B 1 86 ? -4.285 6.578 -1.095 1 78.81 86 LEU B C 1
ATOM 2810 O O . LEU B 1 86 ? -3.686 5.629 -1.605 1 78.81 86 LEU B O 1
ATOM 2814 N N . LEU B 1 87 ? -5.473 6.961 -1.435 1 82.25 87 LEU B N 1
ATOM 2815 C CA . LEU B 1 87 ? -6.234 6.195 -2.416 1 82.25 87 LEU B CA 1
ATOM 2816 C C . LEU B 1 87 ? -5.625 6.34 -3.807 1 82.25 87 LEU B C 1
ATOM 2818 O O . LEU B 1 87 ? -5.625 5.387 -4.59 1 82.25 87 LEU B O 1
ATOM 2822 N N . THR B 1 88 ? -5.148 7.543 -4.027 1 88.56 88 THR B N 1
ATOM 2823 C CA . THR B 1 88 ? -4.484 7.785 -5.301 1 88.56 88 THR B CA 1
ATOM 2824 C C . THR B 1 88 ? -3.279 6.859 -5.465 1 88.56 88 THR B C 1
ATOM 2826 O O . THR B 1 88 ? -3.094 6.254 -6.523 1 88.56 88 THR B O 1
ATOM 2829 N N . GLY B 1 89 ? -2.486 6.715 -4.438 1 88.81 89 GLY B N 1
ATOM 2830 C CA . GLY B 1 89 ? -1.319 5.852 -4.477 1 88.81 89 GLY B CA 1
ATOM 2831 C C . GLY B 1 89 ? -1.668 4.391 -4.699 1 88.81 89 GLY B C 1
ATOM 2832 O O . GLY B 1 89 ? -0.972 3.684 -5.434 1 88.81 89 GLY B O 1
ATOM 2833 N N . ILE B 1 90 ? -2.77 4.012 -4.102 1 84.75 90 ILE B N 1
ATOM 2834 C CA . ILE B 1 90 ? -3.203 2.625 -4.215 1 84.75 90 ILE B CA 1
ATOM 2835 C C . ILE B 1 90 ? -3.682 2.346 -5.637 1 84.75 90 ILE B C 1
ATOM 2837 O O . ILE B 1 90 ? -3.352 1.309 -6.219 1 84.75 90 ILE B O 1
ATOM 2841 N N . VAL B 1 91 ? -4.414 3.258 -6.16 1 88.19 91 VAL B N 1
ATOM 2842 C CA . VAL B 1 91 ? -4.941 3.113 -7.512 1 88.19 91 VAL B CA 1
ATOM 2843 C C . VAL B 1 91 ? -3.791 3.012 -8.508 1 88.19 91 VAL B C 1
ATOM 2845 O O . VAL B 1 91 ? -3.771 2.115 -9.359 1 88.19 91 VAL B O 1
ATOM 2848 N N . THR B 1 92 ? -2.871 3.924 -8.352 1 91.06 92 THR B N 1
ATOM 2849 C CA . THR B 1 92 ? -1.749 3.947 -9.289 1 91.06 92 THR B CA 1
ATOM 2850 C C . THR B 1 92 ? -0.866 2.717 -9.102 1 91.06 92 THR B C 1
ATOM 2852 O O . THR B 1 92 ? -0.392 2.135 -10.078 1 91.06 92 THR B O 1
ATOM 2855 N N . LEU B 1 93 ? -0.671 2.383 -7.816 1 88.38 93 LEU B N 1
ATOM 2856 C CA . LEU B 1 93 ? 0.131 1.198 -7.535 1 88.38 93 LEU B CA 1
ATOM 2857 C C . LEU B 1 93 ? -0.484 -0.04 -8.18 1 88.38 93 LEU B C 1
ATOM 2859 O O . LEU B 1 93 ? 0.226 -0.854 -8.773 1 88.38 93 LEU B O 1
ATOM 2863 N N . THR B 1 94 ? -1.722 -0.175 -8.078 1 86.25 94 THR B N 1
ATOM 2864 C CA . THR B 1 94 ? -2.416 -1.337 -8.625 1 86.25 94 THR B CA 1
ATOM 2865 C C . THR B 1 94 ? -2.371 -1.325 -10.148 1 86.25 94 THR B C 1
ATOM 2867 O O . THR B 1 94 ? -2.145 -2.361 -10.773 1 86.25 94 THR B O 1
ATOM 2870 N N . GLY B 1 95 ? -2.621 -0.198 -10.695 1 88.12 95 GLY B N 1
ATOM 2871 C CA . GLY B 1 95 ? -2.537 -0.077 -12.141 1 88.12 95 GLY B CA 1
ATOM 2872 C C . GLY B 1 95 ? -1.15 -0.367 -12.68 1 88.12 95 GLY B C 1
ATOM 2873 O O . GLY B 1 95 ? -1.009 -1.004 -13.727 1 88.12 95 GLY B O 1
ATOM 2874 N N . LEU B 1 96 ? -0.191 0.092 -11.984 1 89.12 96 LEU B N 1
ATOM 2875 C CA . LEU B 1 96 ? 1.187 -0.092 -12.43 1 89.12 96 LEU B CA 1
ATOM 2876 C C . LEU B 1 96 ? 1.593 -1.56 -12.344 1 89.12 96 LEU B C 1
ATOM 2878 O O . LEU B 1 96 ? 2.475 -2.006 -13.086 1 89.12 96 LEU B O 1
ATOM 2882 N N . TYR B 1 97 ? 0.964 -2.268 -11.43 1 85.94 97 TYR B N 1
ATOM 2883 C CA . TYR B 1 97 ? 1.263 -3.693 -11.359 1 85.94 97 TYR B CA 1
ATOM 2884 C C . TYR B 1 97 ? 0.974 -4.383 -12.688 1 85.94 97 TYR B C 1
ATOM 2886 O O . TYR B 1 97 ? 1.795 -5.156 -13.18 1 85.94 97 TYR B O 1
ATOM 2894 N N . SER B 1 98 ? -0.135 -4.086 -13.289 1 85.88 98 SER B N 1
ATOM 2895 C CA . SER B 1 98 ? -0.522 -4.676 -14.562 1 85.88 98 SER B CA 1
ATOM 2896 C C . SER B 1 98 ? 0.378 -4.188 -15.695 1 85.88 98 SER B C 1
ATOM 2898 O O . SER B 1 98 ? 0.768 -4.969 -16.562 1 85.88 98 SER B O 1
ATOM 2900 N N . ILE B 1 99 ? 0.71 -2.941 -15.602 1 87.69 99 ILE B N 1
ATOM 2901 C CA . ILE B 1 99 ? 1.563 -2.361 -16.641 1 87.69 99 ILE B CA 1
ATOM 2902 C C . ILE B 1 99 ? 2.953 -2.99 -16.562 1 87.69 99 ILE B C 1
ATOM 2904 O O . ILE B 1 99 ? 3.537 -3.33 -17.594 1 87.69 99 ILE B O 1
ATOM 2908 N N . ASN B 1 100 ? 3.475 -3.15 -15.391 1 87.56 100 ASN B N 1
ATOM 2909 C CA . ASN B 1 100 ? 4.785 -3.764 -15.219 1 87.56 100 ASN B CA 1
ATOM 2910 C C . ASN B 1 100 ? 4.793 -5.215 -15.688 1 87.56 100 ASN B C 1
ATOM 2912 O O . ASN B 1 100 ? 5.789 -5.684 -16.25 1 87.56 100 ASN B O 1
ATOM 2916 N N . LEU B 1 101 ? 3.707 -5.863 -15.445 1 83.19 101 LEU B N 1
ATOM 2917 C CA . LEU B 1 101 ? 3.6 -7.246 -15.891 1 83.19 101 LEU B CA 1
ATOM 2918 C C . LEU B 1 101 ? 3.59 -7.328 -17.422 1 83.19 101 LEU B C 1
ATOM 2920 O O . LEU B 1 101 ? 4.188 -8.234 -18 1 83.19 101 LEU B O 1
ATOM 2924 N N . LYS B 1 102 ? 2.945 -6.418 -18 1 83.62 102 LYS B N 1
ATOM 2925 C CA . LYS B 1 102 ? 2.885 -6.402 -19.453 1 83.62 102 LYS B CA 1
ATOM 2926 C C . LYS B 1 102 ? 4.242 -6.062 -20.062 1 83.62 102 LYS B C 1
ATOM 2928 O O . LYS B 1 102 ? 4.633 -6.629 -21.078 1 83.62 102 LYS B O 1
ATOM 2933 N N . ILE B 1 103 ? 4.906 -5.137 -19.406 1 84.12 103 ILE B N 1
ATOM 2934 C CA . ILE B 1 103 ? 6.215 -4.723 -19.906 1 84.12 103 ILE B CA 1
ATOM 2935 C C . ILE B 1 103 ? 7.215 -5.867 -19.734 1 84.12 103 ILE B C 1
ATOM 2937 O O . ILE B 1 103 ? 8 -6.152 -20.641 1 84.12 103 ILE B O 1
ATOM 2941 N N . LEU B 1 104 ? 7.219 -6.531 -18.594 1 82.56 104 LEU B N 1
ATOM 2942 C CA . LEU B 1 104 ? 8.172 -7.602 -18.328 1 82.56 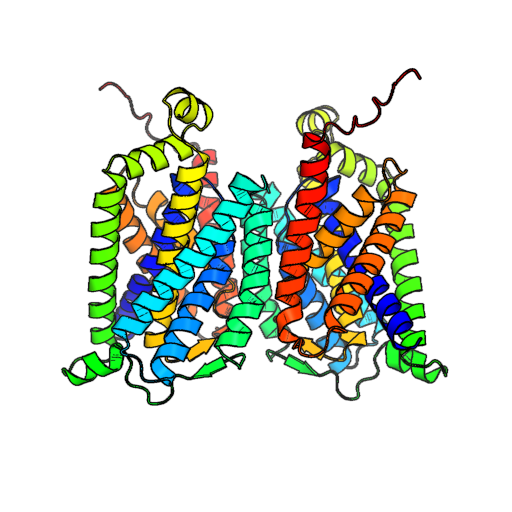104 LEU B CA 1
ATOM 2943 C C . LEU B 1 104 ? 7.762 -8.891 -19.031 1 82.56 104 LEU B C 1
ATOM 2945 O O . LEU B 1 104 ? 8.617 -9.68 -19.438 1 82.56 104 LEU B O 1
ATOM 2949 N N . GLY B 1 105 ? 6.516 -9.062 -19.281 1 73.75 105 GLY B N 1
ATOM 2950 C CA . GLY B 1 105 ? 6.016 -10.289 -19.875 1 73.75 105 GLY B CA 1
ATOM 2951 C C . GLY B 1 105 ? 5.926 -11.438 -18.891 1 73.75 105 GLY B C 1
ATOM 2952 O O . GLY B 1 105 ? 5.094 -12.336 -19.062 1 73.75 105 GLY B O 1
ATOM 2953 N N . LYS B 1 106 ? 7.008 -11.477 -17.984 1 73.69 106 LYS B N 1
ATOM 2954 C CA . LYS B 1 106 ? 7.047 -12.484 -16.922 1 73.69 106 LYS B CA 1
ATOM 2955 C C . LYS B 1 106 ? 7.211 -11.828 -15.555 1 73.69 106 LYS B C 1
ATOM 2957 O O . LYS B 1 106 ? 7.477 -10.633 -15.453 1 73.69 106 LYS B O 1
ATOM 2962 N N . ALA B 1 107 ? 6.91 -12.641 -14.523 1 67.56 107 ALA B N 1
ATOM 2963 C CA . ALA B 1 107 ? 7.02 -12.133 -13.164 1 67.56 107 ALA B CA 1
ATOM 2964 C C . ALA B 1 107 ? 8.469 -11.812 -12.812 1 67.56 107 ALA B C 1
ATOM 2966 O O . ALA B 1 107 ? 8.734 -10.891 -12.031 1 67.56 107 ALA B O 1
ATOM 2967 N N . ASN B 1 108 ? 9.391 -12.594 -13.461 1 70.88 108 ASN B N 1
ATOM 2968 C CA . ASN B 1 108 ? 10.812 -12.383 -13.211 1 70.88 108 ASN B CA 1
ATOM 2969 C C . ASN B 1 108 ? 11.625 -12.445 -14.508 1 70.88 108 ASN B C 1
ATOM 2971 O O . ASN B 1 108 ? 11.453 -13.375 -15.305 1 70.88 108 ASN B O 1
ATOM 2975 N N . VAL B 1 109 ? 12.297 -11.266 -14.789 1 72.25 109 VAL B N 1
ATOM 2976 C CA . VAL B 1 109 ? 13.148 -11.242 -15.969 1 72.25 109 VAL B CA 1
ATOM 2977 C C . VAL B 1 109 ? 14.617 -11.109 -15.547 1 72.25 109 VAL B C 1
ATOM 2979 O O . VAL B 1 109 ? 14.984 -10.164 -14.844 1 72.25 109 VAL B O 1
ATOM 2982 N N . ALA B 1 110 ? 15.297 -12.195 -15.828 1 68.75 110 ALA B N 1
ATOM 2983 C CA . ALA B 1 110 ? 16.719 -12.195 -15.484 1 68.75 110 ALA B CA 1
ATOM 2984 C C . ALA B 1 110 ? 17.547 -11.539 -16.594 1 68.75 110 ALA B C 1
ATOM 2986 O O . ALA B 1 110 ? 17.234 -11.695 -17.781 1 68.75 110 ALA B O 1
ATOM 2987 N N . LEU B 1 111 ? 18.219 -10.578 -16.219 1 66.12 111 LEU B N 1
ATOM 2988 C CA . LEU B 1 111 ? 19.156 -9.969 -17.156 1 66.12 111 LEU B CA 1
ATOM 2989 C C . LEU B 1 111 ? 20.422 -10.82 -17.297 1 66.12 111 LEU B C 1
ATOM 2991 O O . LEU B 1 111 ? 21.484 -10.453 -16.781 1 66.12 111 LEU B O 1
ATOM 2995 N N . LEU B 1 112 ? 20.156 -12.195 -17.516 1 57.66 112 LEU B N 1
ATOM 2996 C CA . LEU B 1 112 ? 21.297 -13.102 -17.688 1 57.66 112 LEU B CA 1
ATOM 2997 C C . LEU B 1 112 ? 22.047 -12.781 -18.984 1 57.66 112 LEU B C 1
ATOM 2999 O O . LEU B 1 112 ? 21.422 -12.547 -20.016 1 57.66 112 LEU B O 1
ATOM 3003 N N . LYS B 1 113 ? 23.281 -12.188 -18.922 1 58.78 113 LYS B N 1
ATOM 3004 C CA . LYS B 1 113 ? 24.281 -12.086 -19.984 1 58.78 113 LYS B CA 1
ATOM 3005 C C . LYS B 1 113 ? 24.219 -10.719 -20.656 1 58.78 113 LYS B C 1
ATOM 3007 O O . LYS B 1 113 ? 24.828 -10.523 -21.719 1 58.78 113 LYS B O 1
ATOM 3012 N N . GLN B 1 114 ? 23.297 -9.984 -20.203 1 62.16 114 GLN B N 1
ATOM 3013 C CA . GLN B 1 114 ? 23.219 -8.75 -20.984 1 62.16 114 GLN B CA 1
ATOM 3014 C C . GLN B 1 114 ? 24.125 -7.676 -20.391 1 62.16 114 GLN B C 1
ATOM 3016 O O . GLN B 1 114 ? 24.484 -7.738 -19.219 1 62.16 114 GLN B O 1
ATOM 3021 N N . GLU B 1 115 ? 24.797 -6.965 -21.203 1 57.72 115 GLU B N 1
ATOM 3022 C CA . GLU B 1 115 ? 25.703 -5.879 -20.844 1 57.72 115 GLU B CA 1
ATOM 3023 C C . GLU B 1 115 ? 25 -4.816 -20.016 1 57.72 115 GLU B C 1
ATOM 3025 O O . GLU B 1 115 ? 24.016 -4.223 -20.469 1 57.72 115 GLU B O 1
ATOM 3030 N N . THR B 1 116 ? 25.125 -4.945 -18.703 1 63.84 116 THR B N 1
ATOM 3031 C CA . THR B 1 116 ? 24.578 -3.926 -17.812 1 63.84 116 THR B CA 1
ATOM 3032 C C . THR B 1 116 ? 25.578 -2.807 -17.578 1 63.84 116 THR B C 1
ATOM 3034 O O . THR B 1 116 ? 26.719 -2.873 -18.047 1 63.84 116 THR B O 1
ATOM 3037 N N . LEU B 1 117 ? 25.156 -1.625 -17.125 1 60.38 117 LEU B N 1
ATOM 3038 C CA . LEU B 1 117 ? 26.062 -0.547 -16.766 1 60.38 117 LEU B CA 1
ATOM 3039 C C . LEU B 1 117 ? 27.203 -1.07 -15.898 1 60.38 117 LEU B C 1
ATOM 3041 O O . LEU B 1 117 ? 28.344 -0.612 -16.016 1 60.38 117 LEU B O 1
ATOM 3045 N N . VAL B 1 118 ? 26.875 -2.127 -15.203 1 57.47 118 VAL B N 1
ATOM 3046 C CA . VAL B 1 118 ? 27.859 -2.711 -14.297 1 57.47 118 VAL B CA 1
ATOM 3047 C C . VAL B 1 118 ? 28.906 -3.471 -15.094 1 57.47 118 VAL B C 1
ATOM 3049 O O . VAL B 1 118 ? 30.109 -3.359 -14.82 1 57.47 118 VAL B O 1
ATOM 3052 N N . THR B 1 119 ? 28.375 -4.098 -16.109 1 60.38 119 THR B N 1
ATOM 3053 C CA . THR B 1 119 ? 29.297 -4.871 -16.922 1 60.38 119 THR B CA 1
ATOM 3054 C C . THR B 1 119 ? 30.156 -3.947 -17.781 1 60.38 119 THR B C 1
ATOM 3056 O O . THR B 1 119 ? 31.328 -4.234 -18.031 1 60.38 119 THR B O 1
ATOM 3059 N N . GLN B 1 120 ? 29.5 -2.91 -18.141 1 60.56 120 GLN B N 1
ATOM 3060 C CA . GLN B 1 120 ? 30.266 -1.961 -18.953 1 60.56 120 GLN B CA 1
ATOM 3061 C C . GLN B 1 120 ? 31.438 -1.384 -18.156 1 60.56 120 GLN B C 1
ATOM 3063 O O . GLN B 1 120 ? 32.531 -1.171 -18.703 1 60.56 120 GLN B O 1
ATOM 3068 N N . LEU B 1 121 ? 31.141 -1.245 -16.891 1 58.47 121 LEU B N 1
ATOM 3069 C CA . LEU B 1 121 ? 32.219 -0.693 -16.062 1 58.47 121 LEU B CA 1
ATOM 3070 C C . LEU B 1 121 ? 33.156 -1.79 -15.617 1 58.47 121 LEU B C 1
ATOM 3072 O O . LEU B 1 121 ? 34.344 -1.529 -15.375 1 58.47 121 LEU B O 1
ATOM 3076 N N . GLN B 1 122 ? 32.594 -2.945 -15.508 1 60.69 122 GLN B N 1
ATOM 3077 C CA . GLN B 1 122 ? 33.5 -4.059 -15.211 1 60.69 122 GLN B CA 1
ATOM 3078 C C . GLN B 1 122 ? 34.5 -4.246 -16.328 1 60.69 122 GLN B C 1
ATOM 3080 O O . GLN B 1 122 ? 35.625 -4.688 -16.078 1 60.69 122 GLN B O 1
ATOM 3085 N N . ASP B 1 123 ? 34.031 -3.926 -17.453 1 58.25 123 ASP B N 1
ATOM 3086 C CA . ASP B 1 123 ? 34.969 -4.051 -18.578 1 58.25 123 ASP B CA 1
ATOM 3087 C C . ASP B 1 123 ? 36.125 -3.066 -18.438 1 58.25 123 ASP B C 1
ATOM 3089 O O . ASP B 1 123 ? 37.219 -3.295 -18.984 1 58.25 123 ASP B O 1
ATOM 3093 N N . PHE B 1 124 ? 35.844 -1.976 -17.75 1 57.28 124 PHE B N 1
ATOM 3094 C CA . PHE B 1 124 ? 36.969 -1.041 -17.562 1 57.28 124 PHE B CA 1
ATOM 3095 C C . PHE B 1 124 ? 37.875 -1.508 -16.438 1 57.28 124 PHE B C 1
ATOM 3097 O O . PHE B 1 124 ? 38.75 -0.752 -15.992 1 57.28 124 PHE B O 1
ATOM 3104 N N . GLY B 1 125 ? 37.75 -2.756 -15.922 1 57.81 125 GLY B N 1
ATOM 3105 C CA . GLY B 1 125 ? 38.688 -3.363 -15 1 57.81 125 GLY B CA 1
ATOM 3106 C C . GLY B 1 125 ? 38.25 -3.301 -13.555 1 57.81 125 GLY B C 1
ATOM 3107 O O . GLY B 1 125 ? 39 -3.65 -12.648 1 57.81 125 GLY B O 1
ATOM 3108 N N . LEU B 1 126 ? 37.125 -2.732 -13.32 1 62.31 126 LEU B N 1
ATOM 3109 C CA . LEU B 1 126 ? 36.719 -2.57 -11.93 1 62.31 126 LEU B CA 1
ATOM 3110 C C . LEU B 1 126 ? 35.844 -3.748 -11.477 1 62.31 126 LEU B C 1
ATOM 3112 O O . LEU B 1 126 ? 35.188 -4.383 -12.297 1 62.31 126 LEU B O 1
ATOM 3116 N N . THR B 1 127 ? 36.219 -4.238 -10.375 1 67.75 127 THR B N 1
ATOM 3117 C CA . THR B 1 127 ? 35.406 -5.305 -9.773 1 67.75 127 THR B CA 1
ATOM 3118 C C . THR B 1 127 ? 33.969 -4.883 -9.648 1 67.75 127 THR B C 1
ATOM 3120 O O . THR B 1 127 ? 33.656 -3.688 -9.648 1 67.75 127 THR B O 1
ATOM 3123 N N . LYS B 1 128 ? 33.062 -5.754 -9.758 1 69.94 128 LYS B N 1
ATOM 3124 C CA . LYS B 1 128 ? 31.609 -5.535 -9.695 1 69.94 128 LYS B CA 1
ATOM 3125 C C . LYS B 1 128 ? 31.234 -4.586 -8.562 1 69.94 128 LYS B C 1
ATOM 3127 O O . LYS B 1 128 ? 30.453 -3.656 -8.75 1 69.94 128 LYS B O 1
ATOM 3132 N N . THR B 1 129 ? 31.938 -4.742 -7.559 1 73.88 129 THR B N 1
ATOM 3133 C CA . THR B 1 129 ? 31.609 -3.949 -6.375 1 73.88 129 THR B CA 1
ATOM 3134 C C . THR B 1 129 ? 32.031 -2.494 -6.566 1 73.88 129 THR B C 1
ATOM 3136 O O . THR B 1 129 ? 31.281 -1.579 -6.207 1 73.88 129 THR B O 1
ATOM 3139 N N . ASN B 1 130 ? 33.125 -2.355 -7.184 1 76 130 ASN B N 1
ATOM 3140 C CA . ASN B 1 130 ? 33.625 -0.998 -7.395 1 76 130 ASN B CA 1
ATOM 3141 C C . ASN B 1 130 ? 32.812 -0.269 -8.461 1 76 130 ASN B C 1
ATOM 3143 O O . ASN B 1 130 ? 32.594 0.942 -8.367 1 76 130 ASN B O 1
ATOM 3147 N N . ALA B 1 131 ? 32.406 -1.043 -9.367 1 77.06 131 ALA B N 1
ATOM 3148 C CA . ALA B 1 131 ? 31.594 -0.451 -10.43 1 77.06 131 ALA B CA 1
ATOM 3149 C C . ALA B 1 131 ? 30.281 0.072 -9.883 1 77.06 131 ALA B C 1
ATOM 3151 O O . ALA B 1 131 ? 29.844 1.178 -10.227 1 77.06 131 ALA B O 1
ATOM 3152 N N . VAL B 1 132 ? 29.781 -0.661 -8.984 1 79.88 132 VAL B N 1
ATOM 3153 C CA . VAL B 1 132 ? 28.5 -0.283 -8.406 1 79.88 132 VAL B CA 1
ATOM 3154 C C . VAL B 1 132 ? 28.688 0.937 -7.504 1 79.88 132 VAL B C 1
ATOM 3156 O O . VAL B 1 132 ? 27.828 1.821 -7.469 1 79.88 132 VAL B O 1
ATOM 3159 N N . LEU B 1 133 ? 29.781 0.979 -6.895 1 82.44 133 LEU B N 1
ATOM 3160 C CA . LEU B 1 133 ? 30.078 2.1 -6.008 1 82.44 133 LEU B CA 1
ATOM 3161 C C . LEU B 1 133 ? 30.219 3.396 -6.797 1 82.44 133 LEU B C 1
ATOM 3163 O O . LEU B 1 133 ? 29.672 4.434 -6.398 1 82.44 133 LEU B O 1
ATOM 3167 N N . VAL B 1 134 ? 30.859 3.27 -7.879 1 83.44 134 VAL B N 1
ATOM 3168 C CA . VAL B 1 134 ? 31.094 4.457 -8.695 1 83.44 134 VAL B CA 1
ATOM 3169 C C . VAL B 1 134 ? 29.781 4.922 -9.32 1 83.44 134 VAL B C 1
ATOM 3171 O O . VAL B 1 134 ? 29.469 6.117 -9.328 1 83.44 134 VAL B O 1
ATOM 3174 N N . ILE B 1 135 ? 29.047 3.969 -9.82 1 83.56 135 ILE B N 1
ATOM 3175 C CA . ILE B 1 135 ? 27.766 4.293 -10.43 1 83.56 135 ILE B CA 1
ATOM 3176 C C . ILE B 1 135 ? 26.844 4.91 -9.391 1 83.56 135 ILE B C 1
ATOM 3178 O O . ILE B 1 135 ? 26.188 5.926 -9.648 1 83.56 135 ILE B O 1
ATOM 3182 N N . GLY B 1 136 ? 26.859 4.273 -8.227 1 85.19 136 GLY B N 1
ATOM 3183 C CA . GLY B 1 136 ? 26.031 4.789 -7.152 1 85.19 136 GLY B CA 1
ATOM 3184 C C . GLY B 1 136 ? 26.406 6.191 -6.719 1 85.19 136 GLY B C 1
ATOM 3185 O O . GLY B 1 136 ? 25.547 7.051 -6.555 1 85.19 136 GLY B O 1
ATOM 3186 N N . LEU B 1 137 ? 27.672 6.422 -6.664 1 87.88 137 LEU B N 1
ATOM 3187 C CA . LEU B 1 137 ? 28.156 7.719 -6.211 1 87.88 137 LEU B CA 1
ATOM 3188 C C . LEU B 1 137 ? 27.859 8.805 -7.246 1 87.88 137 LEU B C 1
ATOM 3190 O O . LEU B 1 137 ? 27.438 9.906 -6.891 1 87.88 137 LEU B O 1
ATOM 3194 N N . VAL B 1 138 ? 28.047 8.453 -8.453 1 88.31 138 VAL B N 1
ATOM 3195 C CA . VAL B 1 138 ? 27.844 9.43 -9.523 1 88.31 138 VAL B CA 1
ATOM 3196 C C . VAL B 1 138 ? 26.375 9.789 -9.617 1 88.31 138 VAL B C 1
ATOM 3198 O O . VAL B 1 138 ? 26.016 10.969 -9.695 1 88.31 138 VAL B O 1
ATOM 3201 N N . PHE B 1 139 ? 25.562 8.82 -9.547 1 89.19 139 PHE B N 1
ATOM 3202 C CA . PHE B 1 139 ? 24.125 9.07 -9.672 1 89.19 139 PHE B CA 1
ATOM 3203 C C . PHE B 1 139 ? 23.594 9.797 -8.445 1 89.19 139 PHE B C 1
ATOM 3205 O O . PHE B 1 139 ? 22.766 10.711 -8.562 1 89.19 139 PHE B O 1
ATOM 3212 N N . VAL B 1 140 ? 24.031 9.422 -7.285 1 91.06 140 VAL B N 1
ATOM 3213 C CA . VAL B 1 140 ? 23.578 10.055 -6.055 1 91.06 140 VAL B CA 1
ATOM 3214 C C . VAL B 1 140 ? 24 11.523 -6.043 1 91.06 140 VAL B C 1
ATOM 3216 O O . VAL B 1 140 ? 23.203 12.406 -5.707 1 91.06 140 VAL B O 1
ATOM 3219 N N . LEU B 1 141 ? 25.266 11.781 -6.426 1 91.81 141 LEU B N 1
ATOM 3220 C CA . LEU B 1 141 ? 25.766 13.148 -6.453 1 91.81 141 LEU B CA 1
ATOM 3221 C C . LEU B 1 141 ? 25.031 13.984 -7.5 1 91.81 141 LEU B C 1
ATOM 3223 O O . LEU B 1 141 ? 24.75 15.156 -7.277 1 91.81 141 LEU B O 1
ATOM 3227 N N . ALA B 1 142 ? 24.75 13.336 -8.578 1 91.56 142 ALA B N 1
ATOM 3228 C CA . ALA B 1 142 ? 24 14.023 -9.625 1 91.56 142 ALA B CA 1
ATOM 3229 C C . ALA B 1 142 ? 22.594 14.359 -9.172 1 91.56 142 ALA B C 1
ATOM 3231 O O . ALA B 1 142 ? 22.109 15.469 -9.398 1 91.56 142 ALA B O 1
ATOM 3232 N N . VAL B 1 143 ? 21.969 13.406 -8.523 1 92.06 143 VAL B N 1
ATOM 3233 C CA . VAL B 1 143 ? 20.594 13.594 -8.078 1 92.06 143 VAL B CA 1
ATOM 3234 C C . VAL B 1 143 ? 20.531 14.633 -6.969 1 92.06 143 VAL B C 1
ATOM 3236 O O . VAL B 1 143 ? 19.703 15.539 -6.996 1 92.06 143 VAL B O 1
ATOM 3239 N N . VAL B 1 144 ? 21.453 14.508 -6.012 1 91.56 144 VAL B N 1
ATOM 3240 C CA . VAL B 1 144 ? 21.484 15.461 -4.914 1 91.56 144 VAL B CA 1
ATOM 3241 C C . VAL B 1 144 ? 21.812 16.859 -5.449 1 91.56 144 VAL B C 1
ATOM 3243 O O . VAL B 1 144 ? 21.188 17.844 -5.035 1 91.56 144 VAL B O 1
ATOM 3246 N N . GLY B 1 145 ? 22.766 16.875 -6.344 1 91.62 145 GLY B N 1
ATOM 3247 C CA . GLY B 1 145 ? 23.125 18.156 -6.945 1 91.62 145 GLY B CA 1
ATOM 3248 C C . GLY B 1 145 ? 21.984 18.781 -7.73 1 91.62 145 GLY B C 1
ATOM 3249 O O . GLY B 1 145 ? 21.672 19.969 -7.539 1 91.62 145 GLY B O 1
ATOM 3250 N N . LEU B 1 146 ? 21.328 18.016 -8.531 1 91.12 146 LEU B N 1
ATOM 3251 C CA . LEU B 1 146 ? 20.25 18.5 -9.367 1 91.12 146 LEU B CA 1
ATOM 3252 C C . LEU B 1 146 ? 19.031 18.875 -8.516 1 91.12 146 LEU B C 1
ATOM 3254 O O . LEU B 1 146 ? 18.375 19.891 -8.773 1 91.12 146 LEU B O 1
ATOM 3258 N N . LEU B 1 147 ? 18.766 18.109 -7.527 1 91.19 147 LEU B N 1
ATOM 3259 C CA . LEU B 1 147 ? 17.609 18.375 -6.68 1 91.19 147 LEU B CA 1
ATOM 3260 C C . LEU B 1 147 ? 17.844 19.594 -5.801 1 91.19 147 LEU B C 1
ATOM 3262 O O . LEU B 1 147 ? 16.922 20.375 -5.551 1 91.19 147 LEU B O 1
ATOM 3266 N N . THR B 1 148 ? 19.109 19.75 -5.301 1 90.38 148 THR B N 1
ATOM 3267 C CA . THR B 1 148 ? 19.438 20.922 -4.496 1 90.38 148 THR B CA 1
ATOM 3268 C C . THR B 1 148 ? 19.297 22.203 -5.328 1 90.38 148 THR B C 1
ATOM 3270 O O . THR B 1 148 ? 18.797 23.219 -4.844 1 90.38 148 THR B O 1
ATOM 3273 N N . LEU B 1 149 ? 19.719 22.094 -6.52 1 91.38 149 LEU B N 1
ATOM 3274 C CA . LEU B 1 149 ? 19.594 23.25 -7.414 1 91.38 149 LEU B CA 1
ATOM 3275 C C . LEU B 1 149 ? 18.125 23.531 -7.742 1 91.38 149 LEU B C 1
ATOM 3277 O O . LEU B 1 149 ? 17.719 24.688 -7.789 1 91.38 149 LEU B O 1
ATOM 3281 N N . LEU B 1 150 ? 17.391 22.438 -7.902 1 90.44 150 LEU B N 1
ATOM 3282 C CA . LEU B 1 150 ? 15.977 22.578 -8.25 1 90.44 150 LEU B CA 1
ATOM 3283 C C . LEU B 1 150 ? 15.18 23.125 -7.07 1 90.44 150 LEU B C 1
ATOM 3285 O O . LEU B 1 150 ? 14.32 24 -7.25 1 90.44 150 LEU B O 1
ATOM 3289 N N . LEU B 1 151 ? 15.469 22.703 -5.883 1 90.44 151 LEU B N 1
ATOM 3290 C CA . LEU B 1 151 ? 14.711 23.094 -4.699 1 90.44 151 LEU B CA 1
ATOM 3291 C C . LEU B 1 151 ? 15.055 24.531 -4.281 1 90.44 151 LEU B C 1
ATOM 3293 O O . LEU B 1 151 ? 14.32 25.141 -3.502 1 90.44 151 LEU B O 1
ATOM 3297 N N . ASN B 1 152 ? 16.188 25.016 -4.828 1 90.5 152 ASN B N 1
ATOM 3298 C CA . ASN B 1 152 ? 16.562 26.406 -4.547 1 90.5 152 ASN B CA 1
ATOM 3299 C C . ASN B 1 152 ? 16.062 27.344 -5.645 1 90.5 152 ASN B C 1
ATOM 3301 O O . ASN B 1 152 ? 16.297 28.562 -5.582 1 90.5 152 ASN B O 1
ATOM 3305 N N . THR B 1 153 ? 15.359 26.844 -6.543 1 92.56 153 THR B N 1
ATOM 3306 C CA . THR B 1 153 ? 14.742 27.656 -7.586 1 92.56 153 THR B CA 1
ATOM 3307 C C . THR B 1 153 ? 13.344 28.094 -7.176 1 92.56 153 THR B C 1
ATOM 3309 O O . THR B 1 153 ? 12.883 27.766 -6.078 1 92.56 153 THR B O 1
ATOM 3312 N N . GLN B 1 154 ? 12.711 28.828 -8.008 1 92.56 154 GLN B N 1
ATOM 3313 C CA . GLN B 1 154 ? 11.367 29.328 -7.727 1 92.56 154 GLN B CA 1
ATOM 3314 C C . GLN B 1 154 ? 10.367 28.172 -7.602 1 92.56 154 GLN B C 1
ATOM 3316 O O . GLN B 1 154 ? 9.523 28.172 -6.699 1 92.56 154 GLN B O 1
ATOM 3321 N N . ILE B 1 155 ? 10.57 27.219 -8.398 1 91.56 155 ILE B N 1
ATOM 3322 C CA . ILE B 1 155 ? 9.672 26.062 -8.391 1 91.56 155 ILE B CA 1
ATOM 3323 C C . ILE B 1 155 ? 9.883 25.25 -7.117 1 91.56 155 ILE B C 1
ATOM 3325 O O . ILE B 1 155 ? 8.914 24.812 -6.492 1 91.56 155 ILE B O 1
ATOM 3329 N N . GLY B 1 156 ? 11.125 25.125 -6.793 1 91.5 156 GLY B N 1
ATOM 3330 C CA . GLY B 1 156 ? 11.445 24.375 -5.578 1 91.5 156 GLY B CA 1
ATOM 3331 C C . GLY B 1 156 ? 10.914 25.047 -4.32 1 91.5 156 GLY B C 1
ATOM 3332 O O . GLY B 1 156 ? 10.383 24.359 -3.436 1 91.5 156 GLY B O 1
ATOM 3333 N N . LEU B 1 157 ? 10.992 26.328 -4.316 1 91.12 157 LEU B N 1
ATOM 3334 C CA . LEU B 1 157 ? 10.484 27.078 -3.174 1 91.12 157 LEU B CA 1
ATOM 3335 C C . LEU B 1 157 ? 8.961 26.984 -3.102 1 91.12 157 LEU B C 1
ATOM 3337 O O . LEU B 1 157 ? 8.391 26.938 -2.012 1 91.12 157 LEU B O 1
ATOM 3341 N N . ALA B 1 158 ? 8.438 26.938 -4.234 1 93.88 158 ALA B N 1
ATOM 3342 C CA . ALA B 1 158 ? 6.984 26.828 -4.301 1 93.88 158 ALA B CA 1
ATOM 3343 C C . ALA B 1 158 ? 6.516 25.469 -3.797 1 93.88 158 ALA B C 1
ATOM 3345 O O . ALA B 1 158 ? 5.492 25.359 -3.117 1 93.88 158 ALA B O 1
ATOM 3346 N N . ILE B 1 159 ? 7.273 24.516 -4.113 1 93.5 159 ILE B N 1
ATOM 3347 C CA . ILE B 1 159 ? 6.941 23.156 -3.674 1 93.5 159 ILE B CA 1
ATOM 3348 C C . ILE B 1 159 ? 7.078 23.062 -2.154 1 93.5 159 ILE B C 1
ATOM 3350 O O . ILE B 1 159 ? 6.195 22.531 -1.479 1 93.5 159 ILE B O 1
ATOM 3354 N N . ARG B 1 160 ? 8.117 23.625 -1.656 1 91.5 160 ARG B N 1
ATOM 3355 C CA . ARG B 1 160 ? 8.367 23.594 -0.218 1 91.5 160 ARG B CA 1
ATOM 3356 C C . ARG B 1 160 ? 7.293 24.375 0.539 1 91.5 160 ARG B C 1
ATOM 3358 O O . ARG B 1 160 ? 6.828 23.938 1.593 1 91.5 160 ARG B O 1
ATOM 3365 N N . SER B 1 161 ? 6.855 25.5 0.009 1 91.75 161 SER B N 1
ATOM 3366 C CA . SER B 1 161 ? 5.816 26.312 0.629 1 91.75 161 SER B CA 1
ATOM 3367 C C . SER B 1 161 ? 4.477 25.594 0.634 1 91.75 161 SER B C 1
ATOM 3369 O O . SER B 1 161 ? 3.709 25.703 1.594 1 91.75 161 SER B O 1
ATOM 3371 N N . THR B 1 162 ? 4.297 24.906 -0.498 1 92.12 162 THR B N 1
ATOM 3372 C CA . THR B 1 162 ? 3.053 24.141 -0.607 1 92.12 162 THR B CA 1
ATOM 3373 C C . THR B 1 162 ? 2.975 23.062 0.471 1 92.12 162 THR B C 1
ATOM 3375 O O . THR B 1 162 ? 1.913 22.844 1.052 1 92.12 162 THR B O 1
ATOM 3378 N N . GLY B 1 163 ? 4.082 22.453 0.704 1 89.81 163 GLY B N 1
ATOM 3379 C CA . GLY B 1 163 ? 4.121 21.438 1.739 1 89.81 163 GLY B CA 1
ATOM 3380 C C . GLY B 1 163 ? 3.969 22 3.139 1 89.81 163 GLY B C 1
ATOM 3381 O O . GLY B 1 163 ? 3.439 21.328 4.031 1 89.81 163 GLY B O 1
ATOM 3382 N N . ASP B 1 164 ? 4.371 23.203 3.309 1 88.94 164 ASP B N 1
ATOM 3383 C CA . ASP B 1 164 ? 4.348 23.828 4.629 1 88.94 164 ASP B CA 1
ATOM 3384 C C . ASP B 1 164 ? 2.961 24.391 4.949 1 88.94 164 ASP B C 1
ATOM 3386 O O . ASP B 1 164 ? 2.447 24.188 6.051 1 88.94 164 ASP B O 1
ATOM 3390 N N . ASN B 1 165 ? 2.459 25.156 3.945 1 92.44 165 ASN B N 1
ATOM 3391 C CA . ASN B 1 165 ? 1.168 25.797 4.156 1 92.44 165 ASN B CA 1
ATOM 3392 C C . ASN B 1 165 ? 0.412 25.984 2.844 1 92.44 165 ASN B C 1
ATOM 3394 O O . ASN B 1 165 ? 0.669 26.938 2.102 1 92.44 165 ASN B O 1
ATOM 3398 N N . ILE B 1 166 ? -0.633 25.156 2.732 1 91.38 166 ILE B N 1
ATOM 3399 C CA . ILE B 1 166 ? -1.369 25.141 1.473 1 91.38 166 ILE B CA 1
ATOM 3400 C C . ILE B 1 166 ? -2.123 26.469 1.31 1 91.38 166 ILE B C 1
ATOM 3402 O O . ILE B 1 166 ? -1.957 27.156 0.306 1 91.38 166 ILE B O 1
ATOM 3406 N N . PRO B 1 167 ? -2.861 26.922 2.332 1 91.12 167 PRO B N 1
ATOM 3407 C CA . PRO B 1 167 ? -3.602 28.172 2.166 1 91.12 167 PRO B CA 1
ATOM 3408 C C . PRO B 1 167 ? -2.688 29.375 1.949 1 91.12 167 PRO B C 1
ATOM 3410 O O . PRO B 1 167 ? -3.01 30.281 1.16 1 91.12 167 PRO B O 1
ATOM 3413 N N . MET B 1 168 ? -1.658 29.391 2.658 1 92.31 168 MET B N 1
ATOM 3414 C CA . MET B 1 168 ? -0.719 30.5 2.51 1 92.31 168 MET B CA 1
ATOM 3415 C C . MET B 1 168 ? -0.108 30.5 1.111 1 92.31 168 MET B C 1
ATOM 3417 O O . MET B 1 168 ? 0.097 31.578 0.528 1 92.31 168 MET B O 1
ATOM 3421 N N . SER B 1 169 ? 0.139 29.328 0.582 1 92.88 169 SER B N 1
ATOM 3422 C CA . SER B 1 169 ? 0.711 29.234 -0.757 1 92.88 169 SER B CA 1
ATOM 3423 C C . SER B 1 169 ? -0.285 29.688 -1.817 1 92.88 169 SER B C 1
ATOM 3425 O O . SER B 1 169 ? 0.083 30.406 -2.758 1 92.88 169 SER B O 1
ATOM 3427 N N . GLU B 1 170 ? -1.468 29.344 -1.582 1 92.75 170 GLU B N 1
ATOM 3428 C CA . GLU B 1 170 ? -2.5 29.781 -2.516 1 92.75 170 GLU B CA 1
ATOM 3429 C C . GLU B 1 170 ? -2.682 31.297 -2.465 1 92.75 170 GLU B C 1
ATOM 3431 O O . GLU B 1 170 ? -2.904 31.938 -3.494 1 92.75 170 GLU B O 1
ATOM 3436 N N . ALA B 1 171 ? -2.623 31.844 -1.264 1 93.5 171 ALA B N 1
ATOM 3437 C CA . ALA B 1 171 ? -2.764 33.281 -1.073 1 93.5 171 ALA B CA 1
ATOM 3438 C C . ALA B 1 171 ? -1.637 34.031 -1.77 1 93.5 171 ALA B C 1
ATOM 3440 O O . ALA B 1 171 ? -1.818 35.188 -2.195 1 93.5 171 ALA B O 1
ATOM 3441 N N . ASN B 1 172 ? -0.481 33.406 -1.933 1 93.69 172 ASN B N 1
ATOM 3442 C CA . ASN B 1 172 ? 0.668 34.031 -2.584 1 93.69 172 ASN B CA 1
ATOM 3443 C C . ASN B 1 172 ? 0.67 33.75 -4.086 1 93.69 172 ASN B C 1
ATOM 3445 O O . ASN B 1 172 ? 1.67 34 -4.762 1 93.69 172 ASN B O 1
ATOM 3449 N N . GLY B 1 173 ? -0.349 33.156 -4.629 1 92.38 173 GLY B N 1
ATOM 3450 C CA . GLY B 1 173 ? -0.517 32.969 -6.062 1 92.38 173 GLY B CA 1
ATOM 3451 C C . GLY B 1 173 ? 0.083 31.656 -6.57 1 92.38 173 GLY B C 1
ATOM 3452 O O . GLY B 1 173 ? 0.198 31.453 -7.781 1 92.38 173 GLY B O 1
ATOM 3453 N N . ILE B 1 174 ? 0.538 30.859 -5.734 1 92.5 174 ILE B N 1
ATOM 3454 C CA . ILE B 1 174 ? 1.127 29.578 -6.145 1 92.5 174 ILE B CA 1
ATOM 3455 C C . ILE B 1 174 ? 0.021 28.578 -6.445 1 92.5 174 ILE B C 1
ATOM 3457 O O . ILE B 1 174 ? -0.943 28.453 -5.688 1 92.5 174 ILE B O 1
ATOM 3461 N N . ASN B 1 175 ? 0.161 27.969 -7.586 1 94.44 175 ASN B N 1
ATOM 3462 C CA . ASN B 1 175 ? -0.771 26.891 -7.902 1 94.44 175 ASN B CA 1
ATOM 3463 C C . ASN B 1 175 ? -0.41 25.594 -7.164 1 94.44 175 ASN B C 1
ATOM 3465 O O . ASN B 1 175 ? 0.434 24.828 -7.629 1 94.44 175 ASN B O 1
ATOM 3469 N N . VAL B 1 176 ? -1.068 25.359 -6.168 1 93.12 176 VAL B N 1
ATOM 3470 C CA . VAL B 1 176 ? -0.774 24.25 -5.281 1 93.12 176 VAL B CA 1
ATOM 3471 C C . VAL B 1 176 ? -0.936 22.922 -6.039 1 93.12 176 VAL B C 1
ATOM 3473 O O . VAL B 1 176 ? -0.144 22 -5.859 1 93.12 176 VAL B O 1
ATOM 3476 N N . ASP B 1 177 ? -1.833 22.859 -6.949 1 93.81 177 ASP B N 1
ATOM 3477 C CA . ASP B 1 177 ? -2.082 21.641 -7.711 1 93.81 177 ASP B CA 1
ATOM 3478 C C . ASP B 1 177 ? -0.889 21.297 -8.602 1 93.81 177 ASP B C 1
ATOM 3480 O O . ASP B 1 177 ? -0.438 20.141 -8.625 1 93.81 177 ASP B O 1
ATOM 3484 N N . ASN B 1 178 ? -0.388 22.25 -9.188 1 95.06 178 ASN B N 1
ATOM 3485 C CA . ASN B 1 178 ? 0.751 22.031 -10.07 1 95.06 178 ASN B CA 1
ATOM 3486 C C . ASN B 1 178 ? 2.006 21.656 -9.289 1 95.06 178 ASN B C 1
ATOM 3488 O O . ASN B 1 178 ? 2.816 20.859 -9.75 1 95.06 178 ASN B O 1
ATOM 3492 N N . MET B 1 179 ? 2.102 22.281 -8.203 1 94.69 179 MET B N 1
ATOM 3493 C CA . MET B 1 179 ? 3.277 21.984 -7.387 1 94.69 179 MET B CA 1
ATOM 3494 C C . MET B 1 179 ? 3.229 20.562 -6.844 1 94.69 179 MET B C 1
ATOM 3496 O O . MET B 1 179 ? 4.254 19.891 -6.781 1 94.69 179 MET B O 1
ATOM 3500 N N . LYS B 1 180 ? 2.055 20.125 -6.48 1 94.62 180 LYS B N 1
ATOM 3501 C CA . LYS B 1 180 ? 1.906 18.75 -6.027 1 94.62 180 LYS B CA 1
ATOM 3502 C C . LYS B 1 180 ? 2.217 17.766 -7.152 1 94.62 180 LYS B C 1
ATOM 3504 O O . LYS B 1 180 ? 2.869 16.75 -6.926 1 94.62 180 LYS B O 1
ATOM 3509 N N . ILE B 1 181 ? 1.775 18.172 -8.305 1 95.5 181 ILE B N 1
ATOM 3510 C CA . ILE B 1 181 ? 2.014 17.312 -9.461 1 95.5 181 ILE B CA 1
ATOM 3511 C C . ILE B 1 181 ? 3.514 17.219 -9.734 1 95.5 181 ILE B C 1
ATOM 3513 O O . ILE B 1 181 ? 4.039 16.125 -9.969 1 95.5 181 ILE B O 1
ATOM 3517 N N . TYR B 1 182 ? 4.152 18.359 -9.656 1 94.94 182 TYR B N 1
ATOM 3518 C CA . TYR B 1 182 ? 5.598 18.375 -9.852 1 94.94 182 TYR B CA 1
ATOM 3519 C C . TYR B 1 182 ? 6.301 17.531 -8.789 1 94.94 182 TYR B C 1
ATOM 3521 O O . TYR B 1 182 ? 7.266 16.828 -9.086 1 94.94 182 TYR B O 1
ATOM 3529 N N . GLY B 1 183 ? 5.793 17.656 -7.617 1 93.31 183 GLY B N 1
ATOM 3530 C CA . GLY B 1 183 ? 6.359 16.859 -6.539 1 93.31 183 GLY B CA 1
ATOM 3531 C C . GLY B 1 183 ? 6.207 15.375 -6.75 1 93.31 183 GLY B C 1
ATOM 3532 O O . GLY B 1 183 ? 7.164 14.609 -6.574 1 93.31 183 GLY B O 1
ATOM 3533 N N . TYR B 1 184 ? 5.039 15.008 -7.234 1 95.31 184 TYR B N 1
ATOM 3534 C CA . TYR B 1 184 ? 4.781 13.602 -7.531 1 95.31 184 TYR B CA 1
ATOM 3535 C C . TYR B 1 184 ? 5.68 13.102 -8.656 1 95.31 184 TYR B C 1
ATOM 3537 O O . TYR B 1 184 ? 6.227 12 -8.586 1 95.31 184 TYR B O 1
ATOM 3545 N N . MET B 1 185 ? 5.812 13.906 -9.609 1 95.94 185 MET B N 1
ATOM 3546 C CA . MET B 1 185 ? 6.594 13.523 -10.781 1 95.94 185 MET B CA 1
ATOM 3547 C C . MET B 1 185 ? 8.062 13.344 -10.414 1 95.94 185 MET B C 1
ATOM 3549 O O . MET B 1 185 ? 8.68 12.344 -10.781 1 95.94 185 MET B O 1
ATOM 3553 N N . LEU B 1 186 ? 8.562 14.273 -9.719 1 94.88 186 LEU B N 1
ATOM 3554 C CA . LEU B 1 186 ? 9.977 14.227 -9.336 1 94.88 186 LEU B CA 1
ATOM 3555 C C . LEU B 1 186 ? 10.25 13.055 -8.406 1 94.88 186 LEU B C 1
ATOM 3557 O O . LEU B 1 186 ? 11.242 12.344 -8.57 1 94.88 186 LEU B O 1
ATOM 3561 N N . SER B 1 187 ? 9.414 12.852 -7.457 1 95.25 187 SER B N 1
ATOM 3562 C CA . SER B 1 187 ? 9.586 11.773 -6.484 1 95.25 187 SER B CA 1
ATOM 3563 C C . SER B 1 187 ? 9.531 10.406 -7.16 1 95.25 187 SER B C 1
ATOM 3565 O O . SER B 1 187 ? 10.453 9.602 -7.008 1 95.25 187 SER B O 1
ATOM 3567 N N . ASN B 1 188 ? 8.523 10.188 -7.98 1 96.31 188 ASN B N 1
ATOM 3568 C CA . ASN B 1 188 ? 8.367 8.891 -8.625 1 96.31 188 ASN B CA 1
ATOM 3569 C C . ASN B 1 188 ? 9.398 8.68 -9.727 1 96.31 188 ASN B C 1
ATOM 3571 O O . ASN B 1 188 ? 9.758 7.547 -10.039 1 96.31 188 ASN B O 1
ATOM 3575 N N . GLY B 1 189 ? 9.852 9.805 -10.297 1 95.75 189 GLY B N 1
ATOM 3576 C CA . GLY B 1 189 ? 10.953 9.688 -11.242 1 95.75 189 GLY B CA 1
ATOM 3577 C C . GLY B 1 189 ? 12.234 9.195 -10.609 1 95.75 189 GLY B C 1
ATOM 3578 O O . GLY B 1 189 ? 12.922 8.336 -11.164 1 95.75 189 GLY B O 1
ATOM 3579 N N . LEU B 1 190 ? 12.531 9.727 -9.5 1 95.19 190 LEU B N 1
ATOM 3580 C CA . LEU B 1 190 ? 13.734 9.328 -8.781 1 95.19 190 LEU B CA 1
ATOM 3581 C C . LEU B 1 190 ? 13.617 7.898 -8.273 1 95.19 190 LEU B C 1
ATOM 3583 O O . LEU B 1 190 ? 14.586 7.141 -8.305 1 95.19 190 LEU B O 1
ATOM 3587 N N . ILE B 1 191 ? 12.484 7.52 -7.852 1 94.94 191 ILE B N 1
ATOM 3588 C CA . ILE B 1 191 ? 12.258 6.168 -7.344 1 94.94 191 ILE B CA 1
ATOM 3589 C C . ILE B 1 191 ? 12.406 5.16 -8.484 1 94.94 191 ILE B C 1
ATOM 3591 O O . ILE B 1 191 ? 13.008 4.098 -8.297 1 94.94 191 ILE B O 1
ATOM 3595 N N . ALA B 1 192 ? 11.836 5.551 -9.586 1 95.38 192 ALA B N 1
ATOM 3596 C CA . ALA B 1 192 ? 11.984 4.68 -10.75 1 95.38 192 ALA B CA 1
ATOM 3597 C C . ALA B 1 192 ? 13.445 4.57 -11.18 1 95.38 192 ALA B C 1
ATOM 3599 O O . ALA B 1 192 ? 13.891 3.512 -11.633 1 95.38 192 ALA B O 1
ATOM 3600 N N . LEU B 1 193 ? 14.148 5.672 -11.078 1 94.5 193 LEU B N 1
ATOM 3601 C CA . LEU B 1 193 ? 15.578 5.664 -11.367 1 94.5 193 LEU B CA 1
ATOM 3602 C C . LEU B 1 193 ? 16.312 4.695 -10.453 1 94.5 193 LEU B C 1
ATOM 3604 O O . LEU B 1 193 ? 17.188 3.951 -10.898 1 94.5 193 LEU B O 1
ATOM 3608 N N . CYS B 1 194 ? 15.945 4.703 -9.219 1 92.69 194 CYS B N 1
ATOM 3609 C CA . CYS B 1 194 ? 16.531 3.771 -8.25 1 92.69 194 CYS B CA 1
ATOM 3610 C C . CYS B 1 194 ? 16.234 2.328 -8.648 1 92.69 194 CYS B C 1
ATOM 3612 O O . CYS B 1 194 ? 17.125 1.479 -8.602 1 92.69 194 CYS B O 1
ATOM 3614 N N . GLY B 1 195 ? 15.055 2.113 -9.07 1 90.31 195 GLY B N 1
ATOM 3615 C CA . GLY B 1 195 ? 14.703 0.772 -9.508 1 90.31 195 GLY B CA 1
ATOM 3616 C C . GLY B 1 195 ? 15.508 0.304 -10.703 1 90.31 195 GLY B C 1
ATOM 3617 O O . GLY B 1 195 ? 15.914 -0.859 -10.766 1 90.31 195 GLY B O 1
ATOM 3618 N N . ALA B 1 196 ? 15.711 1.216 -11.578 1 91.31 196 ALA B N 1
ATOM 3619 C CA . ALA B 1 196 ? 16.484 0.898 -12.766 1 91.31 196 ALA B CA 1
ATOM 3620 C C . ALA B 1 196 ? 17.938 0.573 -12.414 1 91.31 196 ALA B C 1
ATOM 3622 O O . ALA B 1 196 ? 18.516 -0.374 -12.945 1 91.31 196 ALA B O 1
ATOM 3623 N N . LEU B 1 197 ? 18.5 1.284 -11.547 1 89.12 197 LEU B N 1
ATOM 3624 C CA . LEU B 1 197 ? 19.891 1.085 -11.156 1 89.12 197 LEU B CA 1
ATOM 3625 C C . LEU B 1 197 ? 20.062 -0.226 -10.398 1 89.12 197 LEU B C 1
ATOM 3627 O O . LEU B 1 197 ? 21.031 -0.96 -10.625 1 89.12 197 LEU B O 1
ATOM 3631 N N . LEU B 1 198 ? 19.141 -0.539 -9.578 1 88.19 198 LEU B N 1
ATOM 3632 C CA . LEU B 1 198 ? 19.219 -1.754 -8.773 1 88.19 198 LEU B CA 1
ATOM 3633 C C . LEU B 1 198 ? 18.984 -2.99 -9.641 1 88.19 198 LEU B C 1
ATOM 3635 O O . LEU B 1 198 ? 19.578 -4.047 -9.383 1 88.19 198 LEU B O 1
ATOM 3639 N N . THR B 1 199 ? 18.141 -2.812 -10.555 1 85.69 199 THR B N 1
ATOM 3640 C CA . THR B 1 199 ? 17.922 -3.926 -11.469 1 85.69 199 THR B CA 1
ATOM 3641 C C . THR B 1 199 ? 19.188 -4.254 -12.25 1 85.69 199 THR B C 1
ATOM 3643 O O . THR B 1 199 ? 19.484 -5.426 -12.484 1 85.69 199 THR B O 1
ATOM 3646 N N . GLN B 1 200 ? 19.844 -3.262 -12.656 1 82.44 200 GLN B N 1
ATOM 3647 C CA . GLN B 1 200 ? 21.094 -3.459 -13.383 1 82.44 200 GLN B CA 1
ATOM 3648 C C . GLN B 1 200 ? 22.156 -4.074 -12.484 1 82.44 200 GLN B C 1
ATOM 3650 O O . GLN B 1 200 ? 23 -4.84 -12.945 1 82.44 200 GLN B O 1
ATOM 3655 N N . ASN B 1 201 ? 22.078 -3.711 -11.242 1 82.25 201 ASN B N 1
ATOM 3656 C CA . ASN B 1 201 ? 23.047 -4.254 -10.297 1 82.25 201 ASN B CA 1
ATOM 3657 C C . ASN B 1 201 ? 22.719 -5.695 -9.914 1 82.25 201 ASN B C 1
ATOM 3659 O O . ASN B 1 201 ? 23.609 -6.539 -9.82 1 82.25 201 ASN B O 1
ATOM 3663 N N . ASN B 1 202 ? 21.484 -5.957 -9.656 1 79.75 202 ASN B N 1
ATOM 3664 C CA . ASN B 1 202 ? 21.062 -7.293 -9.242 1 79.75 202 ASN B CA 1
ATOM 3665 C C . ASN B 1 202 ? 20.984 -8.25 -10.43 1 79.75 202 ASN B C 1
ATOM 3667 O O . ASN B 1 202 ? 21.094 -9.469 -10.258 1 79.75 202 ASN B O 1
ATOM 3671 N N . GLY B 1 203 ? 20.766 -7.816 -11.586 1 77.62 203 GLY B N 1
ATOM 3672 C CA . GLY B 1 203 ? 20.734 -8.641 -12.789 1 77.62 203 GLY B CA 1
ATOM 3673 C C . GLY B 1 203 ? 19.375 -9.242 -13.062 1 77.62 203 GLY B C 1
ATOM 3674 O O . GLY B 1 203 ? 19.25 -10.203 -13.828 1 77.62 203 GLY B O 1
ATOM 3675 N N . TYR B 1 204 ? 18.391 -8.789 -12.266 1 76.75 204 TYR B N 1
ATOM 3676 C CA . TYR B 1 204 ? 17.031 -9.289 -12.508 1 76.75 204 TYR B CA 1
ATOM 3677 C C . TYR B 1 204 ? 15.992 -8.258 -12.117 1 76.75 204 TYR B C 1
ATOM 3679 O O . TYR B 1 204 ? 16.266 -7.355 -11.32 1 76.75 204 TYR B O 1
ATOM 3687 N N . ALA B 1 205 ? 14.914 -8.328 -12.844 1 77.44 205 ALA B N 1
ATOM 3688 C CA . ALA B 1 205 ? 13.758 -7.5 -12.516 1 77.44 205 ALA B CA 1
ATOM 3689 C C . ALA B 1 205 ? 12.578 -8.359 -12.062 1 77.44 205 ALA B C 1
ATOM 3691 O O . ALA B 1 205 ? 12.281 -9.383 -12.68 1 77.44 205 ALA B O 1
ATOM 3692 N N . ASP B 1 206 ? 12.164 -8.023 -10.906 1 76.88 206 ASP B N 1
ATOM 3693 C CA . ASP B 1 206 ? 11.023 -8.742 -10.352 1 76.88 206 ASP B CA 1
ATOM 3694 C C . ASP B 1 206 ? 9.844 -7.805 -10.109 1 76.88 206 ASP B C 1
ATOM 3696 O O . ASP B 1 206 ? 10.023 -6.676 -9.656 1 76.88 206 ASP B O 1
ATOM 3700 N N . LEU B 1 207 ? 8.68 -8.383 -10.422 1 76.69 207 LEU B N 1
ATOM 3701 C CA . LEU B 1 207 ? 7.453 -7.602 -10.266 1 76.69 207 LEU B CA 1
ATOM 3702 C C . LEU B 1 207 ? 7.184 -7.301 -8.797 1 76.69 207 LEU B C 1
ATOM 3704 O O . LEU B 1 207 ? 6.652 -6.238 -8.461 1 76.69 207 LEU B O 1
ATOM 3708 N N . ASN B 1 208 ? 7.68 -8.18 -7.93 1 72.81 208 ASN B N 1
ATOM 3709 C CA . ASN B 1 208 ? 7.363 -8.047 -6.512 1 72.81 208 ASN B CA 1
ATOM 3710 C C . ASN B 1 208 ? 8.484 -7.34 -5.75 1 72.81 208 ASN B C 1
ATOM 3712 O O . ASN B 1 208 ? 8.43 -7.223 -4.527 1 72.81 208 ASN B O 1
ATOM 3716 N N . SER B 1 209 ? 9.414 -6.852 -6.496 1 73.62 209 SER B N 1
ATOM 3717 C CA . SER B 1 209 ? 10.547 -6.219 -5.828 1 73.62 209 SER B CA 1
ATOM 3718 C C . SER B 1 209 ? 10.148 -4.879 -5.215 1 73.62 209 SER B C 1
ATOM 3720 O O . SER B 1 209 ? 10.852 -4.352 -4.352 1 73.62 209 SER B O 1
ATOM 3722 N N . GLY B 1 210 ? 9.023 -4.418 -5.605 1 75.38 210 GLY B N 1
ATOM 3723 C CA . GLY B 1 210 ? 8.594 -3.117 -5.113 1 75.38 210 GLY B CA 1
ATOM 3724 C C . GLY B 1 210 ? 7.969 -3.18 -3.732 1 75.38 210 GLY B C 1
ATOM 3725 O O . GLY B 1 210 ? 7.848 -2.158 -3.053 1 75.38 210 GLY B O 1
ATOM 3726 N N . THR B 1 211 ? 7.602 -4.371 -3.324 1 76.5 211 THR B N 1
ATOM 3727 C CA . THR B 1 211 ? 6.934 -4.48 -2.033 1 76.5 211 THR B CA 1
ATOM 3728 C C . THR B 1 211 ? 7.91 -4.211 -0.893 1 76.5 211 THR B C 1
ATOM 3730 O O . THR B 1 211 ? 8.93 -4.895 -0.763 1 76.5 211 THR B O 1
ATOM 3733 N N . GLY B 1 212 ? 7.648 -3.18 -0.136 1 76.94 212 GLY B N 1
ATOM 3734 C CA . GLY B 1 212 ? 8.477 -2.875 1.021 1 76.94 212 GLY B CA 1
ATOM 3735 C C . GLY B 1 212 ? 9.492 -1.786 0.754 1 76.94 212 GLY B C 1
ATOM 3736 O O . GLY B 1 212 ? 10.242 -1.393 1.653 1 76.94 212 GLY B O 1
ATOM 3737 N N . THR B 1 213 ? 9.57 -1.324 -0.476 1 84.25 213 THR B N 1
ATOM 3738 C CA . THR B 1 213 ? 10.57 -0.321 -0.815 1 84.25 213 THR B CA 1
ATOM 3739 C C . THR B 1 213 ? 10.297 0.992 -0.089 1 84.25 213 THR B C 1
ATOM 3741 O O . THR B 1 213 ? 11.219 1.706 0.294 1 84.25 213 THR B O 1
ATOM 3744 N N . ILE B 1 214 ? 9.055 1.205 0.127 1 85.56 214 ILE B N 1
ATOM 3745 C CA . ILE B 1 214 ? 8.711 2.436 0.828 1 85.56 214 ILE B CA 1
ATOM 3746 C C . ILE B 1 214 ? 9.227 2.377 2.264 1 85.56 214 ILE B C 1
ATOM 3748 O O . ILE B 1 214 ? 9.609 3.402 2.836 1 85.56 214 ILE B O 1
ATOM 3752 N N . VAL B 1 215 ? 9.273 1.165 2.803 1 85.38 215 VAL B N 1
ATOM 3753 C CA . VAL B 1 215 ? 9.742 0.983 4.172 1 85.38 215 VAL B CA 1
ATOM 3754 C C . VAL B 1 215 ? 11.227 1.332 4.254 1 85.38 215 VAL B C 1
ATOM 3756 O O . VAL B 1 215 ? 11.672 1.99 5.199 1 85.38 215 VAL B O 1
ATOM 3759 N N . ILE B 1 216 ? 11.945 0.943 3.207 1 84.56 216 ILE B N 1
ATOM 3760 C CA . ILE B 1 216 ? 13.375 1.224 3.154 1 84.56 216 ILE B CA 1
ATOM 3761 C C . ILE B 1 216 ? 13.602 2.727 3.012 1 84.56 216 ILE B C 1
ATOM 3763 O O . ILE B 1 216 ? 14.422 3.309 3.723 1 84.56 216 ILE B O 1
ATOM 3767 N N . GLY B 1 217 ? 12.836 3.277 2.154 1 88.56 217 GLY B N 1
ATOM 3768 C CA . GLY B 1 217 ? 12.977 4.711 1.938 1 88.56 217 GLY B CA 1
ATOM 3769 C C . GLY B 1 217 ? 12.633 5.535 3.164 1 88.56 217 GLY B C 1
ATOM 3770 O O . GLY B 1 217 ? 13.406 6.406 3.564 1 88.56 217 GLY B O 1
ATOM 3771 N N . LEU B 1 218 ? 11.562 5.23 3.793 1 87.31 218 LEU B N 1
ATOM 3772 C CA . LEU B 1 218 ? 11.117 5.988 4.957 1 87.31 218 LEU B CA 1
ATOM 3773 C C . LEU B 1 218 ? 12.062 5.781 6.137 1 87.31 218 LEU B C 1
ATOM 3775 O O . LEU B 1 218 ? 12.383 6.727 6.859 1 87.31 218 LEU B O 1
ATOM 3779 N N . ALA B 1 219 ? 12.43 4.52 6.297 1 88.69 219 ALA B N 1
ATOM 3780 C CA . ALA B 1 219 ? 13.352 4.23 7.391 1 88.69 219 ALA B CA 1
ATOM 3781 C C . ALA B 1 219 ? 14.648 5.023 7.234 1 88.69 219 ALA B C 1
ATOM 3783 O O . ALA B 1 219 ? 15.164 5.582 8.203 1 88.69 219 ALA B O 1
ATOM 3784 N N . SER B 1 220 ? 15.133 5.074 6.023 1 90.75 220 SER B N 1
ATOM 3785 C CA . SER B 1 220 ? 16.375 5.805 5.754 1 90.75 220 SER B CA 1
ATOM 3786 C C . SER B 1 220 ? 16.203 7.293 6.051 1 90.75 220 SER B C 1
ATOM 3788 O O . SER B 1 220 ? 17.094 7.918 6.629 1 90.75 220 SER B O 1
ATOM 3790 N N . VAL B 1 221 ? 15.086 7.816 5.703 1 89 221 VAL B N 1
ATOM 3791 C CA . VAL B 1 221 ? 14.82 9.234 5.914 1 89 221 VAL B CA 1
ATOM 3792 C C . VAL B 1 221 ? 14.727 9.523 7.41 1 89 221 VAL B C 1
ATOM 3794 O O . VAL B 1 221 ? 15.289 10.508 7.895 1 89 221 VAL B O 1
ATOM 3797 N N . ILE B 1 222 ? 14.039 8.711 8.188 1 87.12 222 ILE B N 1
ATOM 3798 C CA . ILE B 1 222 ? 13.836 8.938 9.609 1 87.12 222 ILE B CA 1
ATOM 3799 C C . ILE B 1 222 ? 15.156 8.781 10.352 1 87.12 222 ILE B C 1
ATOM 3801 O O . ILE B 1 222 ? 15.461 9.547 11.266 1 87.12 222 ILE B O 1
ATOM 3805 N N . ILE B 1 223 ? 15.883 7.812 9.898 1 87.56 223 ILE B N 1
ATOM 3806 C CA . ILE B 1 223 ? 17.188 7.609 10.5 1 87.56 223 ILE B CA 1
ATOM 3807 C C . ILE B 1 223 ? 18.047 8.852 10.297 1 87.56 223 ILE B C 1
ATOM 3809 O O . ILE B 1 223 ? 18.734 9.305 11.219 1 87.56 223 ILE B O 1
ATOM 3813 N N . ALA B 1 224 ? 18.047 9.32 9.102 1 86.81 224 ALA B N 1
ATOM 3814 C CA . ALA B 1 224 ? 18.828 10.516 8.789 1 86.81 224 ALA B CA 1
ATOM 3815 C C . ALA B 1 224 ? 18.359 11.703 9.633 1 86.81 224 ALA B C 1
ATOM 3817 O O . ALA B 1 224 ? 19.188 12.508 10.07 1 86.81 224 ALA B O 1
ATOM 3818 N N . GLU B 1 225 ? 17.125 11.82 9.875 1 82.62 225 GLU B N 1
ATOM 3819 C CA . GLU B 1 225 ? 16.562 12.938 10.625 1 82.62 225 GLU B CA 1
ATOM 3820 C C . GLU B 1 225 ? 16.922 12.844 12.109 1 82.62 225 GLU B C 1
ATOM 3822 O O . GLU B 1 225 ? 17.078 13.867 12.781 1 82.62 225 GLU B O 1
ATOM 3827 N N . VAL B 1 226 ? 16.953 11.641 12.555 1 80.5 226 VAL B N 1
ATOM 3828 C CA . VAL B 1 226 ? 17.25 11.43 13.969 1 80.5 226 VAL B CA 1
ATOM 3829 C C . VAL B 1 226 ? 18.734 11.672 14.219 1 80.5 226 VAL B C 1
ATOM 3831 O O . VAL B 1 226 ? 19.125 12.18 15.273 1 80.5 226 VAL B O 1
ATOM 3834 N N . ILE B 1 227 ? 19.531 11.359 13.211 1 79.12 227 ILE B N 1
ATOM 3835 C CA . ILE B 1 227 ? 20.969 11.492 13.383 1 79.12 227 ILE B CA 1
ATOM 3836 C C . ILE B 1 227 ? 21.375 12.945 13.195 1 79.12 227 ILE B C 1
ATOM 3838 O O . ILE B 1 227 ? 22.203 13.469 13.953 1 79.12 227 ILE B O 1
ATOM 3842 N N . LEU B 1 228 ? 20.906 13.484 12.117 1 79.06 228 LEU B N 1
ATOM 3843 C CA . LEU B 1 228 ? 21.281 14.859 11.812 1 79.06 228 LEU B CA 1
ATOM 3844 C C . LEU B 1 228 ? 20.062 15.773 11.797 1 79.06 228 LEU B C 1
ATOM 3846 O O . LEU B 1 228 ? 19.219 15.672 10.906 1 79.06 228 LEU B O 1
ATOM 3850 N N . ARG B 1 229 ? 20.125 16.5 12.828 1 73.75 229 ARG B N 1
ATOM 3851 C CA . ARG B 1 229 ? 18.984 17.422 12.953 1 73.75 229 ARG B CA 1
ATOM 3852 C C . ARG B 1 229 ? 19.359 18.812 12.469 1 73.75 229 ARG B C 1
ATOM 3854 O O . ARG B 1 229 ? 20.5 19.25 12.609 1 73.75 229 ARG B O 1
ATOM 3861 N N . ASN B 1 230 ? 18.5 19.516 11.812 1 70.31 230 ASN B N 1
ATOM 3862 C CA . ASN B 1 230 ? 18.562 20.938 11.531 1 70.31 230 ASN B CA 1
ATOM 3863 C C . ASN B 1 230 ? 19.609 21.266 10.477 1 70.31 230 ASN B C 1
ATOM 3865 O O . ASN B 1 230 ? 20.531 22.047 10.727 1 70.31 230 ASN B O 1
ATOM 3869 N N . LEU B 1 231 ? 19.609 20.516 9.484 1 74.94 231 LEU B N 1
ATOM 3870 C CA . LEU B 1 231 ? 20.562 20.797 8.422 1 74.94 231 LEU B CA 1
ATOM 3871 C C . LEU B 1 231 ? 19.922 21.594 7.297 1 74.94 231 LEU B C 1
ATOM 3873 O O . LEU B 1 231 ? 18.703 21.609 7.16 1 74.94 231 LEU B O 1
ATOM 3877 N N . ARG B 1 232 ? 20.781 22.328 6.672 1 79.56 232 ARG B N 1
ATOM 3878 C CA . ARG B 1 232 ? 20.344 23 5.453 1 79.56 232 ARG B CA 1
ATOM 3879 C C . ARG B 1 232 ? 19.906 22 4.395 1 79.56 232 ARG B C 1
ATOM 3881 O O . ARG B 1 232 ? 20.172 20.797 4.527 1 79.56 232 ARG B O 1
ATOM 3888 N N . LEU B 1 233 ? 19.188 22.391 3.426 1 79.25 233 LEU B N 1
ATOM 3889 C CA . LEU B 1 233 ? 18.531 21.547 2.43 1 79.25 233 LEU B CA 1
ATOM 3890 C C . LEU B 1 233 ? 19.547 20.625 1.763 1 79.25 233 LEU B C 1
ATOM 3892 O O . LEU B 1 233 ? 19.312 19.422 1.669 1 79.25 233 LEU B O 1
ATOM 3896 N N . GLY B 1 234 ? 20.641 21.188 1.249 1 78.12 234 GLY B N 1
ATOM 3897 C CA . GLY B 1 234 ? 21.656 20.375 0.602 1 78.12 234 GLY B CA 1
ATOM 3898 C C . GLY B 1 234 ? 22.266 19.328 1.524 1 78.12 234 GLY B C 1
ATOM 3899 O O . GLY B 1 234 ? 22.438 18.172 1.134 1 78.12 234 GLY B O 1
ATOM 3900 N N . TRP B 1 235 ? 22.453 19.656 2.688 1 84.44 235 TRP B N 1
ATOM 3901 C CA . TRP B 1 235 ? 23.031 18.75 3.68 1 84.44 235 TRP B CA 1
ATOM 3902 C C . TRP B 1 235 ? 21.984 17.75 4.168 1 84.44 235 TRP B C 1
ATOM 3904 O O . TRP B 1 235 ? 22.344 16.625 4.551 1 84.44 235 TRP B O 1
ATOM 3914 N N . ARG B 1 236 ? 20.812 18.172 4.039 1 86.19 236 ARG B N 1
ATOM 3915 C CA . ARG B 1 236 ? 19.75 17.281 4.43 1 86.19 236 ARG B CA 1
ATOM 3916 C C . ARG B 1 236 ? 19.625 16.109 3.457 1 86.19 236 ARG B C 1
ATOM 3918 O O . ARG B 1 236 ? 19.438 14.961 3.871 1 86.19 236 ARG B O 1
ATOM 3925 N N . LEU B 1 237 ? 19.812 16.453 2.229 1 89 237 LEU B N 1
ATOM 3926 C CA . LEU B 1 237 ? 19.734 15.398 1.223 1 89 237 LEU B CA 1
ATOM 3927 C C . LEU B 1 237 ? 20.906 14.43 1.361 1 89 237 LEU B C 1
ATOM 3929 O O . LEU B 1 237 ? 20.734 13.219 1.198 1 89 237 LEU B O 1
ATOM 3933 N N . LEU B 1 238 ? 21.984 15.008 1.7 1 88.12 238 LEU B N 1
ATOM 3934 C CA . LEU B 1 238 ? 23.156 14.164 1.903 1 88.12 238 LEU B CA 1
ATOM 3935 C C . LEU B 1 238 ? 23 13.305 3.152 1 88.12 238 LEU B C 1
ATOM 3937 O O . LEU B 1 238 ? 23.5 12.18 3.203 1 88.12 238 LEU B O 1
ATOM 3941 N N . SER B 1 239 ? 22.328 13.852 4.086 1 90.12 239 SER B N 1
ATOM 3942 C CA . SER B 1 239 ? 22.062 13.086 5.297 1 90.12 239 SER B CA 1
ATOM 3943 C C . SER B 1 239 ? 21.141 11.898 5.012 1 90.12 239 SER B C 1
ATOM 3945 O O . SER B 1 239 ? 21.266 10.852 5.645 1 90.12 239 SER B O 1
ATOM 3947 N N . VAL B 1 240 ? 20.25 12.102 4.094 1 91.06 240 VAL B N 1
ATOM 3948 C CA . VAL B 1 240 ? 19.344 11.008 3.715 1 91.06 240 VAL B CA 1
ATOM 3949 C C . VAL B 1 240 ? 20.156 9.883 3.064 1 91.06 240 VAL B C 1
ATOM 3951 O O . VAL B 1 240 ? 19.859 8.703 3.275 1 91.06 240 VAL B O 1
ATOM 3954 N N . VAL B 1 241 ? 21.172 10.289 2.311 1 91.88 241 VAL B N 1
ATOM 3955 C CA . VAL B 1 241 ? 22.062 9.305 1.701 1 91.88 241 VAL B CA 1
ATOM 3956 C C . VAL B 1 241 ? 22.766 8.508 2.791 1 91.88 241 VAL B C 1
ATOM 3958 O O . VAL B 1 241 ? 22.844 7.277 2.717 1 91.88 241 VAL B O 1
ATOM 3961 N N . LEU B 1 242 ? 23.156 9.195 3.76 1 90.62 242 LEU B N 1
ATOM 3962 C CA . LEU B 1 242 ? 23.828 8.531 4.879 1 90.62 242 LEU B CA 1
ATOM 3963 C C . LEU B 1 242 ? 22.844 7.617 5.621 1 90.62 242 LEU B C 1
ATOM 3965 O O . LEU B 1 242 ? 23.234 6.547 6.094 1 90.62 242 LEU B O 1
ATOM 3969 N N . GLY B 1 243 ? 21.672 8.094 5.762 1 90.75 243 GLY B N 1
ATOM 3970 C CA . GLY B 1 243 ? 20.656 7.258 6.387 1 90.75 243 GLY B CA 1
ATOM 3971 C C . GLY B 1 243 ? 20.406 5.957 5.652 1 90.75 243 GLY B C 1
ATOM 3972 O O . GLY B 1 243 ? 20.234 4.906 6.277 1 90.75 243 GLY B O 1
ATOM 3973 N N . ALA B 1 244 ? 20.422 6.07 4.352 1 92.25 244 ALA B N 1
ATOM 3974 C CA . ALA B 1 244 ? 20.203 4.875 3.537 1 92.25 244 ALA B CA 1
ATOM 3975 C C . ALA B 1 244 ? 21.359 3.881 3.715 1 92.25 244 ALA B C 1
ATOM 3977 O O . ALA B 1 244 ? 21.125 2.67 3.777 1 92.25 244 ALA B O 1
ATOM 3978 N N . VAL B 1 245 ? 22.547 4.41 3.777 1 90.94 245 VAL B N 1
ATOM 3979 C CA . VAL B 1 245 ? 23.734 3.566 3.963 1 90.94 245 VAL B CA 1
ATOM 3980 C C . VAL B 1 245 ? 23.688 2.924 5.348 1 90.94 245 VAL B C 1
ATOM 3982 O O . VAL B 1 245 ? 23.953 1.729 5.492 1 90.94 245 VAL B O 1
ATOM 3985 N N . VAL B 1 246 ? 23.312 3.688 6.309 1 90.19 246 VAL B N 1
ATOM 3986 C CA . VAL B 1 246 ? 23.219 3.18 7.672 1 90.19 246 VAL B CA 1
ATOM 3987 C C . VAL B 1 246 ? 22.156 2.09 7.75 1 90.19 246 VAL B C 1
ATOM 3989 O O . VAL B 1 246 ? 22.344 1.065 8.406 1 90.19 246 VAL B O 1
ATOM 3992 N N . TYR B 1 247 ? 21.109 2.355 7.125 1 88.75 247 TYR B N 1
ATOM 3993 C CA . TYR B 1 247 ? 20.047 1.36 7.09 1 88.75 247 TYR B CA 1
ATOM 3994 C C . TYR B 1 247 ? 20.547 0.038 6.523 1 88.75 247 TYR B C 1
ATOM 3996 O O . TYR B 1 247 ? 20.281 -1.027 7.082 1 88.75 247 TYR B O 1
ATOM 4004 N N . ARG B 1 248 ? 21.25 0.111 5.426 1 87.25 248 ARG B N 1
ATOM 4005 C CA . ARG B 1 248 ? 21.766 -1.096 4.781 1 87.25 248 ARG B CA 1
ATOM 4006 C C . ARG B 1 248 ? 22.766 -1.814 5.676 1 87.25 248 ARG B C 1
ATOM 4008 O O . ARG B 1 248 ? 22.781 -3.045 5.73 1 87.25 248 ARG B O 1
ATOM 4015 N N . LEU B 1 249 ? 23.547 -1.044 6.344 1 87.31 249 LEU B N 1
ATOM 4016 C CA . LEU B 1 249 ? 24.531 -1.626 7.246 1 87.31 249 LEU B CA 1
ATOM 4017 C C . LEU B 1 249 ? 23.859 -2.324 8.422 1 87.31 249 LEU B C 1
ATOM 4019 O O . LEU B 1 249 ? 24.312 -3.383 8.867 1 87.31 249 LEU B O 1
ATOM 4023 N N . ILE B 1 250 ? 22.781 -1.774 8.891 1 86.38 250 ILE B N 1
ATOM 4024 C CA . ILE B 1 250 ? 22.031 -2.377 9.992 1 86.38 250 ILE B CA 1
ATOM 4025 C C . ILE B 1 250 ? 21.406 -3.695 9.531 1 86.38 250 ILE B C 1
ATOM 4027 O O . ILE B 1 250 ? 21.453 -4.691 10.258 1 86.38 250 ILE B O 1
ATOM 4031 N N . ILE B 1 251 ? 20.891 -3.65 8.375 1 82.88 251 ILE B N 1
ATOM 4032 C CA . ILE B 1 251 ? 20.266 -4.855 7.848 1 82.88 251 ILE B CA 1
ATOM 4033 C C . ILE B 1 251 ? 21.328 -5.934 7.617 1 82.88 251 ILE B C 1
ATOM 4035 O O . ILE B 1 251 ? 21.078 -7.117 7.859 1 82.88 251 ILE B O 1
ATOM 4039 N N . LEU B 1 252 ? 22.484 -5.508 7.117 1 81.44 252 LEU B N 1
ATOM 4040 C CA . LEU B 1 252 ? 23.578 -6.457 6.922 1 81.44 252 LEU B CA 1
ATOM 4041 C C . LEU B 1 252 ? 24.016 -7.062 8.25 1 81.44 252 LEU B C 1
ATOM 4043 O O . LEU B 1 252 ? 24.297 -8.258 8.328 1 81.44 252 LEU B O 1
ATOM 4047 N N . ALA B 1 253 ? 24.047 -6.25 9.203 1 82.44 253 ALA B N 1
ATOM 4048 C CA . ALA B 1 253 ? 24.422 -6.719 10.539 1 82.44 253 ALA B CA 1
ATOM 4049 C C . ALA B 1 253 ? 23.406 -7.723 11.07 1 82.44 253 ALA B C 1
ATOM 4051 O O . ALA B 1 253 ? 23.766 -8.695 11.742 1 82.44 253 ALA B O 1
ATOM 4052 N N . ILE B 1 254 ? 22.219 -7.496 10.742 1 78.12 254 ILE B N 1
ATOM 4053 C CA . ILE B 1 254 ? 21.156 -8.383 11.203 1 78.12 254 ILE B CA 1
ATOM 4054 C C . ILE B 1 254 ? 21.203 -9.695 10.422 1 78.12 254 ILE B C 1
ATOM 4056 O O . ILE B 1 254 ? 20.969 -10.766 10.992 1 78.12 254 ILE B O 1
ATOM 4060 N N . LEU B 1 255 ? 21.547 -9.672 9.125 1 75.81 255 LEU B N 1
ATOM 4061 C CA . LEU B 1 255 ? 21.594 -10.852 8.273 1 75.81 255 LEU B CA 1
ATOM 4062 C C . LEU B 1 255 ? 22.812 -11.703 8.602 1 75.81 255 LEU B C 1
ATOM 4064 O O . LEU B 1 255 ? 22.844 -12.891 8.266 1 75.81 255 LEU B O 1
ATOM 4068 N N . GLU B 1 256 ? 23.797 -11.07 9.102 1 74.19 256 GLU B N 1
ATOM 4069 C CA . GLU B 1 256 ? 25 -11.812 9.469 1 74.19 256 GLU B CA 1
ATOM 4070 C C . GLU B 1 256 ? 24.75 -12.727 10.664 1 74.19 256 GLU B C 1
ATOM 4072 O O . GLU B 1 256 ? 25.516 -13.656 10.914 1 74.19 256 GLU B O 1
ATOM 4077 N N . ILE B 1 257 ? 23.594 -12.523 11.234 1 67.19 257 ILE B N 1
ATOM 4078 C CA . ILE B 1 257 ? 23.25 -13.469 12.289 1 67.19 257 ILE B CA 1
ATOM 4079 C C . ILE B 1 257 ? 22.891 -14.82 11.68 1 67.19 257 ILE B C 1
ATOM 4081 O O . ILE B 1 257 ? 22.047 -14.898 10.781 1 67.19 257 ILE B O 1
ATOM 4085 N N . PRO B 1 258 ? 23.703 -15.961 11.914 1 61.47 258 PRO B N 1
ATOM 4086 C CA . PRO B 1 258 ? 23.531 -17.297 11.352 1 61.47 258 PRO B CA 1
ATOM 4087 C C . PRO B 1 258 ? 22.094 -17.812 11.469 1 61.47 258 PRO B C 1
ATOM 4089 O O . PRO B 1 258 ? 21.453 -17.625 12.508 1 61.47 258 PRO B O 1
ATOM 4092 N N . GLY B 1 259 ? 21.406 -18.25 10.289 1 57.72 259 GLY B N 1
ATOM 4093 C CA . GLY B 1 259 ? 20.094 -18.875 10.266 1 57.72 259 GLY B CA 1
ATOM 4094 C C . GLY B 1 259 ? 19.031 -18.016 9.602 1 57.72 259 GLY B C 1
ATOM 4095 O O . GLY B 1 259 ? 17.875 -18.438 9.469 1 57.72 259 GLY B O 1
ATOM 4096 N N . MET B 1 260 ? 19.469 -16.812 9.258 1 62.09 260 MET B N 1
ATOM 4097 C CA . MET B 1 260 ? 18.375 -15.93 8.812 1 62.09 260 MET B CA 1
ATOM 4098 C C . MET B 1 260 ? 18.25 -15.961 7.293 1 62.09 260 MET B C 1
ATOM 4100 O O . MET B 1 260 ? 19.234 -15.844 6.574 1 62.09 260 MET B O 1
ATOM 4104 N N . ASP B 1 261 ? 17.141 -16.5 6.82 1 63.94 261 ASP B N 1
ATOM 4105 C CA . ASP B 1 261 ? 16.781 -16.641 5.414 1 63.94 261 ASP B CA 1
ATOM 4106 C C . ASP B 1 261 ? 16.484 -15.281 4.789 1 63.94 261 ASP B C 1
ATOM 4108 O O . ASP B 1 261 ? 16.062 -14.352 5.484 1 63.94 261 ASP B O 1
ATOM 4112 N N . ALA B 1 262 ? 17 -14.992 3.633 1 62.12 262 ALA B N 1
ATOM 4113 C CA . ALA B 1 262 ? 16.781 -13.797 2.82 1 62.12 262 ALA B CA 1
ATOM 4114 C C . ALA B 1 262 ? 15.297 -13.438 2.756 1 62.12 262 ALA B C 1
ATOM 4116 O O . ALA B 1 262 ? 14.945 -12.266 2.568 1 62.12 262 ALA B O 1
ATOM 4117 N N . ASP B 1 263 ? 14.578 -14.461 3.205 1 65.81 263 ASP B N 1
ATOM 4118 C CA . ASP B 1 263 ? 13.141 -14.227 3.102 1 65.81 263 ASP B CA 1
ATOM 4119 C C . ASP B 1 263 ? 12.641 -13.367 4.262 1 65.81 263 ASP B C 1
ATOM 4121 O O . ASP B 1 263 ? 11.594 -12.734 4.16 1 65.81 263 ASP B O 1
ATOM 4125 N N . LEU B 1 264 ? 13.492 -13.281 5.219 1 75.88 264 LEU B N 1
ATOM 4126 C CA . LEU B 1 264 ? 13.062 -12.586 6.422 1 75.88 264 LEU B CA 1
ATOM 4127 C C . LEU B 1 264 ? 13.547 -11.141 6.426 1 75.88 264 LEU B C 1
ATOM 4129 O O . LEU B 1 264 ? 13.32 -10.406 7.391 1 75.88 264 LEU B O 1
ATOM 4133 N N . VAL B 1 265 ? 14.141 -10.844 5.328 1 74.94 265 VAL B N 1
ATOM 4134 C CA . VAL B 1 265 ? 14.711 -9.508 5.254 1 74.94 265 VAL B CA 1
ATOM 4135 C C . VAL B 1 265 ? 13.602 -8.461 5.348 1 74.94 265 VAL B C 1
ATOM 4137 O O . VAL B 1 265 ? 13.742 -7.461 6.059 1 74.94 265 VAL B O 1
ATOM 4140 N N . LYS B 1 266 ? 12.5 -8.766 4.703 1 79.19 266 LYS B N 1
ATOM 4141 C CA . LYS B 1 266 ? 11.414 -7.793 4.711 1 79.19 266 LYS B CA 1
ATOM 4142 C C . LYS B 1 266 ? 10.781 -7.688 6.094 1 79.19 266 LYS B C 1
ATOM 4144 O O . LYS B 1 266 ? 10.344 -6.609 6.5 1 79.19 266 LYS B O 1
ATOM 4149 N N . LEU B 1 267 ? 10.836 -8.82 6.801 1 84.19 267 LEU B N 1
ATOM 4150 C CA . LEU B 1 267 ? 10.305 -8.789 8.164 1 84.19 267 LEU B CA 1
ATOM 4151 C C . LEU B 1 267 ? 11.18 -7.941 9.07 1 84.19 267 LEU B C 1
ATOM 4153 O O . LEU B 1 267 ? 10.68 -7.129 9.852 1 84.19 267 LEU B O 1
ATOM 4157 N N . PHE B 1 268 ? 12.414 -8.125 8.938 1 85.44 268 PHE B N 1
ATOM 4158 C CA . PHE B 1 268 ? 13.336 -7.355 9.766 1 85.44 268 PHE B CA 1
ATOM 4159 C C . PHE B 1 268 ? 13.297 -5.879 9.391 1 85.44 268 PHE B C 1
ATOM 4161 O O . PHE B 1 268 ? 13.422 -5.012 10.258 1 85.44 268 PHE B O 1
ATOM 4168 N N . SER B 1 269 ? 13.133 -5.637 8.086 1 83.56 269 SER B N 1
ATOM 4169 C CA . SER B 1 269 ? 13.008 -4.25 7.648 1 83.56 269 SER B CA 1
ATOM 4170 C C . SER B 1 269 ? 11.766 -3.592 8.242 1 83.56 269 SER B C 1
ATOM 4172 O O . SER B 1 269 ? 11.797 -2.418 8.617 1 83.56 269 SER B O 1
ATOM 4174 N N . ALA B 1 270 ? 10.766 -4.398 8.32 1 86.31 270 ALA B N 1
ATOM 4175 C CA . ALA B 1 270 ? 9.531 -3.883 8.906 1 86.31 270 ALA B CA 1
ATOM 4176 C C . ALA B 1 270 ? 9.711 -3.602 10.398 1 86.31 270 ALA B C 1
ATOM 4178 O O . ALA B 1 270 ? 9.273 -2.562 10.898 1 86.31 270 ALA B O 1
ATOM 4179 N N . ILE B 1 271 ? 10.336 -4.48 11.031 1 87.88 271 ILE B N 1
ATOM 4180 C CA . ILE B 1 271 ? 10.586 -4.312 12.461 1 87.88 271 ILE B CA 1
ATOM 4181 C C . ILE B 1 271 ? 11.492 -3.107 12.688 1 87.88 271 ILE B C 1
ATOM 4183 O O . ILE B 1 271 ? 11.266 -2.311 13.602 1 87.88 271 ILE B O 1
ATOM 4187 N N . LEU B 1 272 ? 12.484 -3.025 11.859 1 86.19 272 LEU B N 1
ATOM 4188 C CA . LEU B 1 272 ? 13.406 -1.899 11.969 1 86.19 272 LEU B CA 1
ATOM 4189 C C . LEU B 1 272 ? 12.672 -0.577 11.766 1 86.19 272 LEU B C 1
ATOM 4191 O O . LEU B 1 272 ? 12.914 0.388 12.492 1 86.19 272 LEU B O 1
ATOM 4195 N N . LEU B 1 273 ? 11.82 -0.579 10.742 1 85.62 273 LEU B N 1
ATOM 4196 C CA . LEU B 1 273 ? 11.07 0.645 10.492 1 85.62 273 LEU B CA 1
ATOM 4197 C C . LEU B 1 273 ? 10.188 0.996 11.688 1 85.62 273 LEU B C 1
ATOM 4199 O O . LEU B 1 273 ? 10.141 2.154 12.117 1 85.62 273 LEU B O 1
ATOM 4203 N N . ALA B 1 274 ? 9.547 0.032 12.219 1 86.81 274 ALA B N 1
ATOM 4204 C CA . ALA B 1 274 ? 8.695 0.25 13.383 1 86.81 274 ALA B CA 1
ATOM 4205 C C . ALA B 1 274 ? 9.5 0.79 14.562 1 86.81 274 ALA B C 1
ATOM 4207 O O . ALA B 1 274 ? 9.055 1.702 15.258 1 86.81 274 ALA B O 1
ATOM 4208 N N . THR B 1 275 ? 10.664 0.264 14.75 1 87.81 275 THR B N 1
ATOM 4209 C CA . THR B 1 275 ? 11.508 0.687 15.852 1 87.81 275 THR B CA 1
ATOM 4210 C C . THR B 1 275 ? 12.016 2.111 15.641 1 87.81 275 THR B C 1
ATOM 4212 O O . THR B 1 275 ? 12.023 2.92 16.562 1 87.81 275 THR B O 1
ATOM 4215 N N . VAL B 1 276 ? 12.422 2.35 14.414 1 84.62 276 VAL B N 1
ATOM 4216 C CA . VAL B 1 276 ? 12.961 3.668 14.102 1 84.62 276 VAL B CA 1
ATOM 4217 C C . VAL B 1 276 ? 11.859 4.719 14.211 1 84.62 276 VAL B C 1
ATOM 4219 O O . VAL B 1 276 ? 12.109 5.844 14.648 1 84.62 276 VAL B O 1
ATOM 4222 N N . LEU B 1 277 ? 10.633 4.371 13.875 1 81.94 277 LEU B N 1
ATOM 4223 C CA . LEU B 1 277 ? 9.508 5.289 13.953 1 81.94 277 LEU B CA 1
ATOM 4224 C C . LEU B 1 277 ? 9.141 5.574 15.406 1 81.94 277 LEU B C 1
ATOM 4226 O O . LEU B 1 277 ? 8.516 6.59 15.711 1 81.94 277 LEU B O 1
ATOM 4230 N N . TYR B 1 278 ? 9.5 4.629 16.203 1 85.12 278 TYR B N 1
ATOM 4231 C CA . TYR B 1 278 ? 9.164 4.77 17.625 1 85.12 278 TYR B CA 1
ATOM 4232 C C . TYR B 1 278 ? 10.172 5.672 18.328 1 85.12 278 TYR B C 1
ATOM 4234 O O . TYR B 1 278 ? 9.852 6.273 19.359 1 85.12 278 TYR B O 1
ATOM 4242 N N . VAL B 1 279 ? 11.305 5.867 17.781 1 82.06 279 VAL B N 1
ATOM 4243 C CA . VAL B 1 279 ? 12.391 6.586 18.438 1 82.06 279 VAL B CA 1
ATOM 4244 C C . VAL B 1 279 ? 11.992 8.047 18.641 1 82.06 279 VAL B C 1
ATOM 4246 O O . VAL B 1 279 ? 12.109 8.578 19.75 1 82.06 279 VAL B O 1
ATOM 4249 N N . PRO B 1 280 ? 11.539 8.664 17.609 1 76.25 280 PRO B N 1
ATOM 4250 C CA . PRO B 1 280 ? 11.148 10.055 17.828 1 76.25 280 PRO B CA 1
ATOM 4251 C C . PRO B 1 280 ? 10.039 10.203 18.859 1 76.25 280 PRO B C 1
ATOM 4253 O O . PRO B 1 280 ? 10.016 11.18 19.609 1 76.25 280 PRO B O 1
ATOM 4256 N N . GLU B 1 281 ? 9.133 9.297 18.891 1 76.69 281 GLU B N 1
ATOM 4257 C CA . GLU B 1 281 ? 8.039 9.336 19.859 1 76.69 281 GLU B CA 1
ATOM 4258 C C . GLU B 1 281 ? 8.547 9.117 21.281 1 76.69 281 GLU B C 1
ATOM 4260 O O . GLU B 1 281 ? 8.047 9.719 22.219 1 76.69 281 GLU B O 1
ATOM 4265 N N . LEU B 1 282 ? 9.469 8.273 21.344 1 78.19 282 LEU B N 1
ATOM 4266 C CA . LEU B 1 282 ? 10.078 8.008 22.656 1 78.19 282 LEU B CA 1
ATOM 4267 C C . LEU B 1 282 ? 10.844 9.227 23.141 1 78.19 282 LEU B C 1
ATOM 4269 O O . LEU B 1 282 ? 10.852 9.523 24.344 1 78.19 282 LEU B O 1
ATOM 4273 N N . GLN B 1 283 ? 11.477 9.867 22.203 1 77.5 283 GLN B N 1
ATOM 4274 C CA . GLN B 1 283 ? 12.234 11.062 22.562 1 77.5 283 GLN B CA 1
ATOM 4275 C C . GLN B 1 283 ? 11.305 12.18 23.047 1 77.5 283 GLN B C 1
ATOM 4277 O O . GLN B 1 283 ? 11.648 12.922 23.969 1 77.5 283 GLN B O 1
ATOM 4282 N N . LYS B 1 284 ? 10.195 12.211 22.422 1 74.38 284 LYS B N 1
ATOM 4283 C CA . LYS B 1 284 ? 9.211 13.203 22.828 1 74.38 284 LYS B CA 1
ATOM 4284 C C . LYS B 1 284 ? 8.703 12.914 24.234 1 74.38 284 LYS B C 1
ATOM 4286 O O . LYS B 1 284 ? 8.492 13.836 25.031 1 74.38 284 LYS B O 1
ATOM 4291 N N . LYS B 1 285 ? 8.5 11.656 24.5 1 73.31 285 LYS B N 1
ATOM 4292 C CA . LYS B 1 285 ? 7.98 11.25 25.797 1 73.31 285 LYS B CA 1
ATOM 4293 C C . LYS B 1 285 ? 9.031 11.445 26.891 1 73.31 285 LYS B C 1
ATOM 4295 O O . LYS B 1 285 ? 8.695 11.781 28.031 1 73.31 285 LYS B O 1
ATOM 4300 N N . LEU B 1 286 ? 10.203 11.039 26.5 1 69.81 286 LEU B N 1
ATOM 4301 C CA . LEU B 1 286 ? 11.258 11.141 27.5 1 69.81 286 LEU B CA 1
ATOM 4302 C C . LEU B 1 286 ? 11.719 12.578 27.672 1 69.81 286 LEU B C 1
ATOM 4304 O O . LEU B 1 286 ? 12.547 12.875 28.531 1 69.81 286 LEU B O 1
ATOM 4308 N N . ASN B 1 287 ? 10.82 13.531 27.375 1 59.91 287 ASN B N 1
ATOM 4309 C CA . ASN B 1 287 ? 11.086 14.953 27.547 1 59.91 287 ASN B CA 1
ATOM 4310 C C . ASN B 1 287 ? 12.5 15.32 27.094 1 59.91 287 ASN B C 1
ATOM 4312 O O . ASN B 1 287 ? 13.195 16.062 27.781 1 59.91 287 ASN B O 1
ATOM 4316 N N . ILE B 1 288 ? 13.016 14.539 26.438 1 52.97 288 ILE B N 1
ATOM 4317 C CA . ILE B 1 288 ? 14.344 15.008 26.047 1 52.97 288 ILE B CA 1
ATOM 4318 C C . ILE B 1 288 ? 14.211 16.234 25.141 1 52.97 288 ILE B C 1
ATOM 4320 O O . ILE B 1 288 ? 13.617 16.156 24.062 1 52.97 288 ILE B O 1
ATOM 4324 N N . ARG B 1 289 ? 13.992 17.438 25.812 1 46.72 289 ARG B N 1
ATOM 4325 C CA . ARG B 1 289 ? 13.859 18.828 25.391 1 46.72 289 ARG B CA 1
ATOM 4326 C C . ARG B 1 289 ? 14.492 19.047 24.031 1 46.72 289 ARG B C 1
ATOM 4328 O O . ARG B 1 289 ? 15.672 18.75 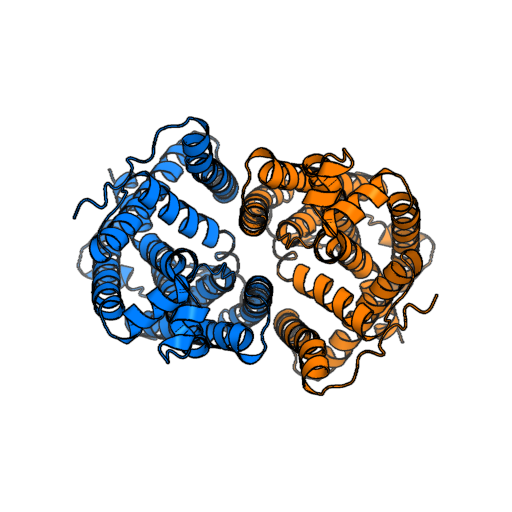23.828 1 46.72 289 ARG B O 1
ATOM 4335 N N . ARG B 1 290 ? 13.75 18.875 22.984 1 46.44 290 ARG B N 1
ATOM 4336 C CA . ARG B 1 290 ? 14.242 19.516 21.766 1 46.44 290 ARG B CA 1
ATOM 4337 C C . ARG B 1 290 ? 14.906 20.844 22.094 1 46.44 290 ARG B C 1
ATOM 4339 O O . ARG B 1 290 ? 14.375 21.641 22.859 1 46.44 290 ARG B O 1
ATOM 4346 N N . PRO B 1 291 ? 16.109 21.031 22.062 1 38.34 291 PRO B N 1
ATOM 4347 C CA . PRO B 1 291 ? 16.578 22.391 22.312 1 38.34 291 PRO B CA 1
ATOM 4348 C C . PRO B 1 291 ? 15.719 23.453 21.625 1 38.34 291 PRO B C 1
ATOM 4350 O O . PRO B 1 291 ? 15.258 23.25 20.5 1 38.34 291 PRO B O 1
ATOM 4353 N N . LYS B 1 292 ? 14.836 24.219 22.375 1 37.31 292 LYS B N 1
ATOM 4354 C CA . LYS B 1 292 ? 14.234 25.484 21.953 1 37.31 292 LYS B CA 1
ATOM 4355 C C . LYS B 1 292 ? 15.117 26.203 20.938 1 37.31 292 LYS B C 1
ATOM 4357 O O . LYS B 1 292 ? 16.281 26.5 21.219 1 37.31 292 LYS B O 1
ATOM 4362 N N . LEU B 1 293 ? 15.008 25.891 19.672 1 34.56 293 LEU B N 1
ATOM 4363 C CA . LEU B 1 293 ? 15.578 26.922 18.812 1 34.56 293 LEU B CA 1
ATOM 4364 C C . LEU B 1 293 ? 15.172 28.312 19.281 1 34.56 293 LEU B C 1
ATOM 4366 O O . LEU B 1 293 ? 13.984 28.641 19.312 1 34.56 293 LEU B O 1
ATOM 4370 N N . ASN B 1 294 ? 15.75 28.906 20.328 1 28.14 294 ASN B N 1
ATOM 4371 C CA . ASN B 1 294 ? 15.82 30.359 20.484 1 28.14 294 ASN B CA 1
ATOM 4372 C C . ASN B 1 294 ? 15.953 31.062 19.141 1 28.14 294 ASN B C 1
ATOM 4374 O O . ASN B 1 294 ? 16.953 30.891 18.438 1 28.14 294 ASN B O 1
ATOM 4378 N N . GLY B 1 295 ? 14.945 30.969 18.297 1 28.2 295 GLY B N 1
ATOM 4379 C CA . GLY B 1 295 ? 14.914 32.031 17.297 1 28.2 295 GLY B CA 1
ATOM 4380 C C . GLY B 1 295 ? 15.352 33.375 17.812 1 28.2 295 GLY B C 1
ATOM 43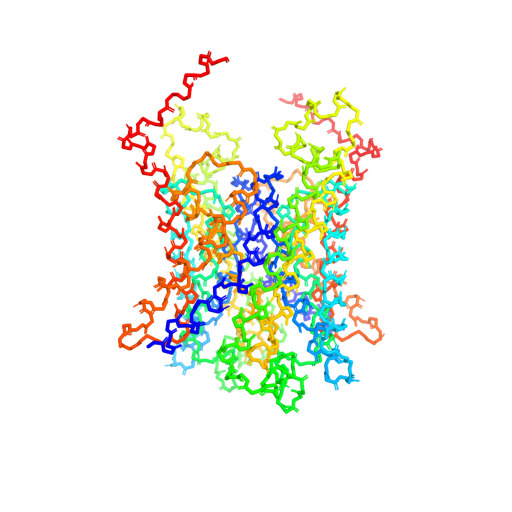81 O O . GLY B 1 295 ? 14.516 34.219 18.094 1 28.2 295 GLY B O 1
ATOM 4382 N N . ASN B 1 296 ? 16.234 33.469 18.828 1 26.58 296 ASN B N 1
ATOM 4383 C CA . ASN B 1 296 ? 16.766 34.812 18.953 1 26.58 296 ASN B CA 1
ATOM 4384 C C . ASN B 1 296 ? 17.391 35.281 17.641 1 26.58 296 ASN B C 1
ATOM 4386 O O . ASN B 1 296 ? 17.906 36.406 17.562 1 26.58 296 ASN B O 1
ATOM 4390 N N . ALA B 1 297 ? 17.703 34.562 16.562 1 25.34 297 ALA B N 1
ATOM 4391 C CA . ALA B 1 297 ? 18.141 35.594 15.609 1 25.34 297 ALA B CA 1
ATOM 4392 C C . ALA B 1 297 ? 16.938 36.188 14.867 1 25.34 297 ALA B C 1
ATOM 4394 O O . ALA B 1 297 ? 15.906 35.531 14.711 1 25.34 297 ALA B O 1
#

pLDDT: mean 82.9, std 13.1, range [22.75, 96.44]

Foldseek 3Di:
DLVLLLLLLLLLLLLLLLLLLCLCCPQQVFDALLLLLLLLQLLLQLLLCQVVPHDSVVSLQVSLQVLLVLLLQLLCCCQVVVDGNVVSNVVSSVVSLVVSCVSNVDQKDFLPPTCHCLNVVVVVVDDSSVSSNVVSVVVLCVLLVVVVVVLPDPLNVLSNVCSVDVVVSVVVVRDSSVSSSVSSSSSSSSSSSSSSSVCSSVRMRGSNPSPLSSLLSVQLLLQLCVVDPDDDSSVSSVSSSVSSSVLSVVLVVVVVPPPDDPVCSSVVSVVSSVVSVCVVVVCVVVPVPPPPPPPPD/DLVLLLLLLLLLLLLLLLLLLCLCCPQQVFDALLLLLLLLQLQLQLLLCQVVPHDSVVSLQVSLQVLLVLLLQLLCCCQVVVDGNVVSNVVSSVVSLVVSCVSNVDQKDFLPPTCFCLNVVVVVVDDSSVSSNVVSVVVLCVLLVVVVVVLPDPLNVLLNVCNVDVVVSVVVVRDSSVSSSVSSSSSSSSSSSSSSSVCSSVRMRGSNPSPLSSLLSVQLLLQLCVVDPDDDSSVSSVSSSVSSSVLSVVLVVVVVPPPDDPVCSSVVSVVSSVVSVCVVVVCVVVPVPPPPPPVPD

Sequence (594 aa):
MDIILSSISQGLLWSVMAIGVYLTFRILDIADMTAEGSYPLGAAVCATGIVNGVNPLLATFMAMVAGMGAGLISGLLHTKLKIPALLTGIVTLTGLYSINLKILGKANVALLKQETLVTQLQDFGLTKTNAVLVIGLVFVLAVVGLLTLLLNTQIGLAIRSTGDNIPMSEANGINVDNMKIYGYMLSNGLIALCGALLTQNNGYADLNSGTGTIVIGLASVIIAEVILRNLRLGWRLLSVVLGAVVYRLIILAILEIPGMDADLVKLFSAILLATVLYVPELQKKLNIRRPKLNGNAMDIILSSISQGLLWSVMAIGVYLTFRILDIADMTAEGSYPLGAAVCATGIVNGVNPLLATFMAMVAGMGAGLISGLLHTKLKIPALLTGIVTLTGLYSINLKILGKANVALLKQETLVTQLQDFGLTKTNAVLVIGLVFVLAVVGLLTLLLNTQIGLAIRSTGDNIPMSEANGINVDNMKIYGYMLSNGLIALCGALLTQNNGYADLNSGTGTIVIGLASVIIAEVILRNLRLGWRLLSVVLGAVVYRLIILAILEIPGMDADLVKLFSAILLATVLYVPELQKKLNIRRPKLNGNA

Organism: Streptococcus suis (strain BM407) (NCBI:txid568814)

Radius of gyration: 24.32 Å; Cα contacts (8 Å, |Δi|>4): 1082; chains: 2; bounding box: 77×70×56 Å

Nearest PDB structures (foldseek):
  2nq2-assembly1_A  TM=5.711E-01  e=8.391E-03  Haemophilus influenzae
  5b58-assembly1_B  TM=5.018E-01  e=2.548E-02  Burkholderia cenocepacia J2315
  2ps7-assembly1_A  TM=1.597E-01  e=3.504E-01  Fusarium sporotrichioides
  7ytw-assembly1_A  TM=1.631E-01  e=5.267E+00  Mus musculus
  2nq2-assembly1_A  TM=5.692E-01  e=1.078E-02  Haemophilus influenzae